Protein AF-A0A838RUJ6-F1 (afdb_monomer)

Structure (mmCIF, N/CA/C/O backbone):
data_AF-A0A838RUJ6-F1
#
_entry.id   AF-A0A838RUJ6-F1
#
loop_
_atom_site.group_PDB
_atom_site.id
_atom_site.type_symbol
_atom_site.label_atom_id
_atom_site.label_alt_id
_atom_site.label_comp_id
_atom_site.label_asym_id
_atom_site.label_entity_id
_atom_site.label_seq_id
_atom_site.pdbx_PDB_ins_code
_atom_site.Cartn_x
_atom_site.Cartn_y
_atom_site.Cartn_z
_atom_site.occupancy
_atom_site.B_iso_or_equiv
_atom_site.auth_seq_id
_atom_site.auth_comp_id
_atom_site.auth_asym_id
_atom_site.auth_atom_id
_atom_site.pdbx_PDB_model_num
ATOM 1 N N . MET A 1 1 ? 19.732 37.457 -108.225 1.00 30.52 1 MET A N 1
ATOM 2 C CA . MET A 1 1 ? 19.962 38.282 -107.013 1.00 30.52 1 MET A CA 1
ATOM 3 C C . MET A 1 1 ? 18.976 37.846 -105.920 1.00 30.52 1 MET A C 1
ATOM 5 O O . MET A 1 1 ? 17.981 37.234 -106.278 1.00 30.52 1 MET A O 1
ATOM 9 N N . PRO A 1 2 ? 19.318 37.966 -104.625 1.00 46.00 2 PRO A N 1
ATOM 10 C CA . PRO A 1 2 ? 19.581 36.817 -103.744 1.00 46.00 2 PRO A CA 1
ATOM 11 C C . PRO A 1 2 ? 18.393 36.264 -102.928 1.00 46.00 2 PRO A C 1
ATOM 13 O O . PRO A 1 2 ? 17.407 36.941 -102.663 1.00 46.00 2 PRO A O 1
ATOM 16 N N . ARG A 1 3 ? 18.575 35.006 -102.490 1.00 47.59 3 ARG A N 1
ATOM 17 C CA . ARG A 1 3 ? 17.811 34.254 -101.478 1.00 47.59 3 ARG A CA 1
ATOM 18 C C . ARG A 1 3 ? 17.963 34.879 -100.083 1.00 47.59 3 ARG A C 1
ATOM 20 O O . ARG A 1 3 ? 19.087 35.044 -99.620 1.00 47.59 3 ARG A O 1
ATOM 27 N N . SER A 1 4 ? 16.857 35.064 -99.363 1.00 46.53 4 SER A N 1
ATOM 28 C CA . SER A 1 4 ? 16.846 35.194 -97.898 1.00 46.53 4 SER A CA 1
ATOM 29 C C . SER A 1 4 ? 15.551 34.606 -97.328 1.00 46.53 4 SER A C 1
ATOM 31 O O . SER A 1 4 ? 14.487 35.193 -97.497 1.00 46.53 4 SER A O 1
ATOM 33 N N . SER A 1 5 ? 15.630 33.409 -96.729 1.00 49.06 5 SER A N 1
ATOM 34 C CA . SER A 1 5 ? 14.638 32.854 -95.775 1.00 49.06 5 SER A CA 1
ATOM 35 C C . SER A 1 5 ? 14.967 31.403 -95.357 1.00 49.06 5 SER A C 1
ATOM 37 O O . SER A 1 5 ? 14.191 30.484 -95.596 1.00 49.06 5 SER A O 1
ATOM 39 N N . SER A 1 6 ? 16.116 31.143 -94.706 1.00 48.62 6 SER A N 1
ATOM 40 C CA . SER A 1 6 ? 16.314 29.833 -94.029 1.00 48.62 6 SER A CA 1
ATOM 41 C C . SER A 1 6 ? 17.042 29.839 -92.673 1.00 48.62 6 SER A C 1
ATOM 43 O O . SER A 1 6 ? 17.197 28.780 -92.066 1.00 48.62 6 SER A O 1
ATOM 45 N N . HIS A 1 7 ? 17.431 30.997 -92.124 1.00 47.62 7 HIS A N 1
ATOM 46 C CA . HIS A 1 7 ? 18.267 31.027 -90.912 1.00 47.62 7 HIS A CA 1
ATOM 47 C C . HIS A 1 7 ? 17.529 31.064 -89.555 1.00 47.62 7 HIS A C 1
ATOM 49 O O . HIS A 1 7 ? 18.142 30.698 -88.559 1.00 47.62 7 HIS A O 1
ATOM 55 N N . SER A 1 8 ? 16.225 31.374 -89.468 1.00 52.03 8 SER A N 1
ATOM 56 C CA . SER A 1 8 ? 15.521 31.438 -88.162 1.00 52.03 8 SER A CA 1
ATOM 57 C C . SER A 1 8 ? 14.967 30.100 -87.639 1.00 52.03 8 SER A C 1
ATOM 59 O O . SER A 1 8 ? 14.744 29.959 -86.440 1.00 52.03 8 SER A O 1
ATOM 61 N N . ARG A 1 9 ? 14.783 29.076 -88.489 1.00 52.53 9 ARG A N 1
ATOM 62 C CA . ARG A 1 9 ? 14.195 27.777 -88.079 1.00 52.53 9 ARG A CA 1
ATOM 63 C C . ARG A 1 9 ? 15.192 26.790 -87.453 1.00 52.53 9 ARG A C 1
ATOM 65 O O . ARG A 1 9 ? 14.770 25.852 -86.787 1.00 52.53 9 ARG A O 1
ATOM 72 N N . ARG A 1 10 ? 16.504 26.994 -87.627 1.00 53.72 10 ARG A N 1
ATOM 73 C CA . ARG A 1 10 ? 17.543 26.083 -87.100 1.00 53.72 10 ARG A CA 1
ATOM 74 C C . ARG A 1 10 ? 17.939 26.364 -85.642 1.00 53.72 10 ARG A C 1
ATOM 76 O O . ARG A 1 10 ? 18.321 25.431 -84.948 1.00 53.72 10 ARG A O 1
ATOM 83 N N . GLY A 1 11 ? 17.788 27.600 -85.155 1.00 59.50 11 GLY A N 1
ATOM 84 C CA . GLY A 1 11 ? 18.074 27.959 -83.755 1.00 59.50 11 GLY A CA 1
ATOM 85 C C . GLY A 1 11 ? 16.997 27.495 -82.764 1.00 59.50 11 GLY A C 1
ATOM 86 O O . GLY A 1 11 ? 17.321 26.949 -81.714 1.00 59.50 11 GLY A O 1
ATOM 87 N N . ALA A 1 12 ? 15.713 27.630 -83.121 1.00 63.44 12 ALA A N 1
ATOM 88 C CA . ALA A 1 12 ? 14.595 27.229 -82.259 1.00 63.44 12 ALA A CA 1
ATOM 89 C C . ALA A 1 12 ? 14.516 25.705 -82.045 1.00 63.44 12 ALA A C 1
ATOM 91 O O . ALA A 1 12 ? 14.272 25.254 -80.931 1.00 63.44 12 ALA A O 1
ATOM 92 N N . ALA A 1 13 ? 14.783 24.904 -83.083 1.00 67.00 13 ALA A N 1
ATOM 93 C CA . ALA A 1 13 ? 14.814 23.444 -82.969 1.00 67.00 13 ALA A CA 1
ATOM 94 C C . ALA A 1 13 ? 15.931 22.959 -82.028 1.00 67.00 13 ALA A C 1
ATOM 96 O O . ALA A 1 13 ? 15.710 22.044 -81.241 1.00 67.00 13 ALA A O 1
ATOM 97 N N . LEU A 1 14 ? 17.105 23.603 -82.061 1.00 72.50 14 LEU A N 1
ATOM 98 C CA . LEU A 1 14 ? 18.221 23.261 -81.179 1.00 72.50 14 LEU A CA 1
ATOM 99 C C . LEU A 1 14 ? 17.899 23.584 -79.711 1.00 72.50 14 LEU A C 1
ATOM 101 O O . LEU A 1 14 ? 18.165 22.765 -78.839 1.00 72.50 14 LEU A O 1
ATOM 105 N N . ILE A 1 15 ? 17.272 24.736 -79.442 1.00 77.38 15 ILE A N 1
ATOM 106 C CA . ILE A 1 15 ? 16.853 25.139 -78.089 1.00 77.38 15 ILE A CA 1
ATOM 107 C C . ILE A 1 15 ? 15.765 24.204 -77.547 1.00 77.38 15 ILE A C 1
ATOM 109 O O . ILE A 1 15 ? 15.838 23.799 -76.391 1.00 77.38 15 ILE A O 1
ATOM 113 N N . ILE A 1 16 ? 14.789 23.813 -78.374 1.00 80.06 16 ILE A N 1
ATOM 114 C CA . ILE A 1 16 ? 13.728 22.876 -77.975 1.00 80.06 16 ILE A CA 1
ATOM 115 C C . ILE A 1 16 ? 14.314 21.493 -77.673 1.00 80.06 16 ILE A C 1
ATOM 117 O O . ILE A 1 16 ? 14.008 20.925 -76.629 1.00 80.06 16 ILE A O 1
ATOM 121 N N . VAL A 1 17 ? 15.194 20.961 -78.529 1.00 82.62 17 VAL A N 1
ATOM 122 C CA . VAL A 1 17 ? 15.848 19.663 -78.283 1.00 82.62 17 VAL A CA 1
ATOM 123 C C . VAL A 1 17 ? 16.717 19.717 -77.026 1.00 82.62 17 VAL A C 1
ATOM 125 O O . VAL A 1 17 ? 16.647 18.804 -76.208 1.00 82.62 17 VAL A O 1
ATOM 128 N N . LEU A 1 18 ? 17.475 20.798 -76.816 1.00 81.12 18 LEU A N 1
ATOM 129 C CA . LEU A 1 18 ? 18.272 20.975 -75.602 1.00 81.12 18 LEU A CA 1
ATOM 130 C C . LEU A 1 18 ? 17.380 21.042 -74.352 1.00 81.12 18 LEU A C 1
ATOM 132 O O . LEU A 1 18 ? 17.670 20.378 -73.362 1.00 81.12 18 LEU A O 1
ATOM 136 N N . ALA A 1 19 ? 16.262 21.773 -74.409 1.00 81.38 19 ALA A N 1
ATOM 137 C CA . ALA A 1 19 ? 15.292 21.851 -73.318 1.00 81.38 19 ALA A CA 1
ATOM 138 C C . ALA A 1 19 ? 14.641 20.489 -73.017 1.00 81.38 19 ALA A C 1
ATOM 140 O O . ALA A 1 19 ? 14.493 20.133 -71.850 1.00 81.38 19 ALA A O 1
ATOM 141 N N . PHE A 1 20 ? 14.313 19.692 -74.041 1.00 86.12 20 PHE A N 1
ATOM 142 C CA . PHE A 1 20 ? 13.799 18.328 -73.868 1.00 86.12 20 PHE A CA 1
ATOM 143 C C . PHE A 1 20 ? 14.842 17.378 -73.273 1.00 86.12 20 PHE A C 1
ATOM 145 O O . PHE A 1 20 ? 14.500 16.570 -72.414 1.00 86.12 20 PHE A O 1
ATOM 152 N N . VAL A 1 21 ? 16.112 17.482 -73.675 1.00 89.06 21 VAL A N 1
ATOM 153 C CA . VAL A 1 21 ? 17.202 16.683 -73.093 1.00 89.06 21 VAL A CA 1
ATOM 154 C C . VAL A 1 21 ? 17.448 17.072 -71.635 1.00 89.06 21 VAL A C 1
ATOM 156 O O . VAL A 1 21 ? 17.601 16.189 -70.792 1.00 89.06 21 VAL A O 1
ATOM 159 N N . VAL A 1 22 ? 17.435 18.366 -71.304 1.00 87.81 22 VAL A N 1
ATOM 160 C CA . VAL A 1 22 ? 17.541 18.852 -69.917 1.00 87.81 22 VAL A CA 1
ATOM 161 C C . VAL A 1 22 ? 16.345 18.398 -69.071 1.00 87.81 22 VAL A C 1
ATOM 163 O O . VAL A 1 22 ? 16.532 17.949 -67.943 1.00 87.81 22 VAL A O 1
ATOM 166 N N . LEU A 1 23 ? 15.121 18.429 -69.609 1.00 89.12 23 LEU A N 1
ATOM 167 C CA . LEU A 1 23 ? 13.939 17.899 -68.920 1.00 89.12 23 LEU A CA 1
ATOM 168 C C . LEU A 1 23 ? 14.013 16.382 -68.716 1.00 89.12 23 LEU A C 1
ATOM 170 O O . LEU A 1 23 ? 13.717 15.904 -67.625 1.00 89.12 23 LEU A O 1
ATOM 174 N N . LEU A 1 24 ? 14.433 15.618 -69.729 1.00 90.25 24 LEU A N 1
ATOM 175 C CA . LEU A 1 24 ? 14.537 14.159 -69.644 1.00 90.25 24 LEU A CA 1
ATOM 176 C C . LEU A 1 24 ? 15.637 13.725 -68.667 1.00 90.25 24 LEU A C 1
ATOM 178 O O . LEU A 1 24 ? 15.443 12.797 -67.880 1.00 90.25 24 LEU A O 1
ATOM 182 N N . THR A 1 25 ? 16.785 14.406 -68.687 1.00 90.94 25 THR A N 1
ATOM 183 C CA . THR A 1 25 ? 17.870 14.165 -67.723 1.00 90.94 25 THR A CA 1
ATOM 184 C C . THR A 1 25 ? 17.455 14.573 -66.315 1.00 90.94 25 THR A C 1
ATOM 186 O O . THR A 1 25 ? 17.659 13.791 -65.389 1.00 90.94 25 THR A O 1
ATOM 189 N N . GLY A 1 26 ? 16.785 15.718 -66.150 1.00 89.12 26 GLY A N 1
ATOM 190 C CA . GLY A 1 26 ? 16.211 16.140 -64.871 1.00 89.12 26 GLY A CA 1
ATOM 191 C C . GLY A 1 26 ? 15.202 15.130 -64.316 1.00 89.12 26 GLY A C 1
ATOM 192 O O . GLY A 1 26 ? 15.294 14.749 -63.150 1.00 89.12 26 GLY A O 1
ATOM 193 N N . LEU A 1 27 ? 14.299 14.618 -65.160 1.00 89.88 27 LEU A N 1
ATOM 194 C CA . LEU A 1 27 ? 13.333 13.576 -64.797 1.00 89.88 27 LEU A CA 1
ATOM 195 C C . LEU A 1 27 ? 14.032 12.265 -64.402 1.00 89.88 27 LEU A C 1
ATOM 197 O O . LEU A 1 27 ? 13.669 11.648 -63.403 1.00 89.88 27 LEU A O 1
ATOM 201 N N . SER A 1 28 ? 15.060 11.859 -65.153 1.00 88.12 28 SER A N 1
ATOM 202 C CA . SER A 1 28 ? 15.829 10.639 -64.880 1.00 88.12 28 SER A CA 1
ATOM 203 C C . SER A 1 28 ? 16.583 10.733 -63.551 1.00 88.12 28 SER A C 1
ATOM 205 O O . SER A 1 28 ? 16.513 9.816 -62.736 1.00 88.12 28 SER A O 1
ATOM 207 N N . VAL A 1 29 ? 17.254 11.860 -63.286 1.00 90.88 29 VAL A N 1
ATOM 208 C CA . VAL A 1 29 ? 17.945 12.107 -62.010 1.00 90.88 29 VAL A CA 1
ATOM 209 C C . VAL A 1 29 ? 16.947 12.154 -60.853 1.00 90.88 29 VAL A C 1
ATOM 211 O O . VAL A 1 29 ? 17.202 11.547 -59.814 1.00 90.88 29 VAL A O 1
ATOM 214 N N . ALA A 1 30 ? 15.792 12.802 -61.027 1.00 89.00 30 ALA A N 1
ATOM 215 C CA . ALA A 1 30 ? 14.740 12.827 -60.013 1.00 89.00 30 ALA A CA 1
ATOM 216 C C . ALA A 1 30 ? 14.197 11.418 -59.707 1.00 89.00 30 ALA A C 1
ATOM 218 O O . ALA A 1 30 ? 14.024 11.069 -58.538 1.00 89.00 30 ALA A O 1
ATOM 219 N N . TYR A 1 31 ? 13.989 10.585 -60.731 1.00 92.69 31 TYR A N 1
ATOM 220 C CA . TYR A 1 31 ? 13.552 9.196 -60.572 1.00 92.69 31 TYR A CA 1
ATOM 221 C C . TYR A 1 31 ? 14.589 8.333 -59.839 1.00 92.69 31 TYR A C 1
ATOM 223 O O . TYR A 1 31 ? 14.236 7.610 -58.904 1.00 92.69 31 TYR A O 1
ATOM 231 N N . PHE A 1 32 ? 15.871 8.427 -60.212 1.00 93.06 32 PHE A N 1
ATOM 232 C CA . PHE A 1 32 ? 16.939 7.691 -59.527 1.00 93.06 32 PHE A CA 1
ATOM 233 C C . PHE A 1 32 ? 17.144 8.177 -58.091 1.00 93.06 32 PHE A C 1
ATOM 235 O O . PHE A 1 32 ? 17.295 7.348 -57.196 1.00 93.06 32 PHE A O 1
ATOM 242 N N . SER A 1 33 ? 17.081 9.489 -57.852 1.00 90.50 33 SER A N 1
ATOM 243 C CA . SER A 1 33 ? 17.145 10.072 -56.507 1.00 90.50 33 SER A CA 1
ATOM 244 C C . SER A 1 33 ? 16.022 9.528 -55.621 1.00 90.50 33 SER A C 1
ATOM 246 O O . SER A 1 33 ? 16.289 8.959 -54.563 1.00 90.50 33 SER A O 1
ATOM 248 N N . ARG A 1 34 ? 14.774 9.569 -56.111 1.00 91.19 34 ARG A N 1
ATOM 249 C CA . ARG A 1 34 ? 13.616 9.009 -55.404 1.00 91.19 34 ARG A CA 1
ATOM 250 C C . ARG A 1 34 ? 13.760 7.508 -55.149 1.00 91.19 34 ARG A C 1
ATOM 252 O O . ARG A 1 34 ? 13.549 7.068 -54.028 1.00 91.19 34 ARG A O 1
ATOM 259 N N . SER A 1 35 ? 14.189 6.734 -56.145 1.00 91.69 35 SER A N 1
ATOM 260 C CA . SER A 1 35 ? 14.368 5.280 -56.009 1.00 91.69 35 SER A CA 1
ATOM 261 C C . SER A 1 35 ? 15.453 4.911 -54.988 1.00 91.69 35 SER A C 1
ATOM 263 O O . SER A 1 35 ? 15.310 3.933 -54.253 1.00 91.69 35 SER A O 1
ATOM 265 N N . ILE A 1 36 ? 16.541 5.687 -54.916 1.00 92.12 36 ILE A N 1
ATOM 266 C CA . ILE A 1 36 ? 17.601 5.498 -53.916 1.00 92.12 36 ILE A CA 1
ATOM 267 C C . ILE A 1 36 ? 17.080 5.849 -52.519 1.00 92.12 36 ILE A C 1
ATOM 269 O O . ILE A 1 36 ? 17.317 5.078 -51.588 1.00 92.12 36 ILE A O 1
ATOM 273 N N . SER A 1 37 ? 16.343 6.954 -52.369 1.00 90.69 37 SER A N 1
ATOM 274 C CA . SER A 1 37 ? 15.711 7.328 -51.098 1.00 90.69 37 SER A CA 1
ATOM 275 C C . SER A 1 37 ? 14.698 6.282 -50.632 1.00 90.69 37 SER A C 1
ATOM 277 O O . SER A 1 37 ? 14.788 5.829 -49.494 1.00 90.69 37 SER A O 1
ATOM 279 N N . ASP A 1 38 ? 13.803 5.824 -51.507 1.00 92.75 38 ASP A N 1
ATOM 280 C CA . ASP A 1 38 ? 12.796 4.806 -51.185 1.00 92.75 38 ASP A CA 1
ATOM 281 C C . ASP A 1 38 ? 13.463 3.484 -50.782 1.00 92.75 38 ASP A C 1
ATOM 283 O O . ASP A 1 38 ? 13.072 2.855 -49.797 1.00 92.75 38 ASP A O 1
ATOM 287 N N . ARG A 1 39 ? 14.545 3.092 -51.468 1.00 90.62 39 ARG A N 1
ATOM 288 C CA . ARG A 1 39 ? 15.350 1.927 -51.084 1.00 90.62 39 ARG A CA 1
ATOM 289 C C . ARG A 1 39 ? 16.013 2.119 -49.719 1.00 90.62 39 ARG A C 1
ATOM 291 O O . ARG A 1 39 ? 15.998 1.190 -48.917 1.00 90.62 39 ARG A O 1
ATOM 298 N N . GLN A 1 40 ? 16.598 3.281 -49.433 1.00 90.00 40 GLN A N 1
ATOM 299 C CA . GLN A 1 40 ? 17.210 3.561 -48.127 1.00 90.00 40 GLN A CA 1
ATOM 300 C C . GLN A 1 40 ? 16.178 3.539 -46.997 1.00 90.00 40 GLN A C 1
ATOM 302 O O . GLN A 1 40 ? 16.450 2.964 -45.943 1.00 90.00 40 GLN A O 1
ATOM 307 N N . ILE A 1 41 ? 14.989 4.100 -47.229 1.00 89.19 41 ILE A N 1
ATOM 308 C CA . ILE A 1 41 ? 13.872 4.058 -46.283 1.00 89.19 41 ILE A CA 1
ATOM 309 C C . ILE A 1 41 ? 13.444 2.607 -46.060 1.00 89.19 41 ILE A C 1
ATOM 311 O O . ILE A 1 41 ? 13.398 2.174 -44.914 1.00 89.19 41 ILE A O 1
ATOM 315 N N . ALA A 1 42 ? 13.236 1.824 -47.123 1.00 90.19 42 ALA A N 1
ATOM 316 C CA . ALA A 1 42 ? 12.856 0.417 -47.012 1.00 90.19 42 ALA A CA 1
ATOM 317 C C . ALA A 1 42 ? 13.902 -0.419 -46.251 1.00 90.19 42 ALA A C 1
ATOM 319 O O . ALA A 1 42 ? 13.542 -1.198 -45.369 1.00 90.19 42 ALA A O 1
ATOM 320 N N . HIS A 1 43 ? 15.198 -0.224 -46.527 1.00 90.06 43 HIS A N 1
ATOM 321 C CA . HIS A 1 43 ? 16.284 -0.873 -45.778 1.00 90.06 43 HIS A CA 1
ATOM 322 C C . HIS A 1 43 ? 16.304 -0.442 -44.310 1.00 90.06 43 HIS A C 1
ATOM 324 O O . HIS A 1 43 ? 16.508 -1.274 -43.430 1.00 90.06 43 HIS A O 1
ATOM 330 N N . SER A 1 44 ? 16.081 0.842 -44.026 1.00 86.75 44 SER A N 1
ATOM 331 C CA . SER A 1 44 ? 15.991 1.350 -42.655 1.00 86.75 44 SER A CA 1
ATOM 332 C C . SER A 1 44 ? 14.810 0.726 -41.906 1.00 86.75 44 SER A C 1
ATOM 334 O O . SER A 1 44 ? 14.992 0.188 -40.816 1.00 86.75 44 SER A O 1
ATOM 336 N N . SER A 1 45 ? 13.624 0.706 -42.518 1.00 91.31 45 SER A N 1
ATOM 337 C CA . SER A 1 45 ? 12.411 0.104 -41.956 1.00 91.31 45 SER A CA 1
ATOM 338 C C . SER A 1 45 ? 12.559 -1.400 -41.721 1.00 91.31 45 SER A C 1
ATOM 340 O O . SER A 1 45 ? 12.161 -1.895 -40.670 1.00 91.31 45 SER A O 1
ATOM 342 N N . PHE A 1 46 ? 13.177 -2.127 -42.656 1.00 89.69 46 PHE A N 1
ATOM 343 C CA . PHE A 1 46 ? 13.451 -3.556 -42.499 1.00 89.69 46 PHE A CA 1
ATOM 344 C C . PHE A 1 46 ? 14.416 -3.830 -41.338 1.00 89.69 46 PHE A C 1
ATOM 346 O O . PHE A 1 46 ? 14.136 -4.661 -40.475 1.00 89.69 46 PHE A O 1
ATOM 353 N N . ASN A 1 47 ? 15.527 -3.090 -41.267 1.00 87.25 47 ASN A N 1
ATOM 354 C CA . ASN A 1 47 ? 16.494 -3.232 -40.178 1.00 87.25 47 ASN A CA 1
ATOM 355 C C . ASN A 1 47 ? 15.895 -2.853 -38.817 1.00 87.25 47 ASN A C 1
ATOM 357 O O . ASN A 1 47 ? 16.216 -3.494 -37.818 1.00 87.25 47 ASN A O 1
ATOM 361 N N . GLN A 1 48 ? 15.011 -1.853 -38.781 1.00 89.56 48 GLN A N 1
ATOM 362 C CA . GLN A 1 48 ? 14.269 -1.482 -37.580 1.00 89.56 48 GLN A CA 1
ATOM 363 C C . GLN A 1 48 ? 13.359 -2.629 -37.120 1.00 89.56 48 GLN A C 1
ATOM 365 O O . GLN A 1 48 ? 13.447 -3.040 -35.968 1.00 89.56 48 GLN A O 1
ATOM 370 N N . SER A 1 49 ? 12.578 -3.222 -38.030 1.00 91.19 49 SER A N 1
ATOM 371 C CA . SER A 1 49 ? 11.717 -4.371 -37.714 1.00 91.19 49 SER A CA 1
ATOM 372 C C . SER A 1 49 ? 12.512 -5.562 -37.164 1.00 91.19 49 SER A C 1
ATOM 374 O O . SER A 1 49 ? 12.096 -6.184 -36.188 1.00 91.19 49 SER A O 1
ATOM 376 N N . ASN A 1 50 ? 13.672 -5.872 -37.750 1.00 88.19 50 ASN A N 1
ATOM 377 C CA . ASN A 1 50 ? 14.531 -6.955 -37.259 1.00 88.19 50 ASN A CA 1
ATOM 378 C C . ASN A 1 50 ? 15.096 -6.650 -35.866 1.00 88.19 50 ASN A C 1
ATOM 380 O O . ASN A 1 50 ? 15.137 -7.531 -35.006 1.00 88.19 50 ASN A O 1
ATOM 384 N N . ALA A 1 51 ? 15.517 -5.405 -35.624 1.00 88.12 51 ALA A N 1
ATOM 385 C CA . ALA A 1 51 ? 15.998 -4.978 -34.315 1.00 88.12 51 ALA A CA 1
ATOM 386 C C . ALA A 1 51 ? 14.892 -5.062 -33.250 1.00 88.12 51 ALA A C 1
ATOM 388 O O . ALA A 1 51 ? 15.157 -5.514 -32.136 1.00 88.12 51 ALA A O 1
ATOM 389 N N . ASP A 1 52 ? 13.657 -4.700 -33.600 1.00 91.38 52 ASP A N 1
ATOM 390 C CA . ASP A 1 52 ? 12.507 -4.746 -32.692 1.00 91.38 52 ASP A CA 1
ATOM 391 C C . ASP A 1 52 ? 12.098 -6.190 -32.349 1.00 91.38 52 ASP A C 1
ATOM 393 O O . ASP A 1 52 ? 11.817 -6.503 -31.187 1.00 91.38 52 ASP A O 1
ATOM 397 N N . GLN A 1 53 ? 12.137 -7.107 -33.322 1.00 89.50 53 GLN A N 1
ATOM 398 C CA . GLN A 1 53 ? 11.909 -8.540 -33.085 1.00 89.50 53 GLN A CA 1
ATOM 399 C C . GLN A 1 53 ? 13.000 -9.160 -32.200 1.00 89.50 53 GLN A C 1
ATOM 401 O O . GLN A 1 53 ? 12.699 -9.911 -31.265 1.00 89.50 53 GLN A O 1
ATOM 406 N N . LEU A 1 54 ? 14.266 -8.812 -32.453 1.00 88.94 54 LEU A N 1
ATOM 407 C CA . LEU A 1 54 ? 15.399 -9.253 -31.640 1.00 88.94 54 LEU A CA 1
ATOM 408 C C . LEU A 1 54 ? 15.285 -8.738 -30.199 1.00 88.94 54 LEU A C 1
ATOM 410 O O . LEU A 1 54 ? 15.472 -9.506 -29.256 1.00 88.94 54 LEU A O 1
ATOM 414 N N . ALA A 1 55 ? 14.942 -7.459 -30.024 1.00 90.00 55 ALA A N 1
ATOM 415 C CA . ALA A 1 55 ? 14.742 -6.850 -28.713 1.00 90.00 55 ALA A CA 1
ATOM 416 C C . ALA A 1 55 ? 13.578 -7.504 -27.954 1.00 90.00 55 ALA A C 1
ATOM 418 O O . ALA A 1 55 ? 13.726 -7.835 -26.779 1.00 90.00 55 ALA A O 1
ATOM 419 N N . SER A 1 56 ? 12.453 -7.763 -28.627 1.00 90.81 56 SER A N 1
ATOM 420 C CA . SER A 1 56 ? 11.297 -8.448 -28.030 1.00 90.81 56 SER A CA 1
ATOM 421 C C . SER A 1 56 ? 11.655 -9.859 -27.554 1.00 90.81 56 SER A C 1
ATOM 423 O O . SER A 1 56 ? 11.300 -10.254 -26.443 1.00 90.81 56 SER A O 1
ATOM 425 N N . SER A 1 57 ? 12.429 -10.593 -28.356 1.00 90.25 57 SER A N 1
ATOM 426 C CA . SER A 1 57 ? 12.921 -11.930 -28.000 1.00 90.25 57 SER A CA 1
ATOM 427 C C . SER A 1 57 ? 13.882 -11.883 -26.809 1.00 90.25 57 SER A C 1
ATOM 429 O O . SER A 1 57 ? 13.757 -12.674 -25.877 1.00 90.25 57 SER A O 1
ATOM 431 N N . ALA A 1 58 ? 14.808 -10.920 -26.792 1.00 90.75 58 ALA A N 1
ATOM 432 C CA . ALA A 1 58 ? 15.730 -10.712 -25.678 1.00 90.75 58 ALA A CA 1
ATOM 433 C C . ALA A 1 58 ? 14.995 -10.399 -24.364 1.00 90.75 58 ALA A C 1
ATOM 435 O O . ALA A 1 58 ? 15.320 -10.972 -23.325 1.00 90.75 58 ALA A O 1
ATOM 436 N N . VAL A 1 59 ? 13.973 -9.538 -24.406 1.00 92.94 59 VAL A N 1
ATOM 437 C CA . VAL A 1 59 ? 13.141 -9.216 -23.236 1.00 92.94 59 VAL A CA 1
ATOM 438 C C . VAL A 1 59 ? 12.399 -10.454 -22.730 1.00 92.94 59 VAL A C 1
ATOM 440 O O . VAL A 1 59 ? 12.384 -10.694 -21.524 1.00 92.94 59 VAL A O 1
ATOM 443 N N . ALA A 1 60 ? 11.837 -11.277 -23.621 1.00 91.94 60 ALA A N 1
ATOM 444 C CA . ALA A 1 60 ? 11.155 -12.513 -23.232 1.00 91.94 60 ALA A CA 1
ATOM 445 C C . ALA A 1 60 ? 12.090 -13.498 -22.508 1.00 91.94 60 ALA A C 1
ATOM 447 O O . ALA A 1 60 ? 11.693 -14.090 -21.505 1.00 91.94 60 ALA A O 1
ATOM 448 N N . ILE A 1 61 ? 13.339 -13.621 -22.968 1.00 90.62 61 ILE A N 1
ATOM 449 C CA . ILE A 1 61 ? 14.364 -14.455 -22.324 1.00 90.62 61 ILE A CA 1
ATOM 450 C C . ILE A 1 61 ? 14.700 -13.925 -20.926 1.00 90.62 61 ILE A C 1
ATOM 452 O O . ILE A 1 61 ? 14.670 -14.689 -19.966 1.00 90.62 61 ILE A O 1
ATOM 456 N N . ILE A 1 62 ? 14.948 -12.617 -20.789 1.00 92.50 62 ILE A N 1
ATOM 457 C CA . ILE A 1 62 ? 15.265 -11.991 -19.493 1.00 92.50 62 ILE A CA 1
ATOM 458 C C . ILE A 1 62 ? 14.104 -12.172 -18.502 1.00 92.50 62 ILE A C 1
ATOM 460 O O . ILE A 1 62 ? 14.326 -12.496 -17.337 1.00 92.50 62 ILE A O 1
ATOM 464 N N . ILE A 1 63 ? 12.856 -12.009 -18.956 1.00 93.44 63 ILE A N 1
ATOM 465 C CA . ILE A 1 63 ? 11.663 -12.258 -18.133 1.00 93.44 63 ILE A CA 1
ATOM 466 C C . ILE A 1 63 ? 11.568 -13.737 -17.738 1.00 93.44 63 ILE A C 1
ATOM 468 O O . ILE A 1 63 ? 11.210 -14.038 -16.600 1.00 93.44 63 ILE A O 1
ATOM 472 N N . GLY A 1 64 ? 11.872 -14.657 -18.656 1.00 93.88 64 GLY A N 1
ATOM 473 C CA . GLY A 1 64 ? 11.917 -16.093 -18.381 1.00 93.88 64 GLY A CA 1
ATOM 474 C C . GLY A 1 64 ? 12.925 -16.442 -17.287 1.00 93.88 64 GLY A C 1
ATOM 475 O O . GLY A 1 64 ? 12.569 -17.141 -16.340 1.00 93.88 64 GLY A O 1
ATOM 476 N N . ASP A 1 65 ? 14.135 -15.884 -17.362 1.00 92.62 65 ASP A N 1
ATOM 477 C CA . ASP A 1 65 ? 15.177 -16.088 -16.354 1.00 92.62 65 ASP A CA 1
ATOM 478 C C . ASP A 1 65 ? 14.735 -15.546 -14.979 1.00 92.62 65 ASP A C 1
ATOM 480 O O . ASP A 1 65 ? 14.840 -16.247 -13.977 1.00 92.62 65 ASP A O 1
ATOM 484 N N . LEU A 1 66 ? 14.139 -14.347 -14.920 1.00 93.31 66 LEU A N 1
ATOM 485 C CA . LEU A 1 66 ? 13.601 -13.790 -13.668 1.00 93.31 66 LEU A CA 1
ATOM 486 C C . LEU A 1 66 ? 12.444 -14.626 -13.089 1.00 93.31 66 LEU A C 1
ATOM 488 O O . LEU A 1 66 ? 12.336 -14.780 -11.875 1.00 93.31 66 LEU A O 1
ATOM 492 N N . ARG A 1 67 ? 11.578 -15.199 -13.935 1.00 93.69 67 ARG A N 1
ATOM 493 C CA . ARG A 1 67 ? 10.510 -16.114 -13.489 1.00 93.69 67 ARG A CA 1
ATOM 494 C C . ARG A 1 67 ? 11.072 -17.419 -12.935 1.00 93.69 67 ARG A C 1
ATOM 496 O O . ARG A 1 67 ? 10.578 -17.903 -11.919 1.00 93.69 67 ARG A O 1
ATOM 503 N N . GLN A 1 68 ? 12.093 -17.975 -13.583 1.00 93.56 68 GLN A N 1
ATOM 504 C CA . GLN A 1 68 ? 12.754 -19.187 -13.109 1.00 93.56 68 GLN A CA 1
ATOM 505 C C . GLN A 1 68 ? 13.462 -18.947 -11.773 1.00 93.56 68 GLN A C 1
ATOM 507 O O . GLN A 1 68 ? 13.421 -19.800 -10.892 1.00 93.56 68 GLN A O 1
ATOM 512 N N . GLU A 1 69 ? 14.056 -17.772 -11.591 1.00 94.94 69 GLU A N 1
ATOM 513 C CA . GLU A 1 69 ? 14.652 -17.355 -10.326 1.00 94.94 69 GLU A CA 1
ATOM 514 C C . GLU A 1 69 ? 13.620 -17.265 -9.194 1.00 94.94 69 GLU A C 1
ATOM 516 O O . GLU A 1 69 ? 13.867 -17.790 -8.110 1.00 94.94 69 GLU A O 1
ATOM 521 N N . ILE A 1 70 ? 12.431 -16.701 -9.449 1.00 92.94 70 ILE A N 1
ATOM 522 C CA . ILE A 1 70 ? 11.326 -16.705 -8.472 1.00 92.94 70 ILE A CA 1
ATOM 523 C C . ILE A 1 70 ? 10.961 -18.142 -8.078 1.00 92.94 70 ILE A C 1
ATOM 525 O O . ILE A 1 70 ? 10.805 -18.429 -6.891 1.00 92.94 70 ILE A O 1
ATOM 529 N N . ALA A 1 71 ? 10.854 -19.053 -9.049 1.00 92.56 71 ALA A N 1
ATOM 530 C CA . ALA A 1 71 ? 10.546 -20.456 -8.781 1.00 92.56 71 ALA A CA 1
ATOM 531 C C . ALA A 1 71 ? 11.650 -21.145 -7.959 1.00 92.56 71 ALA A C 1
ATOM 533 O O . ALA A 1 71 ? 11.347 -21.798 -6.964 1.00 92.56 71 ALA A O 1
ATOM 534 N N . ASN A 1 72 ? 12.922 -20.947 -8.322 1.00 93.62 72 ASN A N 1
ATOM 535 C CA . ASN A 1 72 ? 14.079 -21.507 -7.615 1.00 93.62 72 ASN A CA 1
ATOM 536 C C . ASN A 1 72 ? 14.235 -20.939 -6.192 1.00 93.62 72 ASN A C 1
ATOM 538 O O . ASN A 1 72 ? 14.742 -21.624 -5.306 1.00 93.62 72 ASN A O 1
ATOM 542 N N . GLY A 1 73 ? 13.839 -19.680 -5.976 1.00 93.06 73 GLY A N 1
ATOM 543 C CA . GLY A 1 73 ? 13.926 -18.980 -4.691 1.00 93.06 73 GLY A CA 1
ATOM 544 C C . GLY A 1 73 ? 12.734 -19.210 -3.761 1.00 93.06 73 GLY A C 1
ATOM 545 O O . GLY A 1 73 ? 12.726 -18.687 -2.642 1.00 93.06 73 GLY A O 1
ATOM 546 N N . SER A 1 74 ? 11.734 -19.971 -4.209 1.00 91.88 74 SER A N 1
ATOM 547 C CA . SER A 1 74 ? 10.487 -20.222 -3.487 1.00 91.88 74 SER A CA 1
ATOM 548 C C . SER A 1 74 ? 10.420 -21.625 -2.893 1.00 91.88 74 SER A C 1
ATOM 550 O O . SER A 1 74 ? 11.124 -22.541 -3.314 1.00 91.88 74 SER A O 1
ATOM 552 N N . ALA A 1 75 ? 9.562 -21.792 -1.886 1.00 85.56 75 ALA A N 1
ATOM 553 C CA . ALA A 1 75 ? 9.273 -23.088 -1.292 1.00 85.56 75 ALA A CA 1
ATOM 554 C C . ALA A 1 75 ? 8.761 -24.064 -2.364 1.00 85.56 75 ALA A C 1
ATOM 556 O O . ALA A 1 75 ? 7.943 -23.698 -3.212 1.00 85.56 75 ALA A O 1
ATOM 557 N N . SER A 1 76 ? 9.248 -25.304 -2.311 1.00 84.38 76 SER A N 1
ATOM 558 C CA . SER A 1 76 ? 8.924 -26.357 -3.271 1.00 84.38 76 SER A CA 1
ATOM 559 C C . SER A 1 76 ? 8.428 -27.617 -2.544 1.00 84.38 76 SER A C 1
ATOM 561 O O . SER A 1 76 ? 9.081 -28.037 -1.585 1.00 84.38 76 SER A O 1
ATOM 563 N N . PRO A 1 77 ? 7.312 -28.236 -2.979 1.00 83.31 77 PRO A N 1
ATOM 564 C CA . PRO A 1 77 ? 6.438 -27.772 -4.056 1.00 83.31 77 PRO A CA 1
ATOM 565 C C . PRO A 1 77 ? 5.671 -26.503 -3.651 1.00 83.31 77 PRO A C 1
ATOM 567 O O . PRO A 1 77 ? 5.240 -26.359 -2.507 1.00 83.31 77 PRO A O 1
ATOM 570 N N . ALA A 1 78 ? 5.488 -25.585 -4.600 1.00 84.38 78 ALA A N 1
ATOM 571 C CA . ALA A 1 78 ? 4.686 -24.390 -4.374 1.00 84.38 78 ALA A CA 1
ATOM 572 C C . ALA A 1 78 ? 3.212 -24.787 -4.134 1.00 84.38 78 ALA A C 1
ATOM 574 O O . ALA A 1 78 ? 2.672 -25.580 -4.915 1.00 84.38 78 ALA A O 1
ATOM 575 N N . PRO A 1 79 ? 2.539 -24.253 -3.097 1.00 83.94 79 PRO A N 1
ATOM 576 C CA . PRO A 1 79 ? 1.127 -24.527 -2.860 1.00 83.94 79 PRO A CA 1
ATOM 577 C C . PRO A 1 79 ? 0.268 -24.155 -4.072 1.00 83.94 79 PRO A C 1
ATOM 579 O O . PRO A 1 79 ? 0.444 -23.090 -4.674 1.00 83.94 79 PRO A O 1
ATOM 582 N N . THR A 1 80 ? -0.679 -25.029 -4.409 1.00 84.62 80 THR A N 1
ATOM 583 C CA . THR A 1 80 ? -1.644 -24.825 -5.494 1.00 84.62 80 THR A CA 1
ATOM 584 C C . THR A 1 80 ? -3.064 -24.793 -4.942 1.00 84.62 80 THR A C 1
ATOM 586 O O . THR A 1 80 ? -3.392 -25.517 -4.003 1.00 84.62 80 THR A O 1
ATOM 589 N N . PHE A 1 81 ? -3.904 -23.928 -5.508 1.00 82.12 81 PHE A N 1
ATOM 590 C CA . PHE A 1 81 ? -5.286 -23.725 -5.071 1.00 82.12 81 PHE A CA 1
ATOM 591 C C . PHE A 1 81 ? -6.237 -23.730 -6.270 1.00 82.12 81 PHE A C 1
ATOM 593 O O . PHE A 1 81 ? -5.885 -23.214 -7.327 1.00 82.12 81 PHE A O 1
ATOM 600 N N . GLY A 1 82 ? -7.450 -24.258 -6.094 1.00 74.81 82 GLY A N 1
ATOM 601 C CA . GLY A 1 82 ? -8.456 -24.372 -7.157 1.00 74.81 82 GLY A CA 1
ATOM 602 C C . GLY A 1 82 ? -8.456 -25.737 -7.855 1.00 74.81 82 GLY A C 1
ATOM 603 O O . GLY A 1 82 ? -7.789 -26.674 -7.421 1.00 74.81 82 GLY A O 1
ATOM 604 N N . SER A 1 83 ? -9.240 -25.866 -8.927 1.00 72.00 83 SER A N 1
ATOM 605 C CA . SER A 1 83 ? -9.343 -27.092 -9.731 1.00 72.00 83 SER A CA 1
ATOM 606 C C . SER A 1 83 ? -9.441 -26.772 -11.228 1.00 72.00 83 SER A C 1
ATOM 608 O O . SER A 1 83 ? -9.859 -25.679 -11.617 1.00 72.00 83 SER A O 1
ATOM 610 N N . GLY A 1 84 ? -9.030 -27.716 -12.081 1.00 73.00 84 GLY A N 1
ATOM 611 C CA . GLY A 1 84 ? -9.107 -27.572 -13.539 1.00 73.00 84 GLY A CA 1
ATOM 612 C C . GLY A 1 84 ? -8.255 -26.421 -14.090 1.00 73.00 84 GLY A C 1
ATOM 613 O O . GLY A 1 84 ? -7.075 -26.307 -13.773 1.00 73.00 84 GLY A O 1
ATOM 614 N N . ALA A 1 85 ? -8.848 -25.567 -14.929 1.00 65.06 85 ALA A N 1
ATOM 615 C CA . ALA A 1 85 ? -8.163 -24.441 -15.577 1.00 65.06 85 ALA A CA 1
ATOM 616 C C . ALA A 1 85 ? -7.875 -23.244 -14.642 1.00 65.06 85 ALA A C 1
ATOM 618 O O . ALA A 1 85 ? -7.241 -22.281 -15.068 1.00 65.06 85 ALA A O 1
ATOM 619 N N . THR A 1 86 ? -8.323 -23.292 -13.383 1.00 68.56 86 THR A N 1
ATOM 620 C CA . THR A 1 86 ? -8.254 -22.172 -12.423 1.00 68.56 86 THR A CA 1
ATOM 621 C C . THR A 1 86 ? -7.199 -22.388 -11.332 1.00 68.56 86 THR A C 1
ATOM 623 O O . THR A 1 86 ? -7.274 -21.775 -10.270 1.00 68.56 86 THR A O 1
ATOM 626 N N . ILE A 1 87 ? -6.228 -23.283 -11.556 1.00 78.56 87 ILE A N 1
ATOM 627 C CA . ILE A 1 87 ? -5.181 -23.568 -10.569 1.00 78.56 87 ILE A CA 1
ATOM 628 C C . ILE A 1 87 ? -4.275 -22.342 -10.400 1.00 78.56 87 ILE A C 1
ATOM 630 O O . ILE A 1 87 ? -3.577 -21.929 -11.325 1.00 78.56 87 ILE A O 1
ATOM 634 N N . ALA A 1 88 ? -4.265 -21.783 -9.191 1.00 78.44 88 ALA A N 1
ATOM 635 C CA . ALA A 1 88 ? -3.365 -20.715 -8.786 1.00 78.44 88 ALA A CA 1
ATOM 636 C C . ALA A 1 88 ? -2.177 -21.295 -8.006 1.00 78.44 88 ALA A C 1
ATOM 638 O O . ALA A 1 88 ? -2.364 -21.887 -6.943 1.00 78.44 88 ALA A O 1
ATOM 639 N N . THR A 1 89 ? -0.959 -21.086 -8.508 1.00 85.19 89 THR A N 1
ATOM 640 C CA . THR A 1 89 ? 0.289 -21.445 -7.815 1.00 85.19 89 THR A CA 1
ATOM 641 C C . THR A 1 89 ? 0.825 -20.244 -7.045 1.00 85.19 89 THR A C 1
ATOM 643 O O . THR A 1 89 ? 0.972 -19.158 -7.610 1.00 85.19 89 THR A O 1
ATOM 646 N N . VAL A 1 90 ? 1.139 -20.429 -5.762 1.00 85.81 90 VAL A N 1
ATOM 647 C CA . VAL A 1 90 ? 1.680 -19.366 -4.905 1.00 85.81 90 VAL A CA 1
ATOM 648 C C . VAL A 1 90 ? 3.159 -19.613 -4.642 1.00 85.81 90 VAL A C 1
ATOM 650 O O . VAL A 1 90 ? 3.528 -20.539 -3.928 1.00 85.81 90 VAL A O 1
ATOM 653 N N . TYR A 1 91 ? 4.006 -18.751 -5.197 1.00 88.38 91 TYR A N 1
ATOM 654 C CA . TYR A 1 91 ? 5.447 -18.761 -4.959 1.00 88.38 91 TYR A CA 1
ATOM 655 C C . TYR A 1 91 ? 5.761 -18.007 -3.665 1.00 88.38 91 TYR A C 1
ATOM 657 O O . TYR A 1 91 ? 5.754 -16.777 -3.639 1.00 88.38 91 TYR A O 1
ATOM 665 N N . THR A 1 92 ? 5.975 -18.743 -2.573 1.00 86.19 92 THR A N 1
ATOM 666 C CA . THR A 1 92 ? 6.383 -18.179 -1.279 1.00 86.19 92 THR A CA 1
ATOM 667 C C . THR A 1 92 ? 7.907 -18.227 -1.144 1.00 86.19 92 THR A C 1
ATOM 669 O O . THR A 1 92 ? 8.453 -19.332 -1.097 1.00 86.19 92 THR A O 1
ATOM 672 N N . PRO A 1 93 ? 8.603 -17.081 -1.055 1.00 88.50 93 PRO A N 1
ATOM 673 C CA . PRO A 1 93 ? 10.061 -17.034 -0.940 1.00 88.50 93 PRO A CA 1
ATOM 674 C C . PRO A 1 93 ? 10.568 -17.811 0.280 1.00 88.50 93 PRO A C 1
ATOM 676 O O . PRO A 1 93 ? 10.008 -17.688 1.367 1.00 88.50 93 PRO A O 1
ATOM 679 N N . THR A 1 94 ? 11.631 -18.605 0.119 1.00 86.31 94 THR A N 1
ATOM 680 C CA . THR A 1 94 ? 12.225 -19.380 1.231 1.00 86.31 94 THR A CA 1
ATOM 681 C C . THR A 1 94 ? 12.961 -18.504 2.240 1.00 86.31 94 THR A C 1
ATOM 683 O O . THR A 1 94 ? 13.119 -18.881 3.397 1.00 86.31 94 THR A O 1
ATOM 686 N N . THR A 1 95 ? 13.410 -17.327 1.806 1.00 85.06 95 THR A N 1
ATOM 687 C CA . THR A 1 95 ? 14.049 -16.310 2.640 1.00 85.06 95 THR A CA 1
ATOM 688 C C . THR A 1 95 ? 13.553 -14.925 2.233 1.00 85.06 95 THR A C 1
ATOM 690 O O . THR A 1 95 ? 13.086 -14.721 1.110 1.00 85.06 95 THR A O 1
ATOM 693 N N . ASN A 1 96 ? 13.701 -13.945 3.126 1.00 83.00 96 ASN A N 1
ATOM 694 C CA . ASN A 1 96 ? 13.419 -12.538 2.825 1.00 83.00 96 ASN A CA 1
ATOM 695 C C . ASN A 1 96 ? 14.281 -11.986 1.670 1.00 83.00 96 ASN A C 1
ATOM 697 O O . ASN A 1 96 ? 13.825 -11.108 0.942 1.00 83.00 96 ASN A O 1
ATOM 701 N N . ALA A 1 97 ? 15.492 -12.515 1.471 1.00 86.38 97 ALA A N 1
ATOM 702 C CA . ALA A 1 97 ? 16.385 -12.119 0.385 1.00 86.38 97 ALA A CA 1
ATOM 703 C C . ALA A 1 97 ? 15.854 -12.530 -0.999 1.00 86.38 97 ALA A C 1
ATOM 705 O O . ALA A 1 97 ? 16.060 -11.805 -1.967 1.00 86.38 97 ALA A O 1
ATOM 706 N N . ASN A 1 98 ? 15.113 -13.639 -1.081 1.00 91.06 98 ASN A N 1
ATOM 707 C CA . ASN A 1 98 ? 14.555 -14.155 -2.335 1.00 91.06 98 ASN A CA 1
ATOM 708 C C . ASN A 1 98 ? 13.276 -13.421 -2.783 1.00 91.06 98 ASN A C 1
ATOM 710 O O . ASN A 1 98 ? 12.710 -13.759 -3.820 1.00 91.06 98 ASN A O 1
ATOM 714 N N . MET A 1 99 ? 12.796 -12.431 -2.017 1.00 85.50 99 MET A N 1
ATOM 715 C CA . MET A 1 99 ? 11.655 -11.595 -2.419 1.00 85.50 99 MET A CA 1
ATOM 716 C C . MET A 1 99 ? 12.008 -10.601 -3.533 1.00 85.50 99 MET A C 1
ATOM 718 O O . MET A 1 99 ? 11.112 -10.103 -4.213 1.00 85.50 99 MET A O 1
ATOM 722 N N . LEU A 1 100 ? 13.295 -10.292 -3.705 1.00 88.06 100 LEU A N 1
ATOM 723 C CA . LEU A 1 100 ? 13.805 -9.383 -4.726 1.00 88.06 100 LEU A CA 1
ATOM 724 C C . LEU A 1 100 ? 14.712 -10.152 -5.694 1.00 88.06 100 LEU A C 1
ATOM 726 O O . LEU A 1 100 ? 15.388 -11.090 -5.267 1.00 88.06 100 LEU A O 1
ATOM 730 N N . PRO A 1 101 ? 14.789 -9.747 -6.974 1.00 90.81 101 PRO A N 1
ATOM 731 C CA . PRO A 1 101 ? 15.761 -10.323 -7.889 1.00 90.81 101 PRO A CA 1
ATOM 732 C C . PRO A 1 101 ? 17.196 -10.159 -7.370 1.00 90.81 101 PRO A C 1
ATOM 734 O O . PRO A 1 101 ? 17.622 -9.072 -6.965 1.00 90.81 101 PRO A O 1
ATOM 737 N N . MET A 1 102 ? 17.968 -11.237 -7.433 1.00 92.12 102 MET A N 1
ATOM 738 C CA . MET A 1 102 ? 19.376 -11.265 -7.083 1.00 92.12 102 MET A CA 1
ATOM 739 C C . MET A 1 102 ? 20.172 -10.325 -7.978 1.00 92.12 102 MET A C 1
ATOM 741 O O . MET A 1 102 ? 20.036 -10.303 -9.209 1.00 92.12 102 MET A O 1
ATOM 745 N N . ARG A 1 103 ? 21.055 -9.556 -7.347 1.00 90.62 103 ARG A N 1
ATOM 746 C CA . ARG A 1 103 ? 21.856 -8.559 -8.048 1.00 90.62 103 ARG A CA 1
ATOM 747 C C . ARG A 1 103 ? 23.136 -9.182 -8.600 1.00 90.62 103 ARG A C 1
ATOM 749 O O . ARG A 1 103 ? 23.815 -9.899 -7.874 1.00 90.62 103 ARG A O 1
ATOM 756 N N . SER A 1 104 ? 23.487 -8.880 -9.852 1.00 91.94 104 SER A N 1
ATOM 757 C CA . SER A 1 104 ? 24.746 -9.333 -10.468 1.00 91.94 104 SER A CA 1
ATOM 758 C C . SER A 1 104 ? 25.337 -8.325 -11.458 1.00 91.94 104 SER A C 1
ATOM 760 O O . SER A 1 104 ? 24.648 -7.450 -11.982 1.00 91.94 104 SER A O 1
ATOM 762 N N . GLY A 1 105 ? 26.648 -8.434 -11.690 1.00 88.81 105 GLY A N 1
ATOM 763 C CA . GLY A 1 105 ? 27.406 -7.557 -12.575 1.00 88.81 105 GLY A CA 1
ATOM 764 C C . GLY A 1 105 ? 27.509 -6.121 -12.056 1.00 88.81 105 GLY A C 1
ATOM 765 O O . GLY A 1 105 ? 27.701 -5.206 -12.847 1.00 88.81 105 GLY A O 1
ATOM 766 N N . LYS A 1 106 ? 27.373 -5.887 -10.750 1.00 86.44 106 LYS A N 1
ATOM 767 C CA . LYS A 1 106 ? 27.415 -4.542 -10.162 1.00 86.44 106 LYS A CA 1
ATOM 768 C C . LYS A 1 106 ? 28.815 -4.156 -9.658 1.00 86.44 106 LYS A C 1
ATOM 770 O O . LYS A 1 106 ? 29.609 -5.054 -9.369 1.00 86.44 106 LYS A O 1
ATOM 775 N N . PRO A 1 107 ? 29.120 -2.852 -9.521 1.00 87.31 107 PRO A N 1
ATOM 776 C CA . PRO A 1 107 ? 30.346 -2.417 -8.864 1.00 87.31 107 PRO A CA 1
ATOM 777 C C . PRO A 1 107 ? 30.404 -2.860 -7.392 1.00 87.31 107 PRO A C 1
ATOM 779 O O . PRO A 1 107 ? 29.353 -3.055 -6.770 1.00 87.31 107 PRO A O 1
ATOM 782 N N . PRO A 1 108 ? 31.613 -3.026 -6.819 1.00 85.88 108 PRO A N 1
ATOM 783 C CA . PRO A 1 108 ? 31.766 -3.342 -5.404 1.00 85.88 108 PRO A CA 1
ATOM 784 C C . PRO A 1 108 ? 31.220 -2.210 -4.526 1.00 85.88 108 PRO A C 1
ATOM 786 O O . PRO A 1 108 ? 31.189 -1.046 -4.930 1.00 85.88 108 PRO A O 1
ATOM 789 N N . LEU A 1 109 ? 30.809 -2.555 -3.303 1.00 88.56 109 LEU A N 1
ATOM 790 C CA . LEU A 1 109 ? 30.409 -1.560 -2.309 1.00 88.56 109 LEU A CA 1
ATOM 791 C C . LEU A 1 109 ? 31.605 -0.661 -1.969 1.00 88.56 109 LEU A C 1
ATOM 793 O O . LEU A 1 109 ? 32.709 -1.154 -1.738 1.00 88.56 109 LEU A O 1
ATOM 797 N N . VAL A 1 110 ? 31.371 0.646 -1.879 1.00 82.19 110 VAL A N 1
ATOM 798 C CA . VAL A 1 110 ? 32.381 1.628 -1.466 1.00 82.19 110 VAL A CA 1
ATOM 799 C C . VAL A 1 110 ? 31.978 2.145 -0.091 1.00 82.19 110 VAL A C 1
ATOM 801 O O . VAL A 1 110 ? 30.929 2.767 0.057 1.00 82.19 110 VAL A O 1
ATOM 804 N N . GLY A 1 111 ? 32.763 1.829 0.943 1.00 84.62 111 GLY A N 1
ATOM 805 C CA . GLY A 1 111 ? 32.439 2.214 2.325 1.00 84.62 111 GLY A CA 1
ATOM 806 C C . GLY A 1 111 ? 31.114 1.633 2.845 1.00 84.62 111 GLY A C 1
ATOM 807 O O . GLY A 1 111 ? 30.449 2.265 3.656 1.00 84.62 111 GLY A O 1
ATOM 808 N N . GLY A 1 112 ? 30.697 0.463 2.345 1.00 84.62 112 GLY A N 1
ATOM 809 C CA . GLY A 1 112 ? 29.419 -0.173 2.700 1.00 84.62 112 GLY A CA 1
ATOM 810 C C . GLY A 1 112 ? 28.197 0.355 1.937 1.00 84.62 112 GLY A C 1
ATOM 811 O O . GLY A 1 112 ? 27.107 -0.187 2.098 1.00 84.62 112 GLY A O 1
ATOM 812 N N . VAL A 1 113 ? 28.366 1.361 1.075 1.00 83.56 113 VAL A N 1
ATOM 813 C CA . VAL A 1 113 ? 27.292 1.939 0.257 1.00 83.56 113 VAL A CA 1
ATOM 814 C C . VAL A 1 113 ? 27.352 1.373 -1.160 1.00 83.56 113 VAL A C 1
ATOM 816 O O . VAL A 1 113 ? 28.430 1.214 -1.737 1.00 83.56 113 VAL A O 1
ATOM 819 N N . ASP A 1 114 ? 26.187 1.059 -1.729 1.00 88.19 114 ASP A N 1
ATOM 820 C CA . ASP A 1 114 ? 26.094 0.621 -3.120 1.00 88.19 114 ASP A CA 1
ATOM 821 C C . ASP A 1 114 ? 26.212 1.828 -4.064 1.00 88.19 114 ASP A C 1
ATOM 823 O O . ASP A 1 114 ? 25.370 2.729 -3.997 1.00 88.19 114 ASP A O 1
ATOM 827 N N . PRO A 1 115 ? 27.233 1.879 -4.939 1.00 87.88 115 PRO A N 1
ATOM 828 C CA . PRO A 1 115 ? 27.455 3.036 -5.800 1.00 87.88 115 PRO A CA 1
ATOM 829 C C . PRO A 1 115 ? 26.399 3.167 -6.904 1.00 87.88 115 PRO A C 1
ATOM 831 O O . PRO A 1 115 ? 26.272 4.244 -7.480 1.00 87.88 115 PRO A O 1
ATOM 834 N N . ILE A 1 116 ? 25.648 2.103 -7.221 1.00 89.88 116 ILE A N 1
ATOM 835 C CA . ILE A 1 116 ? 24.568 2.127 -8.216 1.00 89.88 116 ILE A CA 1
ATOM 836 C C . ILE A 1 116 ? 23.373 1.336 -7.655 1.00 89.88 116 ILE A C 1
ATOM 838 O O . ILE A 1 116 ? 23.121 0.201 -8.072 1.00 89.88 116 ILE A O 1
ATOM 842 N N . PRO A 1 117 ? 22.611 1.922 -6.712 1.00 88.12 117 PRO A N 1
ATOM 843 C CA . PRO A 1 117 ? 21.617 1.187 -5.929 1.00 88.12 117 PRO A CA 1
ATOM 844 C C . PRO A 1 117 ? 20.491 0.599 -6.786 1.00 88.12 117 PRO A C 1
ATOM 846 O O . PRO A 1 117 ? 20.055 -0.518 -6.527 1.00 88.12 117 PRO A O 1
ATOM 849 N N . ASN A 1 118 ? 20.089 1.298 -7.852 1.00 90.56 118 ASN A N 1
ATOM 850 C CA . ASN A 1 118 ? 18.997 0.864 -8.724 1.00 90.56 118 ASN A CA 1
ATOM 851 C C . ASN A 1 118 ? 19.421 -0.227 -9.720 1.00 90.56 118 ASN A C 1
ATOM 853 O O . ASN A 1 118 ? 18.557 -0.808 -10.361 1.00 90.56 118 ASN A O 1
ATOM 857 N N . LEU A 1 119 ? 20.719 -0.505 -9.918 1.00 92.12 119 LEU A N 1
ATOM 858 C CA . LEU A 1 119 ? 21.156 -1.537 -10.866 1.00 92.12 119 LEU A CA 1
ATOM 859 C C . LEU A 1 119 ? 20.970 -2.923 -10.246 1.00 92.12 119 LEU A C 1
ATOM 861 O O . LEU A 1 119 ? 21.658 -3.282 -9.286 1.00 92.12 119 LEU A O 1
ATOM 865 N N . VAL A 1 120 ? 20.076 -3.714 -10.830 1.00 91.94 120 VAL A N 1
ATOM 866 C CA . VAL A 1 120 ? 19.815 -5.093 -10.415 1.00 91.94 120 VAL A CA 1
ATOM 867 C C . VAL A 1 120 ? 20.775 -6.033 -11.127 1.00 91.94 120 VAL A C 1
ATOM 869 O O . VAL A 1 120 ? 21.589 -6.689 -10.485 1.00 91.94 120 VAL A O 1
ATOM 872 N N . ARG A 1 121 ? 20.720 -6.085 -12.459 1.00 93.12 121 ARG A N 1
ATOM 873 C CA . ARG A 1 121 ? 21.507 -7.034 -13.256 1.00 93.12 121 ARG A CA 1
ATOM 874 C C . ARG A 1 121 ? 21.994 -6.383 -14.536 1.00 93.12 121 ARG A C 1
ATOM 876 O O . ARG A 1 121 ? 21.325 -5.510 -15.075 1.00 93.12 121 ARG A O 1
ATOM 883 N N . ARG A 1 122 ? 23.116 -6.844 -15.071 1.00 93.50 122 ARG A N 1
ATOM 884 C CA . ARG A 1 122 ? 23.510 -6.579 -16.460 1.00 93.50 122 ARG A CA 1
ATOM 885 C C . ARG A 1 122 ? 23.938 -7.863 -17.148 1.00 93.50 122 ARG A C 1
ATOM 887 O O . ARG A 1 122 ? 24.251 -8.838 -16.471 1.00 93.50 122 ARG A O 1
ATOM 894 N N . SER A 1 123 ? 23.994 -7.849 -18.474 1.00 93.81 123 SER A N 1
ATOM 895 C CA . SER A 1 123 ? 24.738 -8.870 -19.208 1.00 93.81 123 SER A CA 1
ATOM 896 C C . SER A 1 123 ? 26.229 -8.740 -18.889 1.00 93.81 123 SER A C 1
ATOM 898 O O . SER A 1 123 ? 26.820 -7.678 -19.097 1.00 93.81 123 SER A O 1
ATOM 900 N N . VAL A 1 124 ? 26.824 -9.806 -18.358 1.00 92.31 124 VAL A N 1
ATOM 901 C CA . VAL A 1 124 ? 28.247 -9.878 -18.004 1.00 92.31 124 VAL A CA 1
ATOM 902 C C . VAL A 1 124 ? 28.794 -11.273 -18.287 1.00 92.31 124 VAL A C 1
ATOM 904 O O . VAL A 1 124 ? 28.147 -12.278 -17.985 1.00 92.31 124 VAL A O 1
ATOM 907 N N . ALA A 1 125 ? 29.970 -11.344 -18.900 1.00 89.94 125 ALA A N 1
ATOM 908 C CA . ALA A 1 125 ? 30.619 -12.624 -19.155 1.00 89.94 125 ALA A CA 1
ATOM 909 C C . ALA A 1 125 ? 31.009 -13.331 -17.848 1.00 89.94 125 ALA A C 1
ATOM 911 O O . ALA A 1 125 ? 31.420 -12.675 -16.892 1.00 89.94 125 ALA A O 1
ATOM 912 N N . ASN A 1 126 ? 30.934 -14.668 -17.827 1.00 86.81 126 ASN A N 1
ATOM 913 C CA . ASN A 1 126 ? 31.247 -15.489 -16.648 1.00 86.81 126 ASN A CA 1
ATOM 914 C C . ASN A 1 126 ? 30.496 -15.021 -15.387 1.00 86.81 126 ASN A C 1
ATOM 916 O O . ASN A 1 126 ? 31.093 -14.820 -14.330 1.00 86.81 126 ASN A O 1
ATOM 920 N N . ASP A 1 127 ? 29.187 -14.801 -15.522 1.00 90.69 127 ASP A N 1
ATOM 921 C CA . ASP A 1 127 ? 28.338 -14.323 -14.434 1.00 90.69 127 ASP A CA 1
ATOM 922 C C . ASP A 1 127 ? 28.316 -15.323 -13.263 1.00 90.69 127 ASP A C 1
ATOM 924 O O . ASP A 1 127 ? 27.736 -16.403 -13.360 1.00 90.69 127 ASP A O 1
ATOM 928 N N . GLY A 1 128 ? 28.965 -14.954 -12.157 1.00 89.25 128 GLY A N 1
ATOM 929 C CA . GLY A 1 128 ? 29.081 -15.763 -10.940 1.00 89.25 128 GLY A CA 1
ATOM 930 C C . GLY A 1 128 ? 27.896 -15.643 -9.979 1.00 89.25 128 GLY A C 1
ATOM 931 O O . GLY A 1 128 ? 28.070 -15.872 -8.783 1.00 89.25 128 GLY A O 1
ATOM 932 N N . ILE A 1 129 ? 26.721 -15.225 -10.454 1.00 92.19 129 ILE A N 1
ATOM 933 C CA . ILE A 1 129 ? 25.512 -15.156 -9.629 1.00 92.19 129 ILE A CA 1
ATOM 934 C C . ILE A 1 129 ? 25.172 -16.533 -9.037 1.00 92.19 129 ILE A C 1
ATOM 936 O O . ILE A 1 129 ? 25.195 -17.555 -9.722 1.00 92.19 129 ILE A O 1
ATOM 940 N N . THR A 1 130 ? 24.868 -16.569 -7.741 1.00 92.50 130 THR A N 1
ATOM 941 C CA . THR A 1 130 ? 24.481 -17.800 -7.042 1.00 92.50 130 THR A CA 1
ATOM 942 C C . THR A 1 130 ? 22.988 -18.082 -7.200 1.00 92.50 130 THR A C 1
ATOM 944 O O . THR A 1 130 ? 22.199 -17.171 -7.436 1.00 92.50 130 THR A O 1
ATOM 947 N N . VAL A 1 131 ? 22.584 -19.338 -6.988 1.00 90.19 131 VAL A N 1
ATOM 948 C CA . VAL A 1 131 ? 21.171 -19.745 -6.873 1.00 90.19 131 VAL A CA 1
ATOM 949 C C . VAL A 1 131 ? 20.487 -18.930 -5.754 1.00 90.19 131 VAL A C 1
ATOM 951 O O . VAL A 1 131 ? 21.117 -18.719 -4.714 1.00 90.19 131 VAL A O 1
ATOM 954 N N . PRO A 1 132 ? 19.227 -18.475 -5.919 1.00 93.75 132 PRO A N 1
ATOM 955 C CA . PRO A 1 132 ? 18.290 -18.776 -7.014 1.00 93.75 132 PRO A CA 1
ATOM 956 C C . PRO A 1 132 ? 18.515 -18.051 -8.347 1.00 93.75 132 PRO A C 1
ATOM 958 O O . PRO A 1 132 ? 17.850 -18.400 -9.323 1.00 93.75 132 PRO A O 1
ATOM 961 N N . GLY A 1 133 ? 19.430 -17.082 -8.405 1.00 91.81 133 GLY A N 1
ATOM 962 C CA . GLY A 1 133 ? 19.715 -16.298 -9.602 1.00 91.81 133 GLY A CA 1
ATOM 963 C C . GLY A 1 133 ? 20.213 -17.136 -10.778 1.00 91.81 133 GLY A C 1
ATOM 964 O O . GLY A 1 133 ? 20.926 -18.125 -10.603 1.00 91.81 133 GLY A O 1
ATOM 965 N N . LEU A 1 134 ? 19.838 -16.725 -11.993 1.00 91.88 134 LEU A N 1
ATOM 966 C CA . LEU A 1 134 ? 20.328 -17.335 -13.229 1.00 91.88 134 LEU A CA 1
ATOM 967 C C . LEU A 1 134 ? 21.463 -16.496 -13.837 1.00 91.88 134 LEU A C 1
ATOM 969 O O . LEU A 1 134 ? 21.286 -15.280 -13.995 1.00 91.88 134 LEU A O 1
ATOM 973 N N . PRO A 1 135 ? 22.595 -17.125 -14.210 1.00 91.19 135 PRO A N 1
ATOM 974 C CA . PRO A 1 135 ? 23.730 -16.432 -14.806 1.00 91.19 135 PRO A CA 1
ATOM 975 C C . PRO A 1 135 ? 23.396 -15.885 -16.192 1.00 91.19 135 PRO A C 1
ATOM 977 O O . PRO A 1 135 ? 22.690 -16.513 -16.986 1.00 91.19 135 PRO A O 1
ATOM 980 N N . SER A 1 136 ? 23.938 -14.708 -16.501 1.00 90.19 136 SER A N 1
ATOM 981 C CA . SER A 1 136 ? 23.833 -14.117 -17.830 1.00 90.19 136 SER A CA 1
ATOM 982 C C . SER A 1 136 ? 24.495 -14.996 -18.904 1.00 90.19 136 SER A C 1
ATOM 984 O O . SER A 1 136 ? 25.540 -15.607 -18.686 1.00 90.19 136 SER A O 1
ATOM 986 N N . ARG A 1 137 ? 23.918 -15.003 -20.113 1.00 88.81 137 ARG A N 1
ATOM 987 C CA . ARG A 1 137 ? 24.461 -15.707 -21.294 1.00 88.81 137 ARG A CA 1
ATOM 988 C C . ARG A 1 137 ? 25.427 -14.834 -22.115 1.00 88.81 137 ARG A C 1
ATOM 990 O O . ARG A 1 137 ? 25.569 -15.033 -23.319 1.00 88.81 137 ARG A O 1
ATOM 997 N N . ALA A 1 138 ? 26.026 -13.810 -21.507 1.00 89.12 138 ALA A N 1
ATOM 998 C CA . ALA A 1 138 ? 26.885 -12.862 -22.212 1.00 89.12 138 ALA A CA 1
ATOM 999 C C . ALA A 1 138 ? 28.287 -13.423 -22.461 1.00 89.12 138 ALA A C 1
ATOM 1001 O O . ALA A 1 138 ? 28.816 -14.202 -21.670 1.00 89.12 138 ALA A O 1
ATOM 1002 N N . ILE A 1 139 ? 28.907 -12.986 -23.553 1.00 86.31 139 ILE A N 1
ATOM 1003 C CA . ILE A 1 139 ? 30.303 -13.297 -23.870 1.00 86.31 139 ILE A CA 1
ATOM 1004 C C . ILE A 1 139 ? 31.196 -12.100 -23.535 1.00 86.31 139 ILE A C 1
ATOM 1006 O O . ILE A 1 139 ? 30.700 -10.986 -23.415 1.00 86.31 139 ILE A O 1
ATOM 1010 N N . GLY A 1 140 ? 32.512 -12.304 -23.418 1.00 84.31 140 GLY A N 1
ATOM 1011 C CA . GLY A 1 140 ? 33.495 -11.268 -23.043 1.00 84.31 140 GLY A CA 1
ATOM 1012 C C . GLY A 1 140 ? 33.748 -10.185 -24.102 1.00 84.31 140 GLY A C 1
ATOM 1013 O O . GLY A 1 140 ? 34.896 -9.839 -24.361 1.00 84.31 140 GLY A O 1
ATOM 1014 N N . VAL A 1 141 ? 32.696 -9.684 -24.753 1.00 87.94 141 VAL A N 1
ATOM 1015 C CA . VAL A 1 141 ? 32.730 -8.600 -25.737 1.00 87.94 141 VAL A CA 1
ATOM 1016 C C . VAL A 1 141 ? 31.871 -7.460 -25.204 1.00 87.94 141 VAL A C 1
ATOM 1018 O O . VAL A 1 141 ? 30.645 -7.555 -25.173 1.00 87.94 141 VAL A O 1
ATOM 1021 N N . ASN A 1 142 ? 32.505 -6.366 -24.807 1.00 90.69 142 ASN A N 1
ATOM 1022 C CA . ASN A 1 142 ? 31.852 -5.262 -24.123 1.00 90.69 142 ASN A CA 1
ATOM 1023 C C . ASN A 1 142 ? 31.128 -4.306 -25.085 1.00 90.69 142 ASN A C 1
ATOM 1025 O O . ASN A 1 142 ? 31.645 -3.947 -26.145 1.00 90.69 142 ASN A O 1
ATOM 1029 N N . SER A 1 143 ? 29.939 -3.828 -24.706 1.00 91.94 143 SER A N 1
ATOM 1030 C CA . SER A 1 143 ? 29.133 -2.939 -25.560 1.00 91.94 143 SER A CA 1
ATOM 1031 C C . SER A 1 143 ? 29.733 -1.551 -25.801 1.00 91.94 143 SER A C 1
ATOM 1033 O O . SER A 1 143 ? 29.396 -0.915 -26.806 1.00 91.94 143 SER A O 1
ATOM 1035 N N . THR A 1 144 ? 30.620 -1.090 -24.918 1.00 91.31 144 THR A N 1
ATOM 1036 C CA . THR A 1 144 ? 31.234 0.243 -24.968 1.00 91.31 144 THR A CA 1
ATOM 1037 C C . THR A 1 144 ? 32.625 0.201 -25.586 1.00 91.31 144 THR A C 1
ATOM 1039 O O . THR A 1 144 ? 32.922 1.005 -26.472 1.00 91.31 144 THR A O 1
ATOM 1042 N N . THR A 1 145 ? 33.480 -0.721 -25.131 1.00 90.25 145 THR A N 1
ATOM 1043 C CA . THR A 1 145 ? 34.902 -0.765 -25.517 1.00 90.25 145 THR A CA 1
ATOM 1044 C C . THR A 1 145 ? 35.176 -1.638 -26.739 1.00 90.25 145 THR A C 1
ATOM 1046 O O . THR A 1 145 ? 36.186 -1.426 -27.408 1.00 90.25 145 THR A O 1
ATOM 1049 N N . ASN A 1 146 ? 34.282 -2.571 -27.088 1.00 87.94 146 ASN A N 1
ATOM 1050 C CA . ASN A 1 146 ? 34.406 -3.395 -28.290 1.00 87.94 146 ASN A CA 1
ATOM 1051 C C . ASN A 1 146 ? 33.376 -2.955 -29.348 1.00 87.94 146 ASN A C 1
ATOM 1053 O O . ASN A 1 146 ? 32.222 -3.408 -29.329 1.00 87.94 146 ASN A O 1
ATOM 1057 N N . PRO A 1 147 ? 33.754 -2.062 -30.284 1.00 82.31 147 PRO A N 1
ATOM 1058 C CA . PRO A 1 147 ? 32.842 -1.604 -31.318 1.00 82.31 147 PRO A CA 1
ATOM 1059 C C . PRO A 1 147 ? 32.373 -2.758 -32.211 1.00 82.31 147 PRO A C 1
ATOM 1061 O O . PRO A 1 147 ? 33.048 -3.763 -32.419 1.00 82.31 147 PRO A O 1
ATOM 1064 N N . SER A 1 148 ? 31.173 -2.596 -32.759 1.00 79.12 148 SER A N 1
ATOM 1065 C CA . SER A 1 148 ? 30.647 -3.418 -33.851 1.00 79.12 148 SER A CA 1
ATOM 1066 C C . SER A 1 148 ? 31.590 -3.400 -35.062 1.00 79.12 148 SER A C 1
ATOM 1068 O O . SER A 1 148 ? 32.360 -2.458 -35.228 1.00 79.12 148 SER A O 1
ATOM 1070 N N . ALA A 1 149 ? 31.430 -4.345 -35.995 1.00 75.31 149 ALA A N 1
ATOM 1071 C CA . ALA A 1 149 ? 32.168 -4.342 -37.267 1.00 75.31 149 ALA A CA 1
ATOM 1072 C C . ALA A 1 149 ? 32.001 -3.040 -38.086 1.00 75.31 149 ALA A C 1
ATOM 1074 O O . ALA A 1 149 ? 32.870 -2.685 -38.870 1.00 75.31 149 ALA A O 1
ATOM 1075 N N . ASN A 1 150 ? 30.910 -2.292 -37.874 1.00 80.44 150 ASN A N 1
ATOM 1076 C CA . ASN A 1 150 ? 30.678 -0.967 -38.464 1.00 80.44 150 ASN A CA 1
ATOM 1077 C C . ASN A 1 150 ? 31.219 0.209 -37.614 1.00 80.44 150 ASN A C 1
ATOM 1079 O O . ASN A 1 150 ? 30.806 1.348 -37.817 1.00 80.44 150 ASN A O 1
ATOM 1083 N N . GLY A 1 151 ? 32.071 -0.059 -36.619 1.00 82.94 151 GLY A N 1
ATOM 1084 C CA . GLY A 1 151 ? 32.682 0.938 -35.735 1.00 82.94 151 GLY A CA 1
ATOM 1085 C C . GLY A 1 151 ? 31.781 1.477 -34.616 1.00 82.94 151 GLY A C 1
ATOM 1086 O O . GLY A 1 151 ? 32.233 2.287 -33.813 1.00 82.94 151 GLY A O 1
ATOM 1087 N N . ARG A 1 152 ? 30.512 1.056 -34.522 1.00 84.75 152 ARG A N 1
ATOM 1088 C CA . ARG A 1 152 ? 29.560 1.600 -33.534 1.00 84.75 152 ARG A CA 1
ATOM 1089 C C . ARG A 1 152 ? 29.646 0.888 -32.184 1.00 84.75 152 ARG A C 1
ATOM 1091 O O . ARG A 1 152 ? 29.581 -0.342 -32.140 1.00 84.75 152 ARG A O 1
ATOM 1098 N N . SER A 1 153 ? 29.666 1.650 -31.095 1.00 90.62 153 SER A N 1
ATOM 1099 C CA . SER A 1 153 ? 29.518 1.173 -29.713 1.00 90.62 153 SER A CA 1
ATOM 1100 C C . SER A 1 153 ? 28.405 1.930 -28.976 1.00 90.62 153 SER A C 1
ATOM 1102 O O . SER A 1 153 ? 27.864 2.925 -29.474 1.00 90.62 153 SER A O 1
ATOM 1104 N N . VAL A 1 154 ? 28.011 1.436 -27.803 1.00 92.38 154 VAL A N 1
ATOM 1105 C CA . VAL A 1 154 ? 27.070 2.123 -26.910 1.00 92.38 154 VAL A CA 1
ATOM 1106 C C . VAL A 1 154 ? 27.881 2.928 -25.903 1.00 92.38 154 VAL A C 1
ATOM 1108 O O . VAL A 1 154 ? 28.659 2.366 -25.147 1.00 92.38 154 VAL A O 1
ATOM 1111 N N . THR A 1 155 ? 27.728 4.251 -25.890 1.00 93.62 155 THR A N 1
ATOM 1112 C CA . THR A 1 155 ? 28.467 5.101 -24.947 1.00 93.62 155 THR A CA 1
ATOM 1113 C C . THR A 1 155 ? 27.933 4.956 -23.520 1.00 93.62 155 THR A C 1
ATOM 1115 O O . THR A 1 155 ? 26.753 4.671 -23.307 1.00 93.62 155 THR A O 1
ATOM 1118 N N . LYS A 1 156 ? 28.778 5.238 -22.522 1.00 92.00 156 LYS A N 1
ATOM 1119 C CA . LYS A 1 156 ? 28.385 5.268 -21.099 1.00 92.00 156 LYS A CA 1
ATOM 1120 C C . LYS A 1 156 ? 27.226 6.241 -20.844 1.00 92.00 156 LYS A C 1
ATOM 1122 O O . LYS A 1 156 ? 26.240 5.888 -20.206 1.00 92.00 156 LYS A O 1
ATOM 1127 N N . ALA A 1 157 ? 27.307 7.434 -21.434 1.00 93.06 157 ALA A N 1
ATOM 1128 C CA . ALA A 1 157 ? 26.240 8.431 -21.414 1.00 93.06 157 ALA A CA 1
ATOM 1129 C C . ALA A 1 157 ? 24.919 7.890 -21.992 1.00 93.06 157 ALA A C 1
ATOM 1131 O O . ALA A 1 157 ? 23.846 8.150 -21.452 1.00 93.06 157 ALA A O 1
ATOM 1132 N N . ARG A 1 158 ? 24.978 7.087 -23.066 1.00 93.88 158 ARG A N 1
ATOM 1133 C CA . ARG A 1 158 ? 23.787 6.456 -23.648 1.00 93.88 158 ARG A CA 1
ATOM 1134 C C . ARG A 1 158 ? 23.175 5.418 -22.711 1.00 93.88 158 ARG A C 1
ATOM 1136 O O . ARG A 1 158 ? 21.950 5.375 -22.623 1.00 93.88 158 ARG A O 1
ATOM 1143 N N . TRP A 1 159 ? 23.997 4.638 -22.006 1.00 92.94 159 TRP A N 1
ATOM 1144 C CA . TRP A 1 159 ? 23.524 3.718 -20.970 1.00 92.94 159 TRP A CA 1
ATOM 1145 C C . TRP A 1 159 ? 22.792 4.445 -19.843 1.00 92.94 159 TRP A C 1
ATOM 1147 O O . TRP A 1 159 ? 21.783 3.939 -19.387 1.00 92.94 159 TRP A O 1
ATOM 1157 N N . ASN A 1 160 ? 23.206 5.657 -19.465 1.00 94.31 160 ASN A N 1
ATOM 1158 C CA . ASN A 1 160 ? 22.551 6.428 -18.405 1.00 94.31 160 ASN A CA 1
ATOM 1159 C C . ASN A 1 160 ? 21.556 7.495 -18.908 1.00 94.31 160 ASN A C 1
ATOM 1161 O O . ASN A 1 160 ? 21.190 8.417 -18.180 1.00 94.31 160 ASN A O 1
ATOM 1165 N N . LYS A 1 161 ? 21.046 7.387 -20.142 1.00 93.81 161 LYS A N 1
ATOM 1166 C CA . LYS A 1 161 ? 20.060 8.354 -20.672 1.00 93.81 161 LYS A CA 1
ATOM 1167 C C . LYS A 1 161 ? 18.762 8.410 -19.845 1.00 93.81 161 LYS A C 1
ATOM 1169 O O . LYS A 1 161 ? 18.004 9.372 -19.940 1.00 93.81 161 LYS A O 1
ATOM 1174 N N . HIS A 1 162 ? 18.500 7.379 -19.043 1.00 92.25 162 HIS A N 1
ATOM 1175 C CA . HIS A 1 162 ? 17.365 7.298 -18.128 1.00 92.25 162 HIS A CA 1
ATOM 1176 C C . HIS A 1 162 ? 17.644 7.884 -16.728 1.00 92.25 162 HIS A C 1
ATOM 1178 O O . HIS A 1 162 ? 16.705 7.968 -15.942 1.00 92.25 162 HIS A O 1
ATOM 1184 N N . TYR A 1 163 ? 18.871 8.294 -16.388 1.00 93.62 163 TYR A N 1
ATOM 1185 C CA . TYR A 1 163 ? 19.233 8.861 -15.075 1.00 93.62 163 TYR A CA 1
ATOM 1186 C C . TYR A 1 163 ? 18.960 7.944 -13.859 1.00 93.62 163 TYR A C 1
ATOM 1188 O O . TYR A 1 163 ? 18.684 8.439 -12.772 1.00 93.62 163 TYR A O 1
ATOM 1196 N N . LEU A 1 164 ? 18.999 6.612 -14.015 1.00 92.75 164 LEU A N 1
ATOM 1197 C CA . LEU A 1 164 ? 18.921 5.678 -12.862 1.00 92.75 164 LEU A CA 1
ATOM 1198 C C . LEU A 1 164 ? 20.311 5.293 -12.340 1.00 92.75 164 LEU A C 1
ATOM 1200 O O . LEU A 1 164 ? 20.414 4.680 -11.279 1.00 92.75 164 LEU A O 1
ATOM 1204 N N . ILE A 1 165 ? 21.373 5.646 -13.070 1.00 92.25 165 ILE A N 1
ATOM 1205 C CA . ILE A 1 165 ? 22.748 5.566 -12.584 1.00 92.25 165 ILE A CA 1
ATOM 1206 C C . ILE A 1 165 ? 23.122 6.958 -12.060 1.00 92.25 165 ILE A C 1
ATOM 1208 O O . ILE A 1 165 ? 22.901 7.944 -12.778 1.00 92.25 165 ILE A O 1
ATOM 1212 N N . PRO A 1 166 ? 23.703 7.064 -10.850 1.00 91.38 166 PRO A N 1
ATOM 1213 C CA . PRO A 1 166 ? 24.242 8.323 -10.359 1.00 91.38 166 PRO A CA 1
ATOM 1214 C C . PRO A 1 166 ? 25.147 8.989 -11.387 1.00 91.38 166 PRO A C 1
ATOM 1216 O O . PRO A 1 166 ? 25.951 8.338 -12.061 1.00 91.38 166 PRO A O 1
ATOM 1219 N N . LYS A 1 167 ? 25.010 10.303 -11.503 1.00 91.75 167 LYS A N 1
ATOM 1220 C CA . LYS A 1 167 ? 25.800 11.110 -12.423 1.00 91.75 167 LYS A CA 1
ATOM 1221 C C . LYS A 1 167 ? 27.197 11.392 -11.876 1.00 91.75 167 LYS A C 1
ATOM 1223 O O . LYS A 1 167 ? 27.387 11.465 -10.664 1.00 91.75 167 LYS A O 1
ATOM 1228 N N . ALA A 1 168 ? 28.150 11.626 -12.775 1.00 90.25 168 ALA A N 1
ATOM 1229 C CA . ALA A 1 168 ? 29.480 12.109 -12.412 1.00 90.25 168 ALA A CA 1
ATOM 1230 C C . ALA A 1 168 ? 29.435 13.527 -11.822 1.00 90.25 168 ALA A C 1
ATOM 1232 O O . ALA A 1 168 ? 30.056 13.786 -10.794 1.00 90.25 168 ALA A O 1
ATOM 1233 N N . ASN A 1 169 ? 28.671 14.426 -12.449 1.00 88.81 169 ASN A N 1
ATOM 1234 C CA . ASN A 1 169 ? 28.495 15.804 -12.005 1.00 88.81 169 ASN A CA 1
ATOM 1235 C C . ASN A 1 169 ? 27.025 16.069 -11.662 1.00 88.81 169 ASN A C 1
ATOM 1237 O O . ASN A 1 169 ? 26.170 16.083 -12.543 1.00 88.81 169 ASN A O 1
ATOM 1241 N N . ALA A 1 170 ? 26.718 16.290 -10.385 1.00 84.94 170 ALA A N 1
ATOM 1242 C CA . ALA A 1 170 ? 25.348 16.533 -9.929 1.00 84.94 170 ALA A CA 1
ATOM 1243 C C . ALA A 1 170 ? 24.818 17.943 -10.262 1.00 84.94 170 ALA A C 1
ATOM 1245 O O . ALA A 1 170 ? 23.627 18.194 -10.080 1.00 84.94 170 ALA A O 1
ATOM 1246 N N . SER A 1 171 ? 25.679 18.853 -10.730 1.00 85.50 171 SER A N 1
ATOM 1247 C CA . SER A 1 171 ? 25.345 20.264 -10.970 1.00 85.50 171 SER A CA 1
ATOM 1248 C C . SER A 1 171 ? 24.926 20.581 -12.406 1.00 85.50 171 SER A C 1
ATOM 1250 O O . SER A 1 171 ? 24.536 21.712 -12.682 1.00 85.50 171 SER A O 1
ATOM 1252 N N . ASP A 1 172 ? 25.013 19.620 -13.324 1.00 88.62 172 ASP A N 1
ATOM 1253 C CA . ASP A 1 172 ? 24.637 19.809 -14.726 1.00 88.62 172 ASP A CA 1
ATOM 1254 C C . ASP A 1 172 ? 23.475 18.893 -15.146 1.00 88.62 172 ASP A C 1
ATOM 1256 O O . ASP A 1 172 ? 22.834 18.240 -14.320 1.00 88.62 172 ASP A O 1
ATOM 1260 N N . ASP A 1 173 ? 23.222 18.817 -16.454 1.00 88.50 173 ASP A N 1
ATOM 1261 C CA . ASP A 1 173 ? 22.231 17.929 -17.073 1.00 88.50 173 ASP A CA 1
ATOM 1262 C C . ASP A 1 173 ? 22.849 16.791 -17.892 1.00 88.50 173 ASP A C 1
ATOM 1264 O O . ASP A 1 173 ? 22.113 16.021 -18.517 1.00 88.50 173 ASP A O 1
ATOM 1268 N N . SER A 1 174 ? 24.178 16.630 -17.855 1.00 91.00 174 SER A N 1
ATOM 1269 C CA . SER A 1 174 ? 24.862 15.537 -18.545 1.00 91.00 174 SER A CA 1
ATOM 1270 C C . SER A 1 174 ? 24.350 14.178 -18.066 1.00 91.00 174 SER A C 1
ATOM 1272 O O . SER A 1 174 ? 23.921 14.007 -16.924 1.00 91.00 174 SER A O 1
ATOM 1274 N N . THR A 1 175 ? 24.383 13.196 -18.956 1.00 93.31 175 THR A N 1
ATOM 1275 C CA . THR A 1 175 ? 24.077 11.799 -18.642 1.00 93.31 175 THR A CA 1
ATOM 1276 C C . THR A 1 175 ? 25.336 11.008 -18.303 1.00 93.31 175 THR A C 1
ATOM 1278 O O . THR A 1 175 ? 25.257 9.793 -18.173 1.00 93.31 175 THR A O 1
ATOM 1281 N N . ASP A 1 176 ? 26.505 11.642 -18.188 1.00 93.06 176 ASP A N 1
ATOM 1282 C CA . ASP A 1 176 ? 27.736 10.932 -17.840 1.00 93.06 176 ASP A CA 1
ATOM 1283 C C . ASP A 1 176 ? 27.592 10.267 -16.459 1.00 93.06 176 ASP A C 1
ATOM 1285 O O . ASP A 1 176 ? 27.347 10.957 -15.460 1.00 93.06 176 ASP A O 1
ATOM 1289 N N . PRO A 1 177 ? 27.668 8.925 -16.384 1.00 92.19 177 PRO A N 1
ATOM 1290 C CA . PRO A 1 177 ? 27.541 8.213 -15.122 1.00 92.19 177 PRO A CA 1
ATOM 1291 C C . PRO A 1 177 ? 28.791 8.426 -14.267 1.00 92.19 177 PRO A C 1
ATOM 1293 O O . PRO A 1 177 ? 29.865 8.742 -14.777 1.00 92.19 177 PRO A O 1
ATOM 1296 N N . ARG A 1 178 ? 28.651 8.234 -12.956 1.00 88.75 178 ARG A N 1
ATOM 1297 C CA . ARG A 1 178 ? 29.768 8.282 -12.009 1.00 88.75 178 ARG A CA 1
ATOM 1298 C C . ARG A 1 178 ? 30.844 7.247 -12.376 1.00 88.75 178 ARG A C 1
ATOM 1300 O O . ARG A 1 178 ? 30.531 6.203 -12.952 1.00 88.75 178 ARG A O 1
ATOM 1307 N N . ALA A 1 179 ? 32.100 7.534 -12.032 1.00 87.88 179 ALA A N 1
ATOM 1308 C CA . ALA A 1 179 ? 33.270 6.761 -12.460 1.00 87.88 179 ALA A CA 1
ATOM 1309 C C . ALA A 1 179 ? 33.199 5.266 -12.096 1.00 87.88 179 ALA A C 1
ATOM 1311 O O . ALA A 1 179 ? 33.730 4.426 -12.818 1.00 87.88 179 ALA A O 1
ATOM 1312 N N . GLU A 1 180 ? 32.488 4.902 -11.026 1.00 86.81 180 GLU A N 1
ATOM 1313 C CA . GLU A 1 180 ? 32.277 3.509 -10.623 1.00 86.81 180 GLU A CA 1
ATOM 1314 C C . GLU A 1 180 ? 31.545 2.669 -11.681 1.00 86.81 180 GLU A C 1
ATOM 1316 O O . GLU A 1 180 ? 31.606 1.446 -11.621 1.00 86.81 180 GLU A O 1
ATOM 1321 N N . PHE A 1 181 ? 30.879 3.282 -12.665 1.00 87.81 181 PHE A N 1
ATOM 1322 C CA . PHE A 1 181 ? 30.251 2.559 -13.773 1.00 87.81 181 PHE A CA 1
ATOM 1323 C C . PHE A 1 181 ? 31.216 2.239 -14.931 1.00 87.81 181 PHE A C 1
ATOM 1325 O O . PHE A 1 181 ? 30.872 1.458 -15.819 1.00 87.81 181 PHE A O 1
ATOM 1332 N N . ASP A 1 182 ? 32.431 2.793 -14.941 1.00 84.19 182 ASP A N 1
ATOM 1333 C CA . ASP A 1 182 ? 33.332 2.742 -16.100 1.00 84.19 182 ASP A CA 1
ATOM 1334 C C . ASP A 1 182 ? 33.707 1.323 -16.540 1.00 84.19 182 ASP A C 1
ATOM 1336 O O . ASP A 1 182 ? 33.722 1.038 -17.739 1.00 84.19 182 ASP A O 1
ATOM 1340 N N . GLY A 1 183 ? 33.957 0.429 -15.581 1.00 83.12 183 GLY A N 1
ATOM 1341 C CA . GLY A 1 183 ? 34.236 -0.992 -15.820 1.00 83.12 183 GLY A CA 1
ATOM 1342 C C . GLY A 1 183 ? 32.988 -1.880 -15.870 1.00 83.12 183 GLY A C 1
ATOM 1343 O O . GLY A 1 183 ? 33.102 -3.099 -15.994 1.00 83.12 183 GLY A O 1
ATOM 1344 N N . PHE A 1 184 ? 31.793 -1.295 -15.747 1.00 88.00 184 PHE A N 1
ATOM 1345 C CA . PHE A 1 184 ? 30.551 -2.027 -15.493 1.00 88.00 184 PHE A CA 1
ATOM 1346 C C . PHE A 1 184 ? 29.491 -1.846 -16.587 1.00 88.00 184 PHE A C 1
ATOM 1348 O O . PHE A 1 184 ? 28.314 -2.130 -16.377 1.00 88.00 184 PHE A O 1
ATOM 1355 N N . THR A 1 185 ? 29.896 -1.432 -17.789 1.00 91.69 185 THR A N 1
ATOM 1356 C CA . THR A 1 185 ? 28.979 -1.375 -18.938 1.00 91.69 185 THR A CA 1
ATOM 1357 C C . THR A 1 185 ? 28.633 -2.783 -19.455 1.00 91.69 185 THR A C 1
ATOM 1359 O O . THR A 1 185 ? 29.496 -3.656 -19.421 1.00 91.69 185 THR A O 1
ATOM 1362 N N . PRO A 1 186 ? 27.400 -3.054 -19.914 1.00 94.25 186 PRO A N 1
ATOM 1363 C CA . PRO A 1 186 ? 26.969 -4.395 -20.326 1.00 94.25 186 PRO A CA 1
ATOM 1364 C C . PRO A 1 186 ? 27.803 -5.045 -21.441 1.00 94.25 186 PRO A C 1
ATOM 1366 O O . PRO A 1 186 ? 28.253 -4.366 -22.369 1.00 94.25 186 PRO A O 1
ATOM 1369 N N . ASP A 1 187 ? 27.932 -6.368 -21.389 1.00 92.62 187 ASP A N 1
ATOM 1370 C CA . ASP A 1 187 ? 28.554 -7.195 -22.427 1.00 92.62 187 ASP A CA 1
ATOM 1371 C C . ASP A 1 187 ? 27.512 -7.736 -23.422 1.00 92.62 187 ASP A C 1
ATOM 1373 O O . ASP A 1 187 ? 26.315 -7.789 -23.124 1.00 92.62 187 ASP A O 1
ATOM 1377 N N . TRP A 1 188 ? 27.936 -8.124 -24.625 1.00 89.62 188 TRP A N 1
ATOM 1378 C CA . TRP A 1 188 ? 27.042 -8.647 -25.659 1.00 89.62 188 TRP A CA 1
ATOM 1379 C C . TRP A 1 188 ? 26.627 -10.096 -25.381 1.00 89.62 188 TRP A C 1
ATOM 1381 O O . TRP A 1 188 ? 27.458 -10.974 -25.161 1.00 89.62 188 TRP A O 1
ATOM 1391 N N . VAL A 1 189 ? 25.328 -10.356 -25.488 1.00 89.56 189 VAL A N 1
ATOM 1392 C CA . VAL A 1 189 ? 24.737 -11.685 -25.651 1.00 89.56 189 VAL A CA 1
ATOM 1393 C C . VAL A 1 189 ? 24.496 -11.915 -27.136 1.00 89.56 189 VAL A C 1
ATOM 1395 O O . VAL A 1 189 ? 23.933 -11.057 -27.825 1.00 89.56 189 VAL A O 1
ATOM 1398 N N . MET A 1 190 ? 24.924 -13.070 -27.632 1.00 86.06 190 MET A N 1
ATOM 1399 C CA . MET A 1 190 ? 24.773 -13.439 -29.034 1.00 86.06 190 MET A CA 1
ATOM 1400 C C . MET A 1 190 ? 23.506 -14.270 -29.226 1.00 86.06 190 MET A C 1
ATOM 1402 O O . MET A 1 190 ? 23.171 -15.117 -28.400 1.00 86.06 190 MET A O 1
ATOM 1406 N N . MET A 1 191 ? 22.794 -14.001 -30.317 1.00 83.25 191 MET A N 1
ATOM 1407 C CA . MET A 1 191 ? 21.577 -14.706 -30.709 1.00 83.25 191 MET A CA 1
ATOM 1408 C C . MET A 1 191 ? 21.839 -15.475 -31.994 1.00 83.25 191 MET A C 1
ATOM 1410 O O . MET A 1 191 ? 22.385 -14.924 -32.951 1.00 83.25 191 MET A O 1
ATOM 1414 N N . THR A 1 192 ? 21.438 -16.737 -32.010 1.00 79.56 192 THR A N 1
ATOM 1415 C CA . THR A 1 192 ? 21.664 -17.690 -33.101 1.00 79.56 192 THR A CA 1
ATOM 1416 C C . THR A 1 192 ? 20.323 -18.206 -33.606 1.00 79.56 192 THR A C 1
ATOM 1418 O O . THR A 1 192 ? 19.362 -18.262 -32.835 1.00 79.56 192 THR A O 1
ATOM 1421 N N . ALA A 1 193 ? 20.232 -18.546 -34.893 1.00 70.62 193 ALA A N 1
ATOM 1422 C CA . ALA A 1 193 ? 18.977 -19.034 -35.468 1.00 70.62 193 ALA A CA 1
ATOM 1423 C C . ALA A 1 193 ? 18.589 -20.410 -34.905 1.00 70.62 193 ALA A C 1
ATOM 1425 O O . ALA A 1 193 ? 17.408 -20.724 -34.794 1.00 70.62 193 ALA A O 1
ATOM 1426 N N . GLU A 1 194 ? 19.587 -21.212 -34.537 1.00 68.75 194 GLU A N 1
ATOM 1427 C CA . GLU A 1 194 ? 19.436 -22.615 -34.167 1.00 68.75 194 GLU A CA 1
ATOM 1428 C C . GLU A 1 194 ? 19.187 -22.809 -32.666 1.00 68.75 194 GLU A C 1
ATOM 1430 O O . GLU A 1 194 ? 18.472 -23.727 -32.272 1.00 68.75 194 GLU A O 1
ATOM 1435 N N . GLN A 1 195 ? 19.787 -21.966 -31.817 1.00 66.00 195 GLN A N 1
ATOM 1436 C CA . GLN A 1 195 ? 19.822 -22.177 -30.363 1.00 66.00 195 GLN A CA 1
ATOM 1437 C C . GLN A 1 195 ? 19.313 -20.972 -29.550 1.00 66.00 195 GLN A C 1
ATOM 1439 O O . GLN A 1 195 ? 19.272 -21.030 -28.321 1.00 66.00 195 GLN A O 1
ATOM 1444 N N . GLY A 1 196 ? 18.926 -19.867 -30.198 1.00 73.50 196 GLY A N 1
ATOM 1445 C CA . GLY A 1 196 ? 18.523 -18.642 -29.505 1.00 73.50 196 GLY A CA 1
ATOM 1446 C C . GLY A 1 196 ? 19.707 -17.951 -28.819 1.00 73.50 196 GLY A C 1
ATOM 1447 O O . GLY A 1 196 ? 20.785 -17.844 -29.412 1.00 73.50 196 GLY A O 1
ATOM 1448 N N . ALA A 1 197 ? 19.506 -17.447 -27.594 1.00 71.50 197 ALA A N 1
ATOM 1449 C CA . ALA A 1 197 ? 20.557 -16.785 -26.817 1.00 71.50 197 ALA A CA 1
ATOM 1450 C C . ALA A 1 197 ? 21.562 -17.814 -26.296 1.00 71.50 197 ALA A C 1
ATOM 1452 O O . ALA A 1 197 ? 21.233 -18.614 -25.419 1.00 71.50 197 ALA A O 1
ATOM 1453 N N . THR A 1 198 ? 22.794 -17.767 -26.794 1.00 66.69 198 THR A N 1
ATOM 1454 C CA . THR A 1 198 ? 23.822 -18.745 -26.436 1.00 66.69 198 THR A CA 1
ATOM 1455 C C . THR A 1 198 ? 25.164 -18.108 -26.128 1.00 66.69 198 THR A C 1
ATOM 1457 O O . THR A 1 198 ? 25.535 -17.049 -26.641 1.00 66.69 198 THR A O 1
ATOM 1460 N N . LEU A 1 199 ? 25.912 -18.795 -25.266 1.00 64.00 199 LEU A N 1
ATOM 1461 C CA . LEU A 1 199 ? 27.318 -18.516 -25.036 1.00 64.00 199 LEU A CA 1
ATOM 1462 C C . LEU A 1 199 ? 28.103 -19.010 -26.255 1.00 64.00 199 LEU A C 1
ATOM 1464 O O . LEU A 1 199 ? 28.302 -20.209 -26.432 1.00 64.00 199 LEU A O 1
ATOM 1468 N N . LEU A 1 200 ? 28.538 -18.085 -27.108 1.00 63.50 200 LEU A N 1
ATOM 1469 C CA . LEU A 1 200 ? 29.416 -18.404 -28.231 1.00 63.50 200 LEU A CA 1
ATOM 1470 C C . LEU A 1 200 ? 30.876 -18.377 -27.765 1.00 63.50 200 LEU A C 1
ATOM 1472 O O . LEU A 1 200 ? 31.474 -17.310 -27.633 1.00 63.50 200 LEU A O 1
ATOM 1476 N N . SER A 1 201 ? 31.466 -19.546 -27.523 1.00 54.59 201 SER A N 1
ATOM 1477 C CA . SER A 1 201 ? 32.906 -19.686 -27.286 1.00 54.59 201 SER A CA 1
ATOM 1478 C C . SER A 1 201 ? 33.620 -20.052 -28.591 1.00 54.59 201 SER A C 1
ATOM 1480 O O . SER A 1 201 ? 33.630 -21.220 -28.980 1.00 54.59 201 SER A O 1
ATOM 1482 N N . THR A 1 202 ? 34.225 -19.075 -29.285 1.00 56.00 202 THR A N 1
ATOM 1483 C CA . THR A 1 202 ? 34.864 -19.270 -30.621 1.00 56.00 202 THR A CA 1
ATOM 1484 C C . THR A 1 202 ? 33.878 -19.948 -31.615 1.00 56.00 202 THR A C 1
ATOM 1486 O O . THR A 1 202 ? 32.693 -19.859 -31.304 1.00 56.00 202 THR A O 1
ATOM 1489 N N . PRO A 1 203 ? 34.188 -20.471 -32.832 1.00 54.84 203 PRO A N 1
ATOM 1490 C CA . PRO A 1 203 ? 33.111 -20.864 -33.752 1.00 54.84 203 PRO A CA 1
ATOM 1491 C C . PRO A 1 203 ? 32.294 -22.015 -33.153 1.00 54.84 203 PRO A C 1
ATOM 1493 O O . PRO A 1 203 ? 32.716 -23.170 -33.160 1.00 54.84 203 PRO A O 1
ATOM 1496 N N . SER A 1 204 ? 31.139 -21.654 -32.597 1.00 58.28 204 SER A N 1
ATOM 1497 C CA . SER A 1 204 ? 30.208 -22.573 -31.963 1.00 58.28 204 SER A CA 1
ATOM 1498 C C . SER A 1 204 ? 29.614 -23.469 -33.036 1.00 58.28 204 SER A C 1
ATOM 1500 O O . SER A 1 204 ? 29.438 -23.043 -34.181 1.00 58.28 204 SER A O 1
ATOM 1502 N N . ARG A 1 205 ? 29.333 -24.717 -32.679 1.00 61.78 205 ARG A N 1
ATOM 1503 C CA . ARG A 1 205 ? 28.674 -25.676 -33.557 1.00 61.78 205 ARG A CA 1
ATOM 1504 C C . ARG A 1 205 ? 27.381 -26.159 -32.907 1.00 61.78 205 ARG A C 1
ATOM 1506 O O . ARG A 1 205 ? 27.311 -26.242 -31.682 1.00 61.78 205 ARG A O 1
ATOM 1513 N N . ASP A 1 206 ? 26.347 -26.413 -33.704 1.00 63.34 206 ASP A N 1
ATOM 1514 C CA . ASP A 1 206 ? 25.070 -26.918 -33.194 1.00 63.34 206 ASP A CA 1
ATOM 1515 C C . ASP A 1 206 ? 25.206 -28.388 -32.742 1.00 63.34 206 ASP A C 1
ATOM 1517 O O . ASP A 1 206 ? 26.268 -29.002 -32.878 1.00 63.34 206 ASP A O 1
ATOM 1521 N N . ALA A 1 207 ? 24.132 -28.984 -32.210 1.00 66.19 207 ALA A N 1
ATOM 1522 C CA . ALA A 1 207 ? 24.131 -30.397 -31.807 1.00 66.19 207 ALA A CA 1
ATOM 1523 C C . ALA A 1 207 ? 24.423 -31.368 -32.976 1.00 66.19 207 ALA A C 1
ATOM 1525 O O . ALA A 1 207 ? 24.778 -32.521 -32.743 1.00 66.19 207 ALA A O 1
ATOM 1526 N N . ASN A 1 208 ? 24.313 -30.886 -34.219 1.00 72.06 208 ASN A N 1
ATOM 1527 C CA . ASN A 1 208 ? 24.579 -31.606 -35.463 1.00 72.06 208 ASN A CA 1
ATOM 1528 C C . ASN A 1 208 ? 25.934 -31.215 -36.091 1.00 72.06 208 ASN A C 1
ATOM 1530 O O . ASN A 1 208 ? 26.221 -31.588 -37.228 1.00 72.06 208 ASN A O 1
ATOM 1534 N N . ASN A 1 209 ? 26.787 -30.496 -35.350 1.00 67.44 209 ASN A N 1
ATOM 1535 C CA . ASN A 1 209 ? 28.125 -30.060 -35.740 1.00 67.44 209 ASN A CA 1
ATOM 1536 C C . ASN A 1 209 ? 28.189 -28.997 -36.869 1.00 67.44 209 ASN A C 1
ATOM 1538 O O . ASN A 1 209 ? 29.257 -28.799 -37.461 1.00 67.44 209 ASN A O 1
ATOM 1542 N N . ASN A 1 210 ? 27.106 -28.271 -37.161 1.00 67.69 210 ASN A N 1
ATOM 1543 C CA . ASN A 1 210 ? 27.097 -27.157 -38.123 1.00 67.69 210 ASN A CA 1
ATOM 1544 C C . ASN A 1 210 ? 27.618 -25.859 -37.492 1.00 67.69 210 ASN A C 1
ATOM 1546 O O . ASN A 1 210 ? 27.301 -25.609 -36.333 1.00 67.69 210 ASN A O 1
ATOM 1550 N N . PRO A 1 211 ? 28.364 -25.001 -38.217 1.00 64.62 211 PRO A N 1
ATOM 1551 C CA . PRO A 1 211 ? 28.779 -23.694 -37.708 1.00 64.62 211 PRO A CA 1
ATOM 1552 C C . PRO A 1 211 ? 27.572 -22.822 -37.347 1.00 64.62 211 PRO A C 1
ATOM 1554 O O . PRO A 1 211 ? 26.755 -22.491 -38.203 1.00 64.62 211 PRO A O 1
ATOM 1557 N N . VAL A 1 212 ? 27.499 -22.408 -36.089 1.00 64.94 212 VAL A N 1
ATOM 1558 C CA . VAL A 1 212 ? 26.457 -21.530 -35.565 1.00 64.94 212 VAL A CA 1
ATOM 1559 C C . VAL A 1 212 ? 26.890 -20.089 -35.794 1.00 64.94 212 VAL A C 1
ATOM 1561 O O . VAL A 1 212 ? 27.896 -19.629 -35.245 1.00 64.94 212 VAL A O 1
ATOM 1564 N N . THR A 1 213 ? 26.134 -19.368 -36.620 1.00 68.50 213 THR A N 1
ATOM 1565 C CA . THR A 1 213 ? 26.423 -17.966 -36.942 1.00 68.50 213 THR A CA 1
ATOM 1566 C C . THR A 1 213 ? 25.482 -17.051 -36.154 1.00 68.50 213 THR A C 1
ATOM 1568 O O . THR A 1 213 ? 24.269 -17.267 -36.175 1.00 68.50 213 THR A O 1
ATOM 1571 N N . PRO A 1 214 ? 25.991 -16.011 -35.463 1.00 73.62 214 PRO A N 1
ATOM 1572 C CA . PRO A 1 214 ? 25.122 -15.055 -34.796 1.00 73.62 214 PRO A CA 1
ATOM 1573 C C . PRO A 1 214 ? 24.256 -14.307 -35.818 1.00 73.62 214 PRO A C 1
ATOM 1575 O O . PRO A 1 214 ? 24.775 -13.646 -36.716 1.00 73.62 214 PRO A O 1
ATOM 1578 N N . VAL A 1 215 ? 22.936 -14.370 -35.647 1.00 78.62 215 VAL A N 1
ATOM 1579 C CA . VAL A 1 215 ? 21.951 -13.602 -36.430 1.00 78.62 215 VAL A CA 1
ATOM 1580 C C . VAL A 1 215 ? 21.673 -12.227 -35.825 1.00 78.62 215 VAL A C 1
ATOM 1582 O O . VAL A 1 215 ? 21.159 -11.334 -36.493 1.00 78.62 215 VAL A O 1
ATOM 1585 N N . GLY A 1 216 ? 22.039 -12.034 -34.557 1.00 81.31 216 GLY A N 1
ATOM 1586 C CA . GLY A 1 216 ? 21.876 -10.776 -33.845 1.00 81.31 216 GLY A CA 1
ATOM 1587 C C . GLY A 1 216 ? 22.623 -10.773 -32.518 1.00 81.31 216 GLY A C 1
ATOM 1588 O O . GLY A 1 216 ? 23.171 -11.784 -32.081 1.00 81.31 216 GLY A O 1
ATOM 1589 N N . ARG A 1 217 ? 22.645 -9.614 -31.862 1.00 86.69 217 ARG A N 1
ATOM 1590 C CA . ARG A 1 217 ? 23.193 -9.467 -30.514 1.00 86.69 217 ARG A CA 1
ATOM 1591 C C . ARG A 1 217 ? 22.435 -8.419 -29.724 1.00 86.69 217 ARG A C 1
ATOM 1593 O O . ARG A 1 217 ? 21.956 -7.441 -30.295 1.00 86.69 217 ARG A O 1
ATOM 1600 N N . TYR A 1 218 ? 22.381 -8.598 -28.417 1.00 90.50 218 TYR A N 1
ATOM 1601 C CA . TYR A 1 218 ? 21.788 -7.637 -27.497 1.00 90.50 218 TYR A CA 1
ATOM 1602 C C . TYR A 1 218 ? 22.645 -7.519 -26.241 1.00 90.50 218 TYR A C 1
ATOM 1604 O O . TYR A 1 218 ? 23.401 -8.421 -25.904 1.00 90.50 218 TYR A O 1
ATOM 1612 N N . ALA A 1 219 ? 22.553 -6.389 -25.560 1.00 92.12 219 ALA A N 1
ATOM 1613 C CA . ALA A 1 219 ? 23.152 -6.179 -24.252 1.00 92.12 219 ALA A CA 1
ATOM 1614 C C . ALA A 1 219 ? 22.085 -5.528 -23.377 1.00 92.12 219 ALA A C 1
ATOM 1616 O O . ALA A 1 219 ? 21.238 -4.794 -23.896 1.00 92.12 219 ALA A O 1
ATOM 1617 N N . TYR A 1 220 ? 22.089 -5.805 -22.078 1.00 93.94 220 TYR A N 1
ATOM 1618 C CA . TYR A 1 220 ? 21.016 -5.349 -21.202 1.00 93.94 220 TYR A CA 1
ATOM 1619 C C . TYR A 1 220 ? 21.526 -4.911 -19.835 1.00 93.94 220 TYR A C 1
ATOM 1621 O O . TYR A 1 220 ? 22.533 -5.404 -19.328 1.00 93.94 220 TYR A O 1
ATOM 1629 N N . ALA A 1 221 ? 20.768 -4.003 -19.232 1.00 93.62 221 ALA A N 1
ATOM 1630 C CA . ALA A 1 221 ? 20.829 -3.662 -17.824 1.00 93.62 221 ALA A CA 1
ATOM 1631 C C . ALA A 1 221 ? 19.389 -3.609 -17.299 1.00 93.62 221 ALA A C 1
ATOM 1633 O O . ALA A 1 221 ? 18.506 -3.047 -17.946 1.00 93.62 221 ALA A O 1
ATOM 1634 N N . VAL A 1 222 ? 19.156 -4.246 -16.159 1.00 93.38 222 VAL A N 1
ATOM 1635 C CA . VAL A 1 222 ? 17.883 -4.293 -15.447 1.00 93.38 222 VAL A CA 1
ATOM 1636 C C . VAL A 1 222 ? 18.016 -3.388 -14.236 1.00 93.38 222 VAL A C 1
ATOM 1638 O O . VAL A 1 222 ? 18.948 -3.552 -13.443 1.00 93.38 222 VAL A O 1
ATOM 1641 N N . TYR A 1 223 ? 17.082 -2.456 -14.100 1.00 91.81 223 TYR A N 1
ATOM 1642 C CA . TYR A 1 223 ? 17.024 -1.531 -12.978 1.00 91.81 223 TYR A CA 1
ATOM 1643 C C . TYR A 1 223 ? 15.770 -1.784 -12.146 1.00 91.81 223 TYR A C 1
ATOM 1645 O O . TYR A 1 223 ? 14.732 -2.156 -12.692 1.00 91.81 223 TYR A O 1
ATOM 1653 N N . ASP A 1 224 ? 15.878 -1.579 -10.838 1.00 89.38 224 ASP A N 1
ATOM 1654 C CA . ASP A 1 224 ? 14.739 -1.581 -9.932 1.00 89.38 224 ASP A CA 1
ATOM 1655 C C . ASP A 1 224 ? 14.092 -0.192 -9.932 1.00 89.38 224 ASP A C 1
ATOM 1657 O O . ASP A 1 224 ? 14.694 0.791 -9.493 1.00 89.38 224 ASP A O 1
ATOM 1661 N N . GLU A 1 225 ? 12.873 -0.117 -10.463 1.00 86.56 225 GLU A N 1
ATOM 1662 C CA . GLU A 1 225 ? 12.016 1.068 -10.372 1.00 86.56 225 GLU A CA 1
ATOM 1663 C C . GLU A 1 225 ? 10.887 0.905 -9.338 1.00 86.56 225 GLU A C 1
ATOM 1665 O O . GLU A 1 225 ? 10.167 1.865 -9.068 1.00 86.56 225 GLU A O 1
ATOM 1670 N N . GLY A 1 226 ? 10.725 -0.282 -8.739 1.00 77.56 226 GLY A N 1
ATOM 1671 C CA . GLY A 1 226 ? 9.610 -0.598 -7.841 1.00 77.56 226 GLY A CA 1
ATOM 1672 C C . GLY A 1 226 ? 9.689 0.110 -6.488 1.00 77.56 226 GLY A C 1
ATOM 1673 O O . GLY A 1 226 ? 8.658 0.409 -5.894 1.00 77.56 226 GLY A O 1
ATOM 1674 N N . ALA A 1 227 ? 10.900 0.426 -6.025 1.00 76.38 227 ALA A N 1
ATOM 1675 C CA . ALA A 1 227 ? 11.139 1.166 -4.783 1.00 76.38 227 ALA A CA 1
ATOM 1676 C C . ALA A 1 227 ? 11.242 2.695 -4.973 1.00 76.38 227 ALA A C 1
ATOM 1678 O O . ALA A 1 227 ? 11.542 3.417 -4.020 1.00 76.38 227 ALA A O 1
ATOM 1679 N N . LEU A 1 228 ? 11.037 3.202 -6.193 1.00 89.88 228 LEU A N 1
ATOM 1680 C CA . LEU A 1 228 ? 11.125 4.632 -6.494 1.00 89.88 228 LEU A CA 1
ATOM 1681 C C . LEU A 1 228 ? 9.788 5.335 -6.233 1.00 89.88 228 LEU A C 1
ATOM 1683 O O . LEU A 1 228 ? 8.719 4.728 -6.292 1.00 89.88 228 LEU A O 1
ATOM 1687 N N . LEU A 1 229 ? 9.836 6.642 -5.975 1.00 91.50 229 LEU A N 1
ATOM 1688 C CA . LEU A 1 229 ? 8.621 7.432 -5.788 1.00 91.50 229 LEU A CA 1
ATOM 1689 C C . LEU A 1 229 ? 7.920 7.649 -7.129 1.00 91.50 229 LEU A C 1
ATOM 1691 O O . LEU A 1 229 ? 8.504 8.210 -8.058 1.00 91.50 229 LEU A O 1
ATOM 1695 N N . ASP A 1 230 ? 6.651 7.254 -7.217 1.00 91.06 230 ASP A N 1
ATOM 1696 C CA . ASP A 1 230 ? 5.830 7.543 -8.391 1.00 91.06 230 ASP A CA 1
ATOM 1697 C C . ASP A 1 230 ? 5.461 9.028 -8.428 1.00 91.06 230 ASP A C 1
ATOM 1699 O O . ASP A 1 230 ? 4.629 9.508 -7.655 1.00 91.06 230 ASP A O 1
ATOM 1703 N N . ILE A 1 231 ? 6.074 9.768 -9.345 1.00 92.19 231 ILE A N 1
ATOM 1704 C CA . ILE A 1 231 ? 5.906 11.216 -9.477 1.00 92.19 231 ILE A CA 1
ATOM 1705 C C . ILE A 1 231 ? 4.510 11.614 -9.994 1.00 92.19 231 ILE A C 1
ATOM 1707 O O . ILE A 1 231 ? 4.092 12.765 -9.835 1.00 92.19 231 ILE A O 1
ATOM 1711 N N . ASN A 1 232 ? 3.740 10.662 -10.539 1.00 91.25 232 ASN A N 1
ATOM 1712 C CA . ASN A 1 232 ? 2.320 10.865 -10.843 1.00 91.25 232 ASN A CA 1
ATOM 1713 C C . ASN A 1 232 ? 1.447 10.986 -9.591 1.00 91.25 232 ASN A C 1
ATOM 1715 O O . ASN A 1 232 ? 0.268 11.317 -9.686 1.00 91.25 232 ASN A O 1
ATOM 1719 N N . VAL A 1 233 ? 2.005 10.745 -8.409 1.00 90.00 233 VAL A N 1
ATOM 1720 C CA . VAL A 1 233 ? 1.285 10.898 -7.144 1.00 90.00 233 VAL A CA 1
ATOM 1721 C C . VAL A 1 233 ? 2.112 11.700 -6.150 1.00 90.00 233 VAL A C 1
ATOM 1723 O O . VAL A 1 233 ? 1.570 12.566 -5.474 1.00 90.00 233 VAL A O 1
ATOM 1726 N N . ALA A 1 234 ? 3.426 11.495 -6.112 1.00 91.94 234 ALA A N 1
ATOM 1727 C CA . ALA A 1 234 ? 4.305 12.034 -5.087 1.00 91.94 234 ALA A CA 1
ATOM 1728 C C . ALA A 1 234 ? 4.324 13.567 -4.996 1.00 91.94 234 ALA A C 1
ATOM 1730 O O . ALA A 1 234 ? 4.226 14.262 -6.011 1.00 91.94 234 ALA A O 1
ATOM 1731 N N . GLY A 1 235 ? 4.503 14.071 -3.773 1.00 91.56 235 GLY A N 1
ATOM 1732 C CA . GLY A 1 235 ? 4.620 15.498 -3.472 1.00 91.56 235 GLY A CA 1
ATOM 1733 C C . GLY A 1 235 ? 3.302 16.170 -3.105 1.00 91.56 235 GLY A C 1
ATOM 1734 O O . GLY A 1 235 ? 2.259 15.872 -3.678 1.00 91.56 235 GLY A O 1
ATOM 1735 N N . TYR A 1 236 ? 3.376 17.120 -2.174 1.00 92.00 236 TYR A N 1
ATOM 1736 C CA . TYR A 1 236 ? 2.263 17.970 -1.755 1.00 92.00 236 TYR A CA 1
ATOM 1737 C C . TYR A 1 236 ? 2.651 19.455 -1.872 1.00 92.00 236 TYR A C 1
ATOM 1739 O O . TYR A 1 236 ? 3.833 19.783 -1.743 1.00 92.00 236 TYR A O 1
ATOM 1747 N N . PRO A 1 237 ? 1.688 20.356 -2.129 1.00 92.25 237 PRO A N 1
ATOM 1748 C CA . PRO A 1 237 ? 1.967 21.776 -2.310 1.00 92.25 237 PRO A CA 1
ATOM 1749 C C . PRO A 1 237 ? 2.146 22.504 -0.967 1.00 92.25 237 PRO A C 1
ATOM 1751 O O . PRO A 1 237 ? 1.609 22.062 0.055 1.00 92.25 237 PRO A O 1
ATOM 1754 N N . ASN A 1 238 ? 2.819 23.660 -0.976 1.00 89.69 238 ASN A N 1
ATOM 1755 C CA . ASN A 1 238 ? 3.121 24.466 0.222 1.00 89.69 238 ASN A CA 1
ATOM 1756 C C . ASN A 1 238 ? 1.896 24.810 1.081 1.00 89.69 238 ASN A C 1
ATOM 1758 O O . ASN A 1 238 ? 1.978 24.807 2.304 1.00 89.69 238 ASN A O 1
ATOM 1762 N N . GLY A 1 239 ? 0.750 25.097 0.457 1.00 87.50 239 GLY A N 1
ATOM 1763 C CA . GLY A 1 239 ? -0.476 25.470 1.170 1.00 87.50 239 GLY A CA 1
ATOM 1764 C C . GLY A 1 239 ? -1.133 24.343 1.985 1.00 87.50 239 GLY A C 1
ATOM 1765 O O . GLY A 1 239 ? -2.180 24.578 2.587 1.00 87.50 239 GLY A O 1
ATOM 1766 N N . THR A 1 240 ? -0.568 23.130 1.992 1.00 87.56 240 THR A N 1
ATOM 1767 C CA . THR A 1 240 ? -1.082 21.981 2.757 1.00 87.56 240 THR A CA 1
ATOM 1768 C C . THR A 1 240 ? -0.724 22.120 4.237 1.00 87.56 240 THR A C 1
ATOM 1770 O O . THR A 1 240 ? 0.442 22.302 4.583 1.00 87.56 240 THR A O 1
ATOM 1773 N N . THR A 1 241 ? -1.700 21.996 5.139 1.00 85.62 241 THR A N 1
ATOM 1774 C CA . THR A 1 241 ? -1.450 22.111 6.587 1.00 85.62 241 THR A CA 1
ATOM 1775 C C . THR A 1 241 ? -0.719 20.889 7.150 1.00 85.62 241 THR A C 1
ATOM 1777 O O . THR A 1 241 ? -0.742 19.800 6.574 1.00 85.62 241 THR A O 1
ATOM 1780 N N . THR A 1 242 ? -0.117 21.026 8.334 1.00 80.62 242 THR A N 1
ATOM 1781 C CA . THR A 1 242 ? 0.539 19.908 9.036 1.00 80.62 242 THR A CA 1
ATOM 1782 C C . THR A 1 242 ? -0.429 18.773 9.370 1.00 80.62 242 THR A C 1
ATOM 1784 O O . THR A 1 242 ? -0.044 17.611 9.295 1.00 80.62 242 THR A O 1
ATOM 1787 N N . THR A 1 243 ? -1.697 19.071 9.667 1.00 76.38 243 THR A N 1
ATOM 1788 C CA . THR A 1 243 ? -2.743 18.054 9.871 1.00 76.38 243 THR A CA 1
ATOM 1789 C C . THR A 1 243 ? -3.085 17.315 8.575 1.00 76.38 243 THR A C 1
ATOM 1791 O O . THR A 1 243 ? -3.339 16.112 8.597 1.00 76.38 243 THR A O 1
ATOM 1794 N N . GLN A 1 244 ? -3.076 18.013 7.435 1.00 79.62 244 GLN A N 1
ATOM 1795 C CA . GLN A 1 244 ? -3.350 17.422 6.123 1.00 79.62 244 GLN A CA 1
ATOM 1796 C C . GLN A 1 244 ? -2.183 16.546 5.645 1.00 79.62 244 GLN A C 1
ATOM 1798 O O . GLN A 1 244 ? -2.400 15.381 5.313 1.00 79.62 244 GLN A O 1
ATOM 1803 N N . ALA A 1 245 ? -0.953 17.071 5.674 1.00 76.56 245 ALA A N 1
ATOM 1804 C CA . ALA A 1 245 ? 0.261 16.344 5.288 1.00 76.56 245 ALA A CA 1
ATOM 1805 C C . ALA A 1 245 ? 0.684 15.285 6.327 1.00 76.56 245 ALA A C 1
ATOM 1807 O O . ALA A 1 245 ? 1.367 14.318 5.998 1.00 76.56 245 ALA A O 1
ATOM 1808 N N . GLY A 1 246 ? 0.245 15.430 7.582 1.00 69.75 246 GLY A N 1
ATOM 1809 C CA . GLY A 1 246 ? 0.484 14.485 8.675 1.00 69.75 246 GLY A CA 1
ATOM 1810 C C . GLY A 1 246 ? -0.245 13.148 8.521 1.00 69.75 246 GLY A C 1
ATOM 1811 O O . GLY A 1 246 ? 0.065 12.203 9.248 1.00 69.75 246 GLY A O 1
ATOM 1812 N N . ARG A 1 247 ? -1.167 13.028 7.552 1.00 66.50 247 ARG A N 1
ATOM 1813 C CA . ARG A 1 247 ? -1.792 11.757 7.156 1.00 66.50 247 ARG A CA 1
ATOM 1814 C C . ARG A 1 247 ? -0.788 10.885 6.402 1.00 66.50 247 ARG A C 1
ATOM 1816 O O . ARG A 1 247 ? -0.789 10.803 5.175 1.00 66.50 247 ARG A O 1
ATOM 1823 N N . LYS A 1 248 ? 0.098 10.241 7.162 1.00 51.62 248 LYS A N 1
ATOM 1824 C CA . LYS A 1 248 ? 1.098 9.302 6.643 1.00 51.62 248 LYS A CA 1
ATOM 1825 C C . LYS A 1 248 ? 0.405 8.079 6.028 1.00 51.62 248 LYS A C 1
ATOM 1827 O O . LYS A 1 248 ? -0.591 7.600 6.558 1.00 51.62 248 LYS A O 1
ATOM 1832 N N . GLY A 1 249 ? 0.942 7.575 4.916 1.00 63.19 249 GLY A N 1
ATOM 1833 C CA . GLY A 1 249 ? 0.470 6.347 4.256 1.00 63.19 249 GLY A CA 1
ATOM 1834 C C . GLY A 1 249 ? 0.198 6.481 2.756 1.00 63.19 249 GLY A C 1
ATOM 1835 O O . GLY A 1 249 ? 0.218 5.475 2.058 1.00 63.19 249 GLY A O 1
ATOM 1836 N N . SER A 1 250 ? 0.008 7.701 2.239 1.00 77.94 250 SER A N 1
ATOM 1837 C CA . SER A 1 250 ? -0.082 7.949 0.793 1.00 77.94 250 SER A CA 1
ATOM 1838 C C . SER A 1 250 ? 1.197 8.586 0.260 1.00 77.94 250 SER A C 1
ATOM 1840 O O . SER A 1 250 ? 1.707 9.549 0.836 1.00 77.94 250 SER A O 1
ATOM 1842 N N . VAL A 1 251 ? 1.664 8.105 -0.896 1.00 83.88 251 VAL A N 1
ATOM 1843 C CA . VAL A 1 251 ? 2.767 8.718 -1.653 1.00 83.88 251 VAL A CA 1
ATOM 1844 C C . VAL A 1 251 ? 2.443 10.177 -2.008 1.00 83.88 251 VAL A C 1
ATOM 1846 O O . VAL A 1 251 ? 3.351 10.996 -2.092 1.00 83.88 251 VAL A O 1
ATOM 1849 N N . ALA A 1 252 ? 1.159 10.548 -2.091 1.00 88.38 252 ALA A N 1
ATOM 1850 C CA . ALA A 1 252 ? 0.702 11.915 -2.361 1.00 88.38 252 ALA A CA 1
ATOM 1851 C C . ALA A 1 252 ? 1.138 12.963 -1.328 1.00 88.38 252 ALA A C 1
ATOM 1853 O O . ALA A 1 252 ? 1.129 14.156 -1.623 1.00 88.38 252 ALA A O 1
ATOM 1854 N N . PHE A 1 253 ? 1.535 12.527 -0.130 1.00 89.00 253 PHE A N 1
ATOM 1855 C CA . PHE A 1 253 ? 2.080 13.391 0.918 1.00 89.00 253 PHE A CA 1
ATOM 1856 C C . PHE A 1 253 ? 3.576 13.137 1.168 1.00 89.00 253 PHE A C 1
ATOM 1858 O O . PHE A 1 253 ? 4.116 13.543 2.194 1.00 89.00 253 PHE A O 1
ATOM 1865 N N . ALA A 1 254 ? 4.273 12.479 0.234 1.00 90.00 254 ALA A N 1
ATOM 1866 C CA . ALA A 1 254 ? 5.722 12.321 0.299 1.00 90.00 254 ALA A CA 1
ATOM 1867 C C . ALA A 1 254 ? 6.416 13.690 0.226 1.00 90.00 254 ALA A C 1
ATOM 1869 O O . ALA A 1 254 ? 6.158 14.480 -0.683 1.00 90.00 254 ALA A O 1
ATOM 1870 N N . ASN A 1 255 ? 7.325 13.956 1.166 1.00 90.75 255 ASN A N 1
ATOM 1871 C CA . ASN A 1 255 ? 8.135 15.167 1.148 1.00 90.75 255 ASN A CA 1
ATOM 1872 C C . ASN A 1 255 ? 9.282 15.023 0.130 1.00 90.75 255 ASN A C 1
ATOM 1874 O O . ASN A 1 255 ? 10.288 14.374 0.416 1.00 90.75 255 ASN A O 1
ATOM 1878 N N . LEU A 1 256 ? 9.140 15.636 -1.050 1.00 92.62 256 LEU A N 1
ATOM 1879 C CA . LEU A 1 256 ? 10.155 15.580 -2.114 1.00 92.62 256 LEU A CA 1
ATOM 1880 C C . LEU A 1 256 ? 11.399 16.438 -1.822 1.00 92.62 256 LEU A C 1
ATOM 1882 O O . LEU A 1 256 ? 12.426 16.268 -2.483 1.00 92.62 256 LEU A O 1
ATOM 1886 N N . GLU A 1 257 ? 11.352 17.316 -0.817 1.00 92.19 257 GLU A N 1
ATOM 1887 C CA . GLU A 1 257 ? 12.539 18.042 -0.351 1.00 92.19 257 GLU A CA 1
ATOM 1888 C C . GLU A 1 257 ? 13.487 17.138 0.446 1.00 92.19 257 GLU A C 1
ATOM 1890 O O . GLU A 1 257 ? 14.678 17.422 0.528 1.00 92.19 257 GLU A O 1
ATOM 1895 N N . ALA A 1 258 ? 12.979 16.028 0.994 1.00 91.38 258 ALA A N 1
ATOM 1896 C CA . ALA A 1 258 ? 13.760 15.067 1.771 1.00 91.38 258 ALA A CA 1
ATOM 1897 C C . ALA A 1 258 ? 14.537 14.055 0.904 1.00 91.38 258 ALA A C 1
ATOM 1899 O O . ALA A 1 258 ? 15.225 13.185 1.439 1.00 91.38 258 ALA A O 1
ATOM 1900 N N . LEU A 1 259 ? 14.427 14.136 -0.428 1.00 90.12 259 LEU A N 1
ATOM 1901 C CA . LEU A 1 259 ? 15.218 13.304 -1.334 1.00 90.12 259 LEU A CA 1
ATOM 1902 C C . LEU A 1 259 ? 16.718 13.627 -1.204 1.00 90.12 259 LEU A C 1
ATOM 1904 O O . LEU A 1 259 ? 17.068 14.800 -1.068 1.00 90.12 259 LEU A O 1
ATOM 1908 N N . PRO A 1 260 ? 17.626 12.636 -1.351 1.00 88.12 260 PRO A N 1
ATOM 1909 C CA . PRO A 1 260 ? 19.070 12.898 -1.360 1.00 88.12 260 PRO A CA 1
ATOM 1910 C C . PRO A 1 260 ? 19.486 13.928 -2.420 1.00 88.12 260 PRO A C 1
ATOM 1912 O O . PRO A 1 260 ? 20.408 14.710 -2.218 1.00 88.12 260 PRO A O 1
ATOM 1915 N N . SER A 1 261 ? 18.781 13.938 -3.554 1.00 88.44 261 SER A N 1
ATOM 1916 C CA . SER A 1 261 ? 18.766 15.049 -4.507 1.00 88.44 261 SER A CA 1
ATOM 1917 C C . SER A 1 261 ? 17.403 15.729 -4.425 1.00 88.44 261 SER A C 1
ATOM 1919 O O . SER A 1 261 ? 16.454 15.280 -5.069 1.00 88.44 261 SER A O 1
ATOM 1921 N N . SER A 1 262 ? 17.303 16.760 -3.587 1.00 88.00 262 SER A N 1
ATOM 1922 C CA . SER A 1 262 ? 16.037 17.412 -3.253 1.00 88.00 262 SER A CA 1
ATOM 1923 C C . SER A 1 262 ? 15.391 18.112 -4.451 1.00 88.00 262 SER A C 1
ATOM 1925 O O . SER A 1 262 ? 16.066 18.639 -5.342 1.00 88.00 262 SER A O 1
ATOM 1927 N N . ILE A 1 263 ? 14.056 18.124 -4.463 1.00 92.81 263 ILE A N 1
ATOM 1928 C CA . ILE A 1 263 ? 13.258 18.986 -5.341 1.00 92.81 263 ILE A CA 1
ATOM 1929 C C . ILE A 1 263 ? 12.795 20.169 -4.485 1.00 92.81 263 ILE A C 1
ATOM 1931 O O . ILE A 1 263 ? 11.869 19.995 -3.697 1.00 92.81 263 ILE A O 1
ATOM 1935 N N . PRO A 1 264 ? 13.442 21.343 -4.563 1.00 90.81 264 PRO A N 1
ATOM 1936 C CA . PRO A 1 264 ? 13.149 22.458 -3.670 1.00 90.81 264 PRO A CA 1
ATOM 1937 C C . PRO A 1 264 ? 11.753 23.048 -3.887 1.00 90.81 264 PRO A C 1
ATOM 1939 O O . PRO A 1 264 ? 11.316 23.301 -5.014 1.00 90.81 264 PRO A O 1
ATOM 1942 N N . ASN A 1 265 ? 11.087 23.359 -2.778 1.00 91.69 265 ASN A N 1
ATOM 1943 C CA . ASN A 1 265 ? 9.841 24.113 -2.746 1.00 91.69 265 ASN A CA 1
ATOM 1944 C C . ASN A 1 265 ? 9.843 25.169 -1.636 1.00 91.69 265 ASN A C 1
ATOM 1946 O O . ASN A 1 265 ? 8.787 25.596 -1.187 1.00 91.69 265 ASN A O 1
ATOM 1950 N N . SER A 1 266 ? 11.025 25.610 -1.207 1.00 87.88 266 SER A N 1
ATOM 1951 C CA . SER A 1 266 ? 11.213 26.657 -0.197 1.00 87.88 266 SER A CA 1
ATOM 1952 C C . SER A 1 266 ? 11.545 28.028 -0.799 1.00 87.88 266 SER A C 1
ATOM 1954 O O . SER A 1 266 ? 11.522 29.040 -0.099 1.00 87.88 266 SER A O 1
ATOM 1956 N N . SER A 1 267 ? 11.843 28.085 -2.099 1.00 87.25 267 SER A N 1
ATOM 1957 C CA . SER A 1 267 ? 12.140 29.318 -2.827 1.00 87.25 267 SER A CA 1
ATOM 1958 C C . SER A 1 267 ? 11.749 29.212 -4.302 1.00 87.25 267 SER A C 1
ATOM 1960 O O . SER A 1 267 ? 11.472 28.128 -4.823 1.00 87.25 267 SER A O 1
ATOM 1962 N N . SER A 1 268 ? 11.701 30.362 -4.984 1.00 85.62 268 SER A N 1
ATOM 1963 C CA . SER A 1 268 ? 11.436 30.421 -6.426 1.00 85.62 268 SER A CA 1
ATOM 1964 C C . SER A 1 268 ? 12.427 29.526 -7.187 1.00 85.62 268 SER A C 1
ATOM 1966 O O . SER A 1 268 ? 13.628 29.648 -6.944 1.00 85.62 268 SER A O 1
ATOM 1968 N N . PRO A 1 269 ? 11.968 28.648 -8.102 1.00 88.81 269 PRO A N 1
ATOM 1969 C CA . PRO A 1 269 ? 10.659 28.667 -8.763 1.00 88.81 269 PRO A CA 1
ATOM 1970 C C . PRO A 1 269 ? 9.579 27.746 -8.161 1.00 88.81 269 PRO A C 1
ATOM 1972 O O . PRO A 1 269 ? 8.589 27.503 -8.847 1.00 88.81 269 PRO A O 1
ATOM 1975 N N . TRP A 1 270 ? 9.728 27.263 -6.919 1.00 90.88 270 TRP A N 1
ATOM 1976 C CA . TRP A 1 270 ? 8.727 26.438 -6.211 1.00 90.88 270 TRP A CA 1
ATOM 1977 C C . TRP A 1 270 ? 8.370 25.161 -6.989 1.00 90.88 270 TRP A C 1
ATOM 1979 O O . TRP A 1 270 ? 7.278 24.998 -7.540 1.00 90.88 270 TRP A O 1
ATOM 1989 N N . GLN A 1 271 ? 9.353 24.274 -7.135 1.00 92.69 271 GLN A N 1
ATOM 1990 C CA . GLN A 1 271 ? 9.313 23.212 -8.142 1.00 92.69 271 GLN A CA 1
ATOM 1991 C C . GLN A 1 271 ? 8.276 22.129 -7.826 1.00 92.69 271 GLN A C 1
ATOM 1993 O O . GLN A 1 271 ? 7.669 21.596 -8.758 1.00 92.69 271 GLN A O 1
ATOM 1998 N N . ILE A 1 272 ? 8.024 21.842 -6.543 1.00 93.88 272 ILE A N 1
ATOM 1999 C CA . ILE A 1 272 ? 6.954 20.916 -6.142 1.00 93.88 272 ILE A CA 1
ATOM 2000 C C . ILE A 1 272 ? 5.584 21.541 -6.425 1.00 93.88 272 ILE A C 1
ATOM 2002 O O . ILE A 1 272 ? 4.732 20.862 -6.991 1.00 93.88 272 ILE A O 1
ATOM 2006 N N . ASP A 1 273 ? 5.376 22.828 -6.125 1.00 93.00 273 ASP A N 1
ATOM 2007 C CA . ASP A 1 273 ? 4.104 23.511 -6.412 1.00 93.00 273 ASP A CA 1
ATOM 2008 C C . ASP A 1 273 ? 3.802 23.506 -7.922 1.00 93.00 273 ASP A C 1
ATOM 2010 O O . ASP A 1 273 ? 2.672 23.233 -8.333 1.00 93.00 273 ASP A O 1
ATOM 2014 N N . LYS A 1 274 ? 4.821 23.714 -8.771 1.00 92.38 274 LYS A N 1
ATOM 2015 C CA . LYS A 1 274 ? 4.669 23.597 -10.233 1.00 92.38 274 LYS A CA 1
ATOM 2016 C C . LYS A 1 274 ? 4.319 22.179 -10.681 1.00 92.38 274 LYS A C 1
ATOM 2018 O O . LYS A 1 274 ? 3.465 22.009 -11.549 1.00 92.38 274 LYS A O 1
ATOM 2023 N N . LEU A 1 275 ? 4.964 21.167 -10.104 1.00 93.69 275 LEU A N 1
ATOM 2024 C CA . LEU A 1 275 ? 4.690 19.762 -10.402 1.00 93.69 275 LEU A CA 1
ATOM 2025 C C . LEU A 1 275 ? 3.263 19.364 -9.999 1.00 93.69 275 LEU A C 1
ATOM 2027 O O . LEU A 1 275 ? 2.513 18.833 -10.821 1.00 93.69 275 LEU A O 1
ATOM 2031 N N . VAL A 1 276 ? 2.889 19.625 -8.745 1.00 93.12 276 VAL A N 1
ATOM 2032 C CA . VAL A 1 276 ? 1.574 19.279 -8.197 1.00 93.12 276 VAL A CA 1
ATOM 2033 C C . VAL A 1 276 ? 0.479 20.034 -8.942 1.00 93.12 276 VAL A C 1
ATOM 2035 O O . VAL A 1 276 ? -0.511 19.419 -9.332 1.00 93.12 276 VAL A O 1
ATOM 2038 N N . GLY A 1 277 ? 0.654 21.332 -9.193 1.00 91.88 277 GLY A N 1
ATOM 2039 C CA . GLY A 1 277 ? -0.327 22.125 -9.927 1.00 91.88 277 GLY A CA 1
ATOM 2040 C C . GLY A 1 277 ? -0.529 21.659 -11.361 1.00 91.88 277 GLY A C 1
ATOM 2041 O O . GLY A 1 277 ? -1.662 21.574 -11.820 1.00 91.88 277 GLY A O 1
ATOM 2042 N N . TRP A 1 278 ? 0.549 21.324 -12.077 1.00 92.69 278 TRP A N 1
ATOM 2043 C CA . TRP A 1 278 ? 0.444 20.839 -13.455 1.00 92.69 278 TRP A CA 1
ATOM 2044 C C . TRP A 1 278 ? -0.309 19.506 -13.526 1.00 92.69 278 TRP A C 1
ATOM 2046 O O . TRP A 1 278 ? -1.167 19.311 -14.388 1.00 92.69 278 TRP A O 1
ATOM 2056 N N . ARG A 1 279 ? -0.005 18.600 -12.593 1.00 92.69 279 ARG A N 1
ATOM 2057 C CA . ARG A 1 279 ? -0.587 17.259 -12.531 1.00 92.69 279 ARG A CA 1
ATOM 2058 C C . ARG A 1 279 ? -2.058 17.272 -12.127 1.00 92.69 279 ARG A C 1
ATOM 2060 O O . ARG A 1 279 ? -2.862 16.559 -12.712 1.00 92.69 279 ARG A O 1
ATOM 2067 N N . ASN A 1 280 ? -2.403 18.080 -11.129 1.00 93.06 280 ASN A N 1
ATOM 2068 C CA . ASN A 1 280 ? -3.742 18.145 -10.544 1.00 93.06 280 ASN A CA 1
ATOM 2069 C C . ASN A 1 280 ? -4.467 19.427 -10.990 1.00 93.06 280 ASN A C 1
ATOM 2071 O O . ASN A 1 280 ? -5.167 20.061 -10.201 1.00 93.06 280 ASN A O 1
ATOM 2075 N N . TYR A 1 281 ? -4.233 19.867 -12.227 1.00 93.38 281 TYR A N 1
ATOM 2076 C CA . TYR A 1 281 ? -4.714 21.154 -12.726 1.00 93.38 281 TYR A CA 1
ATOM 2077 C C . TYR A 1 281 ? -6.242 21.274 -12.627 1.00 93.38 281 TYR A C 1
ATOM 2079 O O . TYR A 1 281 ? -6.760 22.230 -12.056 1.00 93.38 281 TYR A O 1
ATOM 2087 N N . GLY A 1 282 ? -6.977 20.275 -13.119 1.00 93.00 282 GLY A N 1
ATOM 2088 C CA . GLY A 1 282 ? -8.436 20.255 -13.047 1.00 93.00 282 GLY A CA 1
ATOM 2089 C C . GLY A 1 282 ? -8.948 20.158 -11.610 1.00 93.00 282 GLY A C 1
ATOM 2090 O O . GLY A 1 282 ? -9.922 20.815 -11.256 1.00 93.00 282 GLY A O 1
ATOM 2091 N N . ALA A 1 283 ? -8.291 19.378 -10.755 1.00 91.75 283 ALA A N 1
ATOM 2092 C CA . ALA A 1 283 ? -8.710 19.204 -9.367 1.00 91.75 283 ALA A CA 1
ATOM 2093 C C . ALA A 1 283 ? -8.434 20.435 -8.485 1.00 91.75 283 ALA A C 1
ATOM 2095 O O . ALA A 1 283 ? -9.223 20.740 -7.599 1.00 91.75 283 ALA A O 1
ATOM 2096 N N . THR A 1 284 ? -7.327 21.142 -8.715 1.00 91.81 284 THR A N 1
ATOM 2097 C CA . THR A 1 284 ? -6.890 22.279 -7.881 1.00 91.81 284 THR A CA 1
ATOM 2098 C C . THR A 1 284 ? -7.420 23.633 -8.342 1.00 91.81 284 THR A C 1
ATOM 2100 O O . THR A 1 284 ? -7.325 24.594 -7.582 1.00 91.81 284 THR A O 1
ATOM 2103 N N . GLN A 1 285 ? -7.999 23.704 -9.548 1.00 89.75 285 GLN A N 1
ATOM 2104 C CA . GLN A 1 285 ? -8.612 24.912 -10.116 1.00 89.75 285 GLN A CA 1
ATOM 2105 C C . GLN A 1 285 ? -7.688 26.153 -10.041 1.00 89.75 285 GLN A C 1
ATOM 2107 O O . GLN A 1 285 ? -8.085 27.178 -9.478 1.00 89.75 285 GLN A O 1
ATOM 2112 N N . PRO A 1 286 ? -6.446 26.085 -10.566 1.00 87.31 286 PRO A N 1
ATOM 2113 C CA . PRO A 1 286 ? -5.548 27.234 -10.588 1.00 87.31 286 PRO A CA 1
ATOM 2114 C C . PRO A 1 286 ? -6.086 28.322 -11.529 1.00 87.31 286 PRO A C 1
ATOM 2116 O O . PRO A 1 286 ? -6.847 28.051 -12.458 1.00 87.31 286 PRO A O 1
ATOM 2119 N N . ASN A 1 287 ? -5.669 29.566 -11.300 1.00 86.94 287 ASN A N 1
ATOM 2120 C CA . ASN A 1 287 ? -6.133 30.738 -12.049 1.00 86.94 287 ASN A CA 1
ATOM 2121 C C . ASN A 1 287 ? -5.185 31.192 -13.177 1.00 86.94 287 ASN A C 1
ATOM 2123 O O . ASN A 1 287 ? -5.482 32.175 -13.854 1.00 86.94 287 ASN A O 1
ATOM 2127 N N . ASN A 1 288 ? -4.066 30.495 -13.380 1.00 88.31 288 ASN A N 1
ATOM 2128 C CA . ASN A 1 288 ? -3.084 30.741 -14.439 1.00 88.31 288 ASN A CA 1
ATOM 2129 C C . ASN A 1 288 ? -2.643 29.420 -15.099 1.00 88.31 288 ASN A C 1
ATOM 2131 O O . ASN A 1 288 ? -3.083 28.329 -14.711 1.00 88.31 288 ASN A O 1
ATOM 2135 N N . ASP A 1 289 ? -1.804 29.501 -16.132 1.00 88.00 289 ASP A N 1
ATOM 2136 C CA . ASP A 1 289 ? -1.430 28.355 -16.954 1.00 88.00 289 ASP A CA 1
ATOM 2137 C C . ASP A 1 289 ? 0.003 27.880 -16.684 1.00 88.00 289 ASP A C 1
ATOM 2139 O O . ASP A 1 289 ? 0.940 28.645 -16.496 1.00 88.00 289 ASP A O 1
ATOM 2143 N N . PHE A 1 290 ? 0.220 26.564 -16.687 1.00 86.94 290 PHE A N 1
ATOM 2144 C CA . PHE A 1 290 ? 1.582 26.028 -16.748 1.00 86.94 290 PHE A CA 1
ATOM 2145 C C . PHE A 1 290 ? 2.105 26.147 -18.195 1.00 86.94 290 PHE A C 1
ATOM 2147 O O . PHE A 1 290 ? 1.369 25.721 -19.100 1.00 86.94 290 PHE A O 1
ATOM 2154 N N . PRO A 1 291 ? 3.354 26.613 -18.445 1.00 86.50 291 PRO A N 1
ATOM 2155 C CA . PRO A 1 291 ? 4.482 26.753 -17.508 1.00 86.50 291 PRO A CA 1
ATOM 2156 C C . PRO A 1 291 ? 4.789 28.187 -17.027 1.00 86.50 291 PRO A C 1
ATOM 2158 O O . PRO A 1 291 ? 5.967 28.501 -16.821 1.00 86.50 291 PRO A O 1
ATOM 2161 N N . ASP A 1 292 ? 3.787 29.048 -16.840 1.00 88.25 292 ASP A N 1
ATOM 2162 C CA . ASP A 1 292 ? 4.000 30.455 -16.480 1.00 88.25 292 ASP A CA 1
ATOM 2163 C C . ASP A 1 292 ? 4.910 30.625 -15.245 1.00 88.25 292 ASP A C 1
ATOM 2165 O O . ASP A 1 292 ? 5.015 29.766 -14.352 1.00 88.25 292 ASP A O 1
ATOM 2169 N N . ALA A 1 293 ? 5.644 31.741 -15.203 1.00 84.50 293 ALA A N 1
ATOM 2170 C CA . ALA A 1 293 ? 6.648 31.988 -14.168 1.00 84.50 293 ALA A CA 1
ATOM 2171 C C . ALA A 1 293 ? 6.027 32.016 -12.759 1.00 84.50 293 ALA A C 1
ATOM 2173 O O . ALA A 1 293 ? 6.626 31.496 -11.814 1.00 84.50 293 ALA A O 1
ATOM 2174 N N . ASP A 1 294 ? 4.812 32.548 -12.650 1.00 88.06 294 ASP A N 1
ATOM 2175 C CA . ASP A 1 294 ? 3.997 32.697 -11.446 1.00 88.06 294 ASP A CA 1
ATOM 2176 C C . ASP A 1 294 ? 3.037 31.519 -11.195 1.00 88.06 294 ASP A C 1
ATOM 2178 O O . ASP A 1 294 ? 2.269 31.561 -10.237 1.00 88.06 294 ASP A O 1
ATOM 2182 N N . PHE A 1 295 ? 3.101 30.431 -11.974 1.00 89.44 295 PHE A N 1
ATOM 2183 C CA . PHE A 1 295 ? 2.204 29.273 -11.833 1.00 89.44 295 PHE A CA 1
ATOM 2184 C C . PHE A 1 295 ? 2.116 28.724 -10.392 1.00 89.44 295 PHE A C 1
ATOM 2186 O O . PHE A 1 295 ? 1.043 28.387 -9.891 1.00 89.44 295 PHE A O 1
ATOM 2193 N N . ALA A 1 296 ? 3.236 28.707 -9.665 1.00 89.69 296 ALA A N 1
ATOM 2194 C CA . ALA A 1 296 ? 3.278 28.242 -8.278 1.00 89.69 296 ALA A CA 1
ATOM 2195 C C . ALA A 1 296 ? 2.564 29.165 -7.268 1.00 89.69 296 ALA A C 1
ATOM 2197 O O . ALA A 1 296 ? 2.295 28.753 -6.141 1.00 89.69 296 ALA A O 1
ATOM 2198 N N . ALA A 1 297 ? 2.247 30.413 -7.633 1.00 89.50 297 ALA A N 1
ATOM 2199 C CA . ALA A 1 297 ? 1.593 31.362 -6.735 1.00 89.50 297 ALA A CA 1
ATOM 2200 C C . ALA A 1 297 ? 0.203 30.888 -6.274 1.00 89.50 297 ALA A C 1
ATOM 2202 O O . ALA A 1 297 ? -0.191 31.216 -5.154 1.00 89.50 297 ALA A O 1
ATOM 2203 N N . ASN A 1 298 ? -0.491 30.055 -7.064 1.00 87.44 298 ASN A N 1
ATOM 2204 C CA . ASN A 1 298 ? -1.786 29.459 -6.703 1.00 87.44 298 ASN A CA 1
ATOM 2205 C C . ASN A 1 298 ? -1.773 28.751 -5.346 1.00 87.44 298 ASN A C 1
ATOM 2207 O O . ASN A 1 298 ? -2.740 28.830 -4.596 1.00 87.44 298 ASN A O 1
ATOM 2211 N N . PHE A 1 299 ? -0.671 28.077 -5.018 1.00 89.31 299 PHE A N 1
ATOM 2212 C CA . PHE A 1 299 ? -0.534 27.296 -3.787 1.00 89.31 299 PHE A CA 1
ATOM 2213 C C . PHE A 1 299 ? 0.056 28.099 -2.622 1.00 89.31 299 PHE A C 1
ATOM 2215 O O . PHE A 1 299 ? 0.200 27.567 -1.522 1.00 89.31 299 PHE A O 1
ATOM 2222 N N . ARG A 1 300 ? 0.403 29.371 -2.864 1.00 86.00 300 ARG A N 1
ATOM 2223 C CA . ARG A 1 300 ? 1.072 30.268 -1.911 1.00 86.00 300 ARG A CA 1
ATOM 2224 C C . ARG A 1 300 ? 0.185 31.433 -1.473 1.00 86.00 300 ARG A C 1
ATOM 2226 O O . ARG A 1 300 ? 0.229 31.818 -0.311 1.00 86.00 300 ARG A O 1
ATOM 2233 N N . ALA A 1 301 ? -0.595 32.003 -2.394 1.00 68.31 301 ALA A N 1
ATOM 2234 C CA . ALA A 1 301 ? -1.416 33.193 -2.154 1.00 68.31 301 ALA A CA 1
ATOM 2235 C C . ALA A 1 301 ? -2.739 32.894 -1.415 1.00 68.31 301 ALA A C 1
ATOM 2237 O O . ALA A 1 301 ? -3.385 33.814 -0.920 1.00 68.31 301 ALA A O 1
ATOM 2238 N N . GLY A 1 302 ? -3.126 31.617 -1.302 1.00 64.88 302 GLY A N 1
ATOM 2239 C CA . GLY A 1 302 ? -4.271 31.151 -0.521 1.00 64.88 302 GLY A CA 1
ATOM 2240 C C . GLY A 1 302 ? -4.289 29.624 -0.396 1.00 64.88 302 GLY A C 1
ATOM 2241 O O . GLY A 1 302 ? -3.720 28.919 -1.225 1.00 64.88 302 GLY A O 1
ATOM 2242 N N . SER A 1 303 ? -4.952 29.092 0.635 1.00 66.88 303 SER A N 1
ATOM 2243 C CA . SER A 1 303 ? -5.043 27.640 0.870 1.00 66.88 303 SER A CA 1
ATOM 2244 C C . SER A 1 303 ? -6.088 26.933 0.000 1.00 66.88 303 SER A C 1
ATOM 2246 O O . SER A 1 303 ? -6.220 25.719 0.102 1.00 66.88 303 SER A O 1
ATOM 2248 N N . GLY A 1 304 ? -6.824 27.650 -0.860 1.00 84.25 304 GLY A N 1
ATOM 2249 C CA . GLY A 1 304 ? -7.897 27.096 -1.698 1.00 84.25 304 GLY A CA 1
ATOM 2250 C C . GLY A 1 304 ? -7.424 25.934 -2.582 1.00 84.25 304 GLY A C 1
ATOM 2251 O O . GLY A 1 304 ? -7.813 24.798 -2.314 1.00 84.25 304 GLY A O 1
ATOM 2252 N N . PRO A 1 305 ? -6.525 26.168 -3.560 1.00 89.12 305 PRO A N 1
ATOM 2253 C CA . PRO A 1 305 ? -6.000 25.107 -4.425 1.00 89.12 305 PRO A CA 1
ATOM 2254 C C . PRO A 1 305 ? -5.316 23.960 -3.666 1.00 89.12 305 PRO A C 1
ATOM 2256 O O . PRO A 1 305 ? -5.436 22.799 -4.052 1.00 89.12 305 PRO A O 1
ATOM 2259 N N . ALA A 1 306 ? -4.632 24.254 -2.554 1.00 89.25 306 ALA A N 1
ATOM 2260 C CA . ALA A 1 306 ? -4.012 23.231 -1.706 1.00 89.25 306 ALA A CA 1
ATOM 2261 C C . ALA A 1 306 ? -5.047 22.391 -0.927 1.00 89.25 306 ALA A C 1
ATOM 2263 O O . ALA A 1 306 ? -4.878 21.183 -0.764 1.00 89.25 306 ALA A O 1
ATOM 2264 N N . SER A 1 307 ? -6.143 23.005 -0.482 1.00 87.12 307 SER A N 1
ATOM 2265 C CA . SER A 1 307 ? -7.271 22.321 0.155 1.00 87.12 307 SER A CA 1
ATOM 2266 C C . SER A 1 307 ? -8.006 21.429 -0.845 1.00 87.12 307 SER A C 1
ATOM 2268 O O . SER A 1 307 ? -8.305 20.278 -0.531 1.00 87.12 307 SER A O 1
ATOM 2270 N N . GLU A 1 308 ? -8.223 21.905 -2.075 1.00 89.31 308 GLU A N 1
ATOM 2271 C CA . GLU A 1 308 ? -8.803 21.095 -3.153 1.00 89.31 308 GLU A CA 1
ATOM 2272 C C . GLU A 1 308 ? -7.878 19.945 -3.575 1.00 89.31 308 GLU A C 1
ATOM 2274 O O . GLU A 1 308 ? -8.347 18.821 -3.761 1.00 89.31 308 GLU A O 1
ATOM 2279 N N . TYR A 1 309 ? -6.556 20.166 -3.613 1.00 90.25 309 TYR A N 1
ATOM 2280 C CA . TYR A 1 309 ? -5.579 19.083 -3.773 1.00 90.25 309 TYR A CA 1
ATOM 2281 C C . TYR A 1 309 ? -5.765 18.006 -2.700 1.00 90.25 309 TYR A C 1
ATOM 2283 O O . TYR A 1 309 ? -5.924 16.825 -3.015 1.00 90.25 309 TYR A O 1
ATOM 2291 N N . TRP A 1 310 ? -5.792 18.409 -1.428 1.00 87.19 310 TRP A N 1
ATOM 2292 C CA . TRP A 1 310 ? -5.971 17.478 -0.320 1.00 87.19 310 TRP A CA 1
ATOM 2293 C C . TRP A 1 310 ? -7.298 16.713 -0.423 1.00 87.19 310 TRP A C 1
ATOM 2295 O O . TRP A 1 310 ? -7.291 15.492 -0.276 1.00 87.19 310 TRP A O 1
ATOM 2305 N N . LYS A 1 311 ? -8.414 17.384 -0.746 1.00 84.88 311 LYS A N 1
ATOM 2306 C CA . LYS A 1 311 ? -9.720 16.732 -0.966 1.00 84.88 311 LYS A CA 1
ATOM 2307 C C . LYS A 1 311 ? -9.682 15.737 -2.126 1.00 84.88 311 LYS A C 1
ATOM 2309 O O . LYS A 1 311 ? -10.274 14.666 -2.014 1.00 84.88 311 LYS A O 1
ATOM 2314 N N . SER A 1 312 ? -9.008 16.074 -3.225 1.00 86.75 312 SER A N 1
ATOM 2315 C CA . SER A 1 312 ? -8.847 15.192 -4.387 1.00 86.75 312 SER A CA 1
ATOM 2316 C C . SER A 1 312 ? -8.081 13.918 -4.022 1.00 86.75 312 SER A C 1
ATOM 2318 O O . SER A 1 312 ? -8.519 12.809 -4.333 1.00 86.75 312 SER A O 1
ATOM 2320 N N . VAL A 1 313 ? -6.979 14.063 -3.283 1.00 86.81 313 VAL A N 1
ATOM 2321 C CA . VAL A 1 313 ? -6.140 12.944 -2.836 1.00 86.81 313 VAL A CA 1
ATOM 2322 C C . VAL A 1 313 ? -6.876 12.045 -1.845 1.00 86.81 313 VAL A C 1
ATOM 2324 O O . VAL A 1 313 ? -6.867 10.826 -2.010 1.00 86.81 313 VAL A O 1
ATOM 2327 N N . THR A 1 314 ? -7.520 12.612 -0.820 1.00 79.94 314 THR A N 1
ATOM 2328 C CA . THR A 1 314 ? -8.189 11.823 0.231 1.00 79.94 314 THR A CA 1
ATOM 2329 C C . THR A 1 314 ? -9.439 11.105 -0.262 1.00 79.94 314 THR A C 1
ATOM 2331 O O . THR A 1 314 ? -9.796 10.064 0.286 1.00 79.94 314 THR A O 1
ATOM 2334 N N . ASN A 1 315 ? -10.080 11.625 -1.310 1.00 78.44 315 ASN A N 1
ATOM 2335 C CA . ASN A 1 315 ? -11.285 11.042 -1.897 1.00 78.44 315 ASN A CA 1
ATOM 2336 C C . ASN A 1 315 ? -11.022 10.314 -3.220 1.00 78.44 315 ASN A C 1
ATOM 2338 O O . ASN A 1 315 ? -11.973 9.949 -3.919 1.00 78.44 315 ASN A O 1
ATOM 2342 N N . ASN A 1 316 ? -9.755 10.078 -3.573 1.00 80.12 316 ASN A N 1
ATOM 2343 C CA . ASN A 1 316 ? -9.405 9.335 -4.773 1.00 80.12 316 ASN A CA 1
ATOM 2344 C C . ASN A 1 316 ? -9.928 7.890 -4.682 1.00 80.12 316 ASN A C 1
ATOM 2346 O O . ASN A 1 316 ? -9.637 7.160 -3.737 1.00 80.12 316 ASN A O 1
ATOM 2350 N N . ARG A 1 317 ? -10.696 7.467 -5.692 1.00 74.00 317 ARG A N 1
ATOM 2351 C CA . ARG A 1 317 ? -11.277 6.113 -5.773 1.00 74.00 317 ARG A CA 1
ATOM 2352 C C . ARG A 1 317 ? -10.585 5.206 -6.785 1.00 74.00 317 ARG A C 1
ATOM 2354 O O . ARG A 1 317 ? -10.847 4.009 -6.794 1.00 74.00 317 ARG A O 1
ATOM 2361 N N . SER A 1 318 ? -9.735 5.764 -7.646 1.00 74.12 318 SER A N 1
ATOM 2362 C CA . SER A 1 318 ? -9.016 5.018 -8.682 1.00 74.12 318 SER A CA 1
ATOM 2363 C C . SER A 1 318 ? -7.689 4.444 -8.184 1.00 74.12 318 SER A C 1
ATOM 2365 O O . SER A 1 318 ? -6.993 3.791 -8.955 1.00 74.12 318 SER A O 1
ATOM 2367 N N . GLY A 1 319 ? -7.309 4.694 -6.924 1.00 75.56 319 GLY A N 1
ATOM 2368 C CA . GLY A 1 319 ? -5.996 4.321 -6.393 1.00 75.56 319 GLY A CA 1
ATOM 2369 C C . GLY A 1 319 ? -4.854 5.015 -7.136 1.00 75.56 319 GLY A C 1
ATOM 2370 O O . GLY A 1 319 ? -3.775 4.447 -7.253 1.00 75.56 319 GLY A O 1
ATOM 2371 N N . PHE A 1 320 ? -5.121 6.201 -7.694 1.00 81.62 320 PHE A N 1
ATOM 2372 C CA . PHE A 1 320 ? -4.222 6.947 -8.582 1.00 81.62 320 PHE A CA 1
ATOM 2373 C C . PHE A 1 320 ? -3.833 6.222 -9.885 1.00 81.62 320 PHE A C 1
ATOM 2375 O O . PHE A 1 320 ? -2.894 6.628 -10.564 1.00 81.62 320 PHE A O 1
ATOM 2382 N N . LEU A 1 321 ? -4.584 5.190 -10.289 1.00 78.94 321 LEU A N 1
ATOM 2383 C CA . LEU A 1 321 ? -4.351 4.464 -11.547 1.00 78.94 321 LEU A CA 1
ATOM 2384 C C . LEU A 1 321 ? -4.820 5.234 -12.794 1.00 78.94 321 LEU A C 1
ATOM 2386 O O . LEU A 1 321 ? -4.513 4.846 -13.919 1.00 78.94 321 LEU A O 1
ATOM 2390 N N . SER A 1 322 ? -5.579 6.311 -12.605 1.00 83.81 322 SER A N 1
ATOM 2391 C CA . SER A 1 322 ? -6.060 7.193 -13.667 1.00 83.81 322 SER A CA 1
ATOM 2392 C C . SER A 1 322 ? -6.106 8.637 -13.177 1.00 83.81 322 SER A C 1
ATOM 2394 O O . SER A 1 322 ? -6.280 8.883 -11.978 1.00 83.81 322 SER A O 1
ATOM 2396 N N . VAL A 1 323 ? -6.017 9.586 -14.112 1.00 86.00 323 VAL A N 1
ATOM 2397 C CA . VAL A 1 323 ? -6.294 11.003 -13.835 1.00 86.00 323 VAL A CA 1
ATOM 2398 C C . VAL A 1 323 ? -7.744 11.183 -13.381 1.00 86.00 323 VAL A C 1
ATOM 2400 O O . VAL A 1 323 ? -8.616 10.381 -13.736 1.00 86.00 323 VAL A O 1
ATOM 2403 N N . SER A 1 324 ? -8.007 12.210 -12.571 1.00 84.12 324 SER A N 1
ATOM 2404 C CA . SER A 1 324 ? -9.379 12.543 -12.193 1.00 84.12 324 SER A CA 1
ATOM 2405 C C . SER A 1 324 ? -10.140 13.123 -13.394 1.00 84.12 324 SER A C 1
ATOM 2407 O O . SER A 1 324 ? -9.544 13.674 -14.319 1.00 84.12 324 SER A O 1
ATOM 2409 N N . GLY A 1 325 ? -11.470 13.014 -13.380 1.00 83.56 325 GLY A N 1
ATOM 2410 C CA . GLY A 1 325 ? -12.334 13.659 -14.375 1.00 83.56 325 GLY A CA 1
ATOM 2411 C C . GLY A 1 325 ? -12.567 15.151 -14.119 1.00 83.56 325 GLY A C 1
ATOM 2412 O O . GLY A 1 325 ? -13.466 15.724 -14.728 1.00 83.56 325 GLY A O 1
ATOM 2413 N N . ALA A 1 326 ? -11.836 15.769 -13.184 1.00 87.75 326 ALA A N 1
ATOM 2414 C CA . ALA A 1 326 ? -11.997 17.181 -12.867 1.00 87.75 326 ALA A CA 1
ATOM 2415 C C . ALA A 1 326 ? -11.533 18.059 -14.039 1.00 87.75 326 ALA A C 1
ATOM 2417 O O . ALA A 1 326 ? -10.499 17.803 -14.662 1.00 87.75 326 ALA A O 1
ATOM 2418 N N . VAL A 1 327 ? -12.303 19.110 -14.317 1.00 90.12 327 VAL A N 1
ATOM 2419 C CA . VAL A 1 327 ? -12.051 20.056 -15.407 1.00 90.12 327 VAL A CA 1
ATOM 2420 C C . VAL A 1 327 ? -11.982 21.460 -14.816 1.00 90.12 327 VAL A C 1
ATOM 2422 O O . VAL A 1 327 ? -12.893 21.881 -14.102 1.00 90.12 327 VAL A O 1
ATOM 2425 N N . ALA A 1 328 ? -10.893 22.171 -15.088 1.00 88.06 328 ALA A N 1
ATOM 2426 C CA . ALA A 1 328 ? -10.722 23.567 -14.714 1.00 88.06 328 ALA A CA 1
ATOM 2427 C C . ALA A 1 328 ? -11.601 24.488 -15.571 1.00 88.06 328 ALA A C 1
ATOM 2429 O O . ALA A 1 328 ? -12.036 24.116 -16.662 1.00 88.06 328 ALA A O 1
ATOM 2430 N N . ALA A 1 329 ? -11.828 25.720 -15.112 1.00 84.88 329 ALA A N 1
ATOM 2431 C CA . ALA A 1 329 ? -12.651 26.705 -15.823 1.00 84.88 329 ALA A CA 1
ATOM 2432 C C . ALA A 1 329 ? -12.190 26.988 -17.272 1.00 84.88 329 ALA A C 1
ATOM 2434 O O . ALA A 1 329 ? -13.008 27.319 -18.126 1.00 84.88 329 ALA A O 1
ATOM 2435 N N . ASN A 1 330 ? -10.898 26.818 -17.569 1.00 85.56 330 ASN A N 1
ATOM 2436 C CA . ASN A 1 330 ? -10.328 26.950 -18.915 1.00 85.56 330 ASN A CA 1
ATOM 2437 C C . ASN A 1 330 ? -10.388 25.654 -19.756 1.00 85.56 330 ASN A C 1
ATOM 2439 O O . ASN A 1 330 ? -9.769 25.576 -20.815 1.00 85.56 330 ASN A O 1
ATOM 2443 N N . GLY A 1 331 ? -11.098 24.622 -19.293 1.00 86.62 331 GLY A N 1
ATOM 2444 C CA . GLY A 1 331 ? -11.271 23.349 -19.997 1.00 86.62 331 GLY A CA 1
ATOM 2445 C C . GLY A 1 331 ? -10.117 22.353 -19.840 1.00 86.62 331 GLY A C 1
ATOM 2446 O O . GLY A 1 331 ? -10.185 21.263 -20.406 1.00 86.62 331 GLY A O 1
ATOM 2447 N N . ARG A 1 332 ? -9.059 22.682 -19.084 1.00 89.25 332 ARG A N 1
ATOM 2448 C CA . ARG A 1 332 ? -7.932 21.765 -18.843 1.00 89.25 332 ARG A CA 1
ATOM 2449 C C . ARG A 1 332 ? -8.264 20.749 -17.750 1.00 89.25 332 ARG A C 1
ATOM 2451 O O . ARG A 1 332 ? -8.953 21.062 -16.784 1.00 89.25 332 ARG A O 1
ATOM 2458 N N . THR A 1 333 ? -7.734 19.539 -17.885 1.00 92.25 333 THR A N 1
ATOM 2459 C CA . THR A 1 333 ? -7.922 18.440 -16.927 1.00 92.25 333 THR A CA 1
ATOM 2460 C C . THR A 1 333 ? -6.642 18.141 -16.157 1.00 92.25 333 THR A C 1
ATOM 2462 O O . THR A 1 333 ? -5.569 18.668 -16.465 1.00 92.25 333 THR A O 1
ATOM 2465 N N . ASP A 1 334 ? -6.744 17.241 -15.183 1.00 92.88 334 ASP A N 1
ATOM 2466 C CA . ASP A 1 334 ? -5.580 16.596 -14.578 1.00 92.88 334 ASP A CA 1
ATOM 2467 C C . ASP A 1 334 ? -4.745 15.834 -15.624 1.00 92.88 334 ASP A C 1
ATOM 2469 O O . ASP A 1 334 ? -5.248 15.403 -16.668 1.00 92.88 334 ASP A O 1
ATOM 2473 N N . GLN A 1 335 ? -3.451 15.684 -15.345 1.00 92.00 335 GLN A N 1
ATOM 2474 C CA . GLN A 1 335 ? -2.437 15.140 -16.250 1.00 92.00 335 GLN A CA 1
ATOM 2475 C C . GLN A 1 335 ? -1.582 14.086 -15.538 1.00 92.00 335 GLN A C 1
ATOM 2477 O O . GLN A 1 335 ? -1.433 14.108 -14.320 1.00 92.00 335 GLN A O 1
ATOM 2482 N N . MET A 1 336 ? -0.991 13.163 -16.301 1.00 91.56 336 MET A N 1
ATOM 2483 C CA . MET A 1 336 ? -0.025 12.180 -15.798 1.00 91.56 336 MET A CA 1
ATOM 2484 C C . MET A 1 336 ? 1.084 11.922 -16.820 1.00 91.56 336 MET A C 1
ATOM 2486 O O . MET A 1 336 ? 0.876 12.018 -18.030 1.00 91.56 336 MET A O 1
ATOM 2490 N N . PHE A 1 337 ? 2.266 11.562 -16.334 1.00 92.31 337 PHE A N 1
ATOM 2491 C CA . PHE A 1 337 ? 3.367 11.040 -17.128 1.00 92.31 337 PHE A CA 1
ATOM 2492 C C . PHE A 1 337 ? 3.095 9.583 -17.500 1.00 92.31 337 PHE A C 1
ATOM 2494 O O . PHE A 1 337 ? 2.997 8.722 -16.629 1.00 92.31 337 PHE A O 1
ATOM 2501 N N . LEU A 1 338 ? 3.036 9.291 -18.797 1.00 90.62 338 LEU A N 1
ATOM 2502 C CA . LEU A 1 338 ? 2.895 7.924 -19.309 1.00 90.62 338 LEU A CA 1
ATOM 2503 C C . LEU A 1 338 ? 4.251 7.243 -19.496 1.00 90.62 338 LEU A C 1
ATOM 2505 O O . LEU A 1 338 ? 4.347 6.018 -19.493 1.00 90.62 338 LEU A O 1
ATOM 2509 N N . THR A 1 339 ? 5.307 8.035 -19.698 1.00 91.94 339 THR A N 1
ATOM 2510 C CA . THR A 1 339 ? 6.659 7.522 -19.923 1.00 91.94 339 THR A CA 1
ATOM 2511 C C . THR A 1 339 ? 7.698 8.332 -19.164 1.00 91.94 339 THR A C 1
ATOM 2513 O O . THR A 1 339 ? 7.601 9.554 -19.028 1.00 91.94 339 THR A O 1
ATOM 2516 N N . ARG A 1 340 ? 8.788 7.667 -18.779 1.00 91.94 340 ARG A N 1
ATOM 2517 C CA . ARG A 1 340 ? 9.967 8.321 -18.204 1.00 91.94 340 ARG A CA 1
ATOM 2518 C C . ARG A 1 340 ? 10.565 9.400 -19.117 1.00 91.94 340 ARG A C 1
ATOM 2520 O O . ARG A 1 340 ? 11.122 10.380 -18.632 1.00 91.94 340 ARG A O 1
ATOM 2527 N N . GLN A 1 341 ? 10.424 9.266 -20.439 1.00 93.00 341 GLN A N 1
ATOM 2528 C CA . GLN A 1 341 ? 10.870 10.291 -21.390 1.00 93.00 341 GLN A CA 1
ATOM 2529 C C . GLN A 1 341 ? 10.093 11.604 -21.227 1.00 93.00 341 GLN A C 1
ATOM 2531 O O . GLN A 1 341 ? 10.700 12.673 -21.277 1.00 93.00 341 GLN A O 1
ATOM 2536 N N . GLN A 1 342 ? 8.781 11.531 -20.975 1.00 94.00 342 GLN A N 1
ATOM 2537 C CA . GLN A 1 342 ? 7.965 12.709 -20.671 1.00 94.00 342 GLN A CA 1
ATOM 2538 C C . GLN A 1 342 ? 8.375 13.347 -19.342 1.00 94.00 342 GLN A C 1
ATOM 2540 O O . GLN A 1 342 ? 8.493 14.566 -19.284 1.00 94.00 342 GLN A O 1
ATOM 2545 N N . LEU A 1 343 ? 8.673 12.548 -18.309 1.00 94.06 343 LEU A N 1
ATOM 2546 C CA . LEU A 1 343 ? 9.202 13.067 -17.042 1.00 94.06 343 LEU A CA 1
ATOM 2547 C C . LEU A 1 343 ? 10.529 13.815 -17.245 1.00 94.06 343 LEU A C 1
ATOM 2549 O O . LEU A 1 343 ? 10.697 14.928 -16.752 1.00 94.06 343 LEU A O 1
ATOM 2553 N N . ILE A 1 344 ? 11.460 13.243 -18.014 1.00 94.69 344 ILE A N 1
ATOM 2554 C CA . ILE A 1 344 ? 12.742 13.890 -18.335 1.00 94.69 344 ILE A CA 1
ATOM 2555 C C . ILE A 1 344 ? 12.515 15.202 -19.101 1.00 94.69 344 ILE A C 1
ATOM 2557 O O . ILE A 1 344 ? 13.197 16.192 -18.838 1.00 94.69 344 ILE A O 1
ATOM 2561 N N . ALA A 1 345 ? 11.561 15.232 -20.036 1.00 93.25 345 ALA A N 1
ATOM 2562 C CA . ALA A 1 345 ? 11.205 16.447 -20.763 1.00 93.25 345 ALA A CA 1
ATOM 2563 C C . ALA A 1 345 ? 10.592 17.511 -19.835 1.00 93.25 345 ALA A C 1
ATOM 2565 O O . ALA A 1 345 ? 11.040 18.654 -19.849 1.00 93.25 345 ALA A O 1
ATOM 2566 N N . PHE A 1 346 ? 9.645 17.131 -18.974 1.00 92.75 346 PHE A N 1
ATOM 2567 C CA . PHE A 1 346 ? 9.012 18.024 -18.000 1.00 92.75 346 PHE A CA 1
ATOM 2568 C C . PHE A 1 346 ? 10.013 18.613 -17.007 1.00 92.75 346 PHE A C 1
ATOM 2570 O O . PHE A 1 346 ? 9.985 19.808 -16.707 1.00 92.75 346 PHE A O 1
ATOM 2577 N N . ARG A 1 347 ? 10.949 17.787 -16.535 1.00 92.31 347 ARG A N 1
ATOM 2578 C CA . ARG A 1 347 ? 12.046 18.218 -15.671 1.00 92.31 347 ARG A CA 1
ATOM 2579 C C . ARG A 1 347 ? 12.877 19.328 -16.316 1.00 92.31 347 ARG A C 1
ATOM 2581 O O . ARG A 1 347 ? 13.322 20.224 -15.612 1.00 92.31 347 ARG A O 1
ATOM 2588 N N . LYS A 1 348 ? 13.089 19.314 -17.640 1.00 89.94 348 LYS A N 1
ATOM 2589 C CA . LYS A 1 348 ? 13.806 20.405 -18.335 1.00 89.94 348 LYS A CA 1
ATOM 2590 C C . LYS A 1 348 ? 13.038 21.729 -18.285 1.00 89.94 348 LYS A C 1
ATOM 2592 O O . LYS A 1 348 ? 13.669 22.778 -18.240 1.00 89.94 348 LYS A O 1
ATOM 2597 N N . THR A 1 349 ? 11.706 21.683 -18.257 1.00 88.06 349 THR A N 1
ATOM 2598 C CA . THR A 1 349 ? 10.840 22.867 -18.135 1.00 88.06 349 THR A CA 1
ATOM 2599 C C . THR A 1 349 ? 10.795 23.411 -16.704 1.00 88.06 349 THR A C 1
ATOM 2601 O O . THR A 1 349 ? 10.824 24.620 -16.510 1.00 88.06 349 THR A O 1
ATOM 2604 N N . THR A 1 350 ? 10.740 22.539 -15.693 1.00 85.19 350 THR A N 1
ATOM 2605 C CA . THR A 1 350 ? 10.666 22.933 -14.267 1.00 85.19 350 THR A CA 1
ATOM 2606 C C . THR A 1 350 ? 12.028 23.105 -13.588 1.00 85.19 350 THR A C 1
ATOM 2608 O O . THR A 1 350 ? 12.112 23.706 -12.517 1.00 85.19 350 THR A O 1
ATOM 2611 N N . GLN A 1 351 ? 13.092 22.616 -14.228 1.00 84.44 351 GLN A N 1
ATOM 2612 C CA . GLN A 1 351 ? 14.501 22.774 -13.858 1.00 84.44 351 GLN A CA 1
ATOM 2613 C C . GLN A 1 351 ? 14.878 22.254 -12.459 1.00 84.44 351 GLN A C 1
ATOM 2615 O O . GLN A 1 351 ? 15.846 22.728 -11.864 1.00 84.44 351 GLN A O 1
ATOM 2620 N N . PHE A 1 352 ? 14.158 21.267 -11.910 1.00 89.25 352 PHE A N 1
ATOM 2621 C CA . PHE A 1 352 ? 14.624 20.579 -10.693 1.00 89.25 352 PHE A CA 1
ATOM 2622 C C . PHE A 1 352 ? 15.850 19.711 -10.995 1.00 89.25 352 PHE A C 1
ATOM 2624 O O . PHE A 1 352 ? 16.125 19.426 -12.155 1.00 89.25 352 PHE A O 1
ATOM 2631 N N . SER A 1 353 ? 16.634 19.294 -9.999 1.00 90.81 353 SER A N 1
ATOM 2632 C CA . SER A 1 353 ? 17.890 18.559 -10.246 1.00 90.81 353 SER A CA 1
ATOM 2633 C C . SER A 1 353 ? 17.687 17.302 -11.109 1.00 90.81 353 SER A C 1
ATOM 2635 O O . SER A 1 353 ? 16.786 16.504 -10.858 1.00 90.81 353 SER A O 1
ATOM 2637 N N . SER A 1 354 ? 18.532 17.092 -12.129 1.00 92.56 354 SER A N 1
ATOM 2638 C CA . SER A 1 354 ? 18.480 15.872 -12.955 1.00 92.56 354 SER A CA 1
ATOM 2639 C C . SER A 1 354 ? 18.863 14.625 -12.151 1.00 92.56 354 SER A C 1
ATOM 2641 O O . SER A 1 354 ? 18.375 13.538 -12.448 1.00 92.56 354 SER A O 1
ATOM 2643 N N . SER A 1 355 ? 19.641 14.784 -11.077 1.00 92.44 355 SER A N 1
ATOM 2644 C CA . SER A 1 355 ? 19.975 13.712 -10.131 1.00 92.44 355 SER A CA 1
ATOM 2645 C C . SER A 1 355 ? 18.761 13.218 -9.337 1.00 92.44 355 SER A C 1
ATOM 2647 O O . SER A 1 355 ? 18.722 12.052 -8.953 1.00 92.44 355 SER A O 1
ATOM 2649 N N . ALA A 1 356 ? 17.725 14.050 -9.153 1.00 92.94 356 ALA A N 1
ATOM 2650 C CA . ALA A 1 356 ? 16.489 13.627 -8.491 1.00 92.94 356 ALA A CA 1
ATOM 2651 C C . ALA A 1 356 ? 15.779 12.504 -9.262 1.00 92.94 356 ALA A C 1
ATOM 2653 O O . ALA A 1 356 ? 15.136 11.657 -8.650 1.00 92.94 356 ALA A O 1
ATOM 2654 N N . LEU A 1 357 ? 15.950 12.438 -10.592 1.00 93.56 357 LEU A N 1
ATOM 2655 C CA . LEU A 1 357 ? 15.348 11.405 -11.441 1.00 93.56 357 LEU A CA 1
ATOM 2656 C C . LEU A 1 357 ? 15.764 9.987 -11.031 1.00 93.56 357 LEU A C 1
ATOM 2658 O O . LEU A 1 357 ? 15.007 9.053 -11.289 1.00 93.56 357 LEU A O 1
ATOM 2662 N N . GLN A 1 358 ? 16.905 9.810 -10.359 1.00 92.50 358 GLN A N 1
ATOM 2663 C CA . GLN A 1 358 ? 17.317 8.514 -9.819 1.00 92.50 358 GLN A CA 1
ATOM 2664 C C . GLN A 1 358 ? 16.292 7.938 -8.828 1.00 92.50 358 GLN A C 1
ATOM 2666 O O . GLN A 1 358 ? 16.168 6.721 -8.721 1.00 92.50 358 GLN A O 1
ATOM 2671 N N . TYR A 1 359 ? 15.552 8.796 -8.127 1.00 93.19 359 TYR A N 1
ATOM 2672 C CA . TYR A 1 359 ? 14.619 8.417 -7.063 1.00 93.19 359 TYR A CA 1
ATOM 2673 C C . TYR A 1 359 ? 13.153 8.417 -7.505 1.00 93.19 359 TYR A C 1
ATOM 2675 O O . TYR A 1 359 ? 12.265 8.160 -6.692 1.00 93.19 359 TYR A O 1
ATOM 2683 N N . LEU A 1 360 ? 12.892 8.729 -8.778 1.00 93.44 360 LEU A N 1
ATOM 2684 C CA . LEU A 1 360 ? 11.550 8.911 -9.315 1.00 93.44 360 LEU A CA 1
ATOM 2685 C C . LEU A 1 360 ? 11.236 7.858 -10.368 1.00 93.44 360 LEU A C 1
ATOM 2687 O O . LEU A 1 360 ? 12.074 7.555 -11.216 1.00 93.44 360 LEU A O 1
ATOM 2691 N N . THR A 1 361 ? 9.996 7.393 -10.383 1.00 91.88 361 THR A N 1
ATOM 2692 C CA . THR A 1 361 ? 9.400 6.657 -11.500 1.00 91.88 361 THR A CA 1
ATOM 2693 C C . THR A 1 361 ? 8.116 7.355 -11.953 1.00 91.88 361 THR A C 1
ATOM 2695 O O . THR A 1 361 ? 7.604 8.243 -11.276 1.00 91.88 361 THR A O 1
ATOM 2698 N N . THR A 1 362 ? 7.619 7.000 -13.135 1.00 90.06 362 THR A N 1
ATOM 2699 C CA . THR A 1 362 ? 6.290 7.409 -13.626 1.00 90.06 362 THR A CA 1
ATOM 2700 C C . THR A 1 362 ? 5.256 6.309 -13.429 1.00 90.06 362 THR A C 1
ATOM 2702 O O . THR A 1 362 ? 4.142 6.401 -13.938 1.00 90.06 362 THR A O 1
ATOM 2705 N N . PHE A 1 363 ? 5.670 5.197 -12.831 1.00 80.06 363 PHE A N 1
ATOM 2706 C CA . PHE A 1 363 ? 4.853 4.014 -12.773 1.00 80.06 363 PHE A CA 1
ATOM 2707 C C . PHE A 1 363 ? 5.266 3.151 -11.570 1.00 80.06 363 PHE A C 1
ATOM 2709 O O . PHE A 1 363 ? 6.258 2.430 -11.643 1.00 80.06 363 PHE A O 1
ATOM 2716 N N . SER A 1 364 ? 4.491 3.187 -10.482 1.00 70.75 364 SER A N 1
ATOM 2717 C CA . SER A 1 364 ? 4.599 2.206 -9.394 1.00 70.75 364 SER A CA 1
ATOM 2718 C C . SER A 1 364 ? 3.316 1.373 -9.293 1.00 70.75 364 SER A C 1
ATOM 2720 O O . SER A 1 364 ? 2.226 1.892 -9.055 1.00 70.75 364 SER A O 1
ATOM 2722 N N . ARG A 1 365 ? 3.423 0.059 -9.545 1.00 64.69 365 ARG A N 1
ATOM 2723 C CA . ARG A 1 365 ? 2.333 -0.925 -9.368 1.00 64.69 365 ARG A CA 1
ATOM 2724 C C . ARG A 1 365 ? 2.660 -1.676 -8.089 1.00 64.69 365 ARG A C 1
ATOM 2726 O O . ARG A 1 365 ? 3.498 -2.573 -8.110 1.00 64.69 365 ARG A O 1
ATOM 2733 N N . GLU A 1 366 ? 1.944 -1.380 -7.016 1.00 63.22 366 GLU A N 1
ATOM 2734 C CA . GLU A 1 366 ? 1.747 -2.366 -5.963 1.00 63.22 366 GLU A CA 1
ATOM 2735 C C . GLU A 1 366 ? 0.305 -2.855 -6.004 1.00 63.22 366 GLU A C 1
ATOM 2737 O O . GLU A 1 366 ? -0.644 -2.088 -6.178 1.00 63.22 366 GLU A O 1
ATOM 2742 N N . SER A 1 367 ? 0.128 -4.168 -5.879 1.00 64.62 367 SER A N 1
ATOM 2743 C CA . SER A 1 367 ? -1.188 -4.691 -5.544 1.00 64.62 367 SER A CA 1
ATOM 2744 C C . SER A 1 367 ? -1.523 -4.178 -4.148 1.00 64.62 367 SER A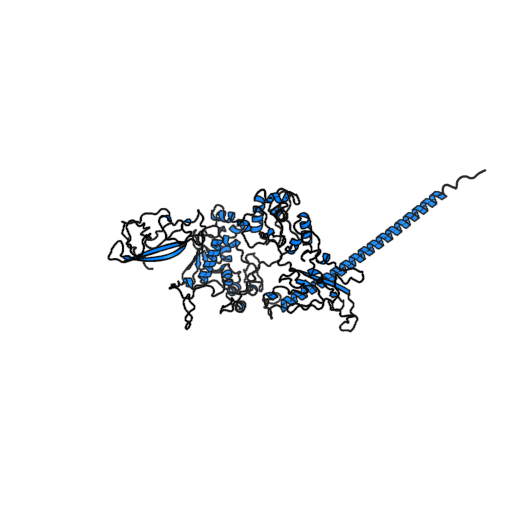 C 1
ATOM 2746 O O . SER A 1 367 ? -0.758 -4.419 -3.213 1.00 64.62 367 SER A O 1
ATOM 2748 N N . ASN A 1 368 ? -2.668 -3.510 -3.977 1.00 72.00 368 ASN A N 1
ATOM 2749 C CA . ASN A 1 368 ? -3.164 -3.111 -2.657 1.00 72.00 368 ASN A CA 1
ATOM 2750 C C . ASN A 1 368 ? -3.688 -4.325 -1.863 1.00 72.00 368 ASN A C 1
ATOM 2752 O O . ASN A 1 368 ? -4.754 -4.271 -1.259 1.00 72.00 368 ASN A O 1
ATOM 2756 N N . SER A 1 369 ? -2.964 -5.439 -1.894 1.00 77.38 369 SER A N 1
ATOM 2757 C CA . SER A 1 369 ? -3.259 -6.680 -1.194 1.00 77.38 369 SER A CA 1
ATOM 2758 C C . SER A 1 369 ? -2.346 -6.805 0.023 1.00 77.38 369 SER A C 1
ATOM 2760 O O . SER A 1 369 ? -1.158 -6.482 -0.064 1.00 77.38 369 SER A O 1
ATOM 2762 N N . PRO A 1 370 ? -2.851 -7.292 1.160 1.00 83.94 370 PRO A N 1
ATOM 2763 C CA . PRO A 1 370 ? -1.997 -7.585 2.299 1.00 83.94 370 PRO A CA 1
ATOM 2764 C C . PRO A 1 370 ? -1.068 -8.773 2.005 1.00 83.94 370 PRO A C 1
ATOM 2766 O O . PRO A 1 370 ? -1.480 -9.773 1.423 1.00 83.94 370 PRO A O 1
ATOM 2769 N N . SER A 1 371 ? 0.185 -8.665 2.443 1.00 80.12 371 SER A N 1
ATOM 2770 C CA . SER A 1 371 ? 1.229 -9.694 2.309 1.00 80.12 371 SER A CA 1
ATOM 2771 C C . SER A 1 371 ? 1.749 -10.174 3.669 1.00 80.12 371 SER A C 1
ATOM 2773 O O . SER A 1 371 ? 2.870 -10.665 3.777 1.00 80.12 371 SER A O 1
ATOM 2775 N N . PHE A 1 372 ? 0.948 -10.004 4.724 1.00 87.94 372 PHE A N 1
ATOM 2776 C CA . PHE A 1 372 ? 1.348 -10.359 6.080 1.00 87.94 372 PHE A CA 1
ATOM 2777 C C . PHE A 1 372 ? 1.597 -11.866 6.221 1.00 87.94 372 PHE A C 1
ATOM 2779 O O . PHE A 1 372 ? 0.769 -12.692 5.831 1.00 87.94 372 PHE A O 1
ATOM 2786 N N . SER A 1 373 ? 2.731 -12.199 6.831 1.00 87.31 373 SER A N 1
ATOM 2787 C CA . SER A 1 373 ? 3.051 -13.518 7.364 1.00 87.31 373 SER A CA 1
ATOM 2788 C C . SER A 1 373 ? 3.778 -13.302 8.690 1.00 87.31 373 SER A C 1
ATOM 2790 O O . SER A 1 373 ? 4.737 -12.523 8.712 1.00 87.31 373 SER A O 1
ATOM 2792 N N . PRO A 1 374 ? 3.351 -13.934 9.794 1.00 89.62 374 PRO A N 1
ATOM 2793 C CA . PRO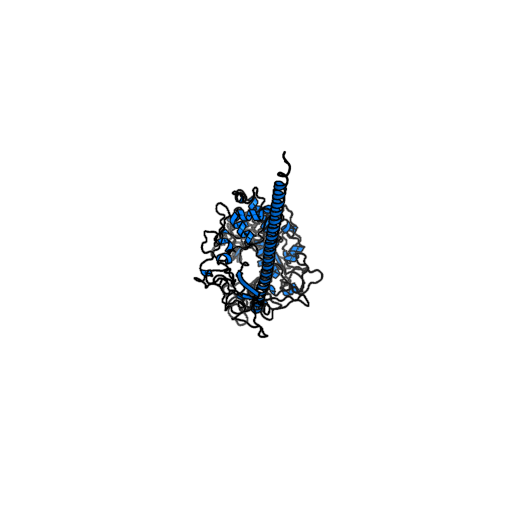 A 1 374 ? 3.957 -13.680 11.092 1.00 89.62 374 PRO A CA 1
ATOM 2794 C C . PRO A 1 374 ? 5.381 -14.261 11.152 1.00 89.62 374 PRO A C 1
ATOM 2796 O O . PRO A 1 374 ? 5.569 -15.439 10.837 1.00 89.62 374 PRO A O 1
ATOM 2799 N N . PRO A 1 375 ? 6.395 -13.472 11.551 1.00 87.69 375 PRO A N 1
ATOM 2800 C CA . PRO A 1 375 ? 7.698 -14.015 11.911 1.00 87.69 375 PRO A CA 1
ATOM 2801 C C . PRO A 1 375 ? 7.636 -14.655 13.303 1.00 87.69 375 PRO A C 1
ATOM 2803 O O . PRO A 1 375 ? 6.789 -14.293 14.119 1.00 87.69 375 PRO A O 1
ATOM 2806 N N . THR A 1 376 ? 8.577 -15.549 13.607 1.00 88.50 376 THR A N 1
ATOM 2807 C CA . THR A 1 376 ? 8.775 -16.071 14.967 1.00 88.50 376 THR A CA 1
ATOM 2808 C C . THR A 1 376 ? 9.656 -15.094 15.757 1.00 88.50 376 THR A C 1
ATOM 2810 O O . THR A 1 376 ? 10.828 -14.932 15.404 1.00 88.50 376 THR A O 1
ATOM 2813 N N . PRO A 1 377 ? 9.134 -14.399 16.792 1.00 88.75 377 PRO A N 1
ATOM 2814 C CA . PRO A 1 377 ? 9.930 -13.452 17.568 1.00 88.75 377 PRO A CA 1
ATOM 2815 C C . PRO A 1 377 ? 11.085 -14.153 18.303 1.00 88.75 377 PRO A C 1
ATOM 2817 O O . PRO A 1 377 ? 10.896 -15.272 18.794 1.00 88.75 377 PRO A O 1
ATOM 2820 N N . PRO A 1 378 ? 12.260 -13.510 18.449 1.00 88.12 378 PRO A N 1
ATOM 2821 C CA . PRO A 1 378 ? 13.355 -14.059 19.244 1.00 88.12 378 PRO A CA 1
ATOM 2822 C C . PRO A 1 378 ? 12.903 -14.395 20.672 1.00 88.12 378 PRO A C 1
ATOM 2824 O O . PRO A 1 378 ? 12.297 -13.566 21.345 1.00 88.12 378 PRO A O 1
ATOM 2827 N N . GLY A 1 379 ? 13.200 -15.612 21.133 1.00 84.31 379 GLY A N 1
ATOM 2828 C CA . GLY A 1 379 ? 12.824 -16.085 22.471 1.00 84.31 379 GLY A CA 1
ATOM 2829 C C . GLY A 1 379 ? 11.386 -16.596 22.606 1.00 84.31 379 GLY A C 1
ATOM 2830 O O . GLY A 1 379 ? 11.002 -17.009 23.699 1.00 84.31 379 GLY A O 1
ATOM 2831 N N . SER A 1 380 ? 10.589 -16.609 21.532 1.00 83.50 380 SER A N 1
ATOM 2832 C CA . SER A 1 380 ? 9.273 -17.251 21.564 1.00 83.50 380 SER A CA 1
ATOM 2833 C C . SER A 1 380 ? 9.392 -18.777 21.589 1.00 83.50 380 SER A C 1
ATOM 2835 O O . SER A 1 380 ? 10.200 -19.359 20.869 1.00 83.50 380 SER A O 1
ATOM 2837 N N . THR A 1 381 ? 8.549 -19.432 22.388 1.00 86.12 381 THR A N 1
ATOM 2838 C CA . THR A 1 381 ? 8.374 -20.895 22.386 1.00 86.12 381 THR A CA 1
ATOM 2839 C C . THR A 1 381 ? 7.407 -21.377 21.302 1.00 86.12 381 THR A C 1
ATOM 2841 O O . THR A 1 381 ? 7.312 -22.578 21.062 1.00 86.12 381 THR A O 1
ATOM 2844 N N . ILE A 1 382 ? 6.688 -20.456 20.650 1.00 85.69 382 ILE A N 1
ATOM 2845 C CA . ILE A 1 382 ? 5.730 -20.742 19.580 1.00 85.69 382 ILE A CA 1
ATOM 2846 C C . ILE A 1 382 ? 6.378 -20.374 18.246 1.00 85.69 382 ILE A C 1
ATOM 2848 O O . ILE A 1 382 ? 6.736 -19.219 18.018 1.00 85.69 382 ILE A O 1
ATOM 2852 N N . ASP A 1 383 ? 6.490 -21.344 17.340 1.00 89.56 383 ASP A N 1
ATOM 2853 C CA . ASP A 1 383 ? 6.997 -21.108 15.988 1.00 89.56 383 ASP A CA 1
ATOM 2854 C C . ASP A 1 383 ? 5.884 -20.592 15.061 1.00 89.56 383 ASP A C 1
ATOM 2856 O O . ASP A 1 383 ? 5.269 -21.340 14.294 1.00 89.56 383 ASP A O 1
ATOM 2860 N N . TYR A 1 384 ? 5.588 -19.294 15.154 1.00 90.38 384 TYR A N 1
ATOM 2861 C CA . TYR A 1 384 ? 4.551 -18.657 14.338 1.00 90.38 384 TYR A CA 1
ATOM 2862 C C . TYR A 1 384 ? 4.827 -18.762 12.837 1.00 90.38 384 TYR A C 1
ATOM 2864 O O . TYR A 1 384 ? 3.883 -18.939 12.069 1.00 90.38 384 TYR A O 1
ATOM 2872 N N . ALA A 1 385 ? 6.092 -18.687 12.414 1.00 88.06 385 ALA A N 1
ATOM 2873 C CA . ALA A 1 385 ? 6.465 -18.780 11.006 1.00 88.06 385 ALA A CA 1
ATOM 2874 C C . ALA A 1 385 ? 6.097 -20.149 10.412 1.00 88.06 385 ALA A C 1
ATOM 2876 O O . ALA A 1 385 ? 5.529 -20.209 9.319 1.00 88.06 385 ALA A O 1
ATOM 2877 N N . ALA A 1 386 ? 6.345 -21.239 11.145 1.00 87.31 386 ALA A N 1
ATOM 2878 C CA . ALA A 1 386 ? 5.913 -22.573 10.732 1.00 87.31 386 ALA A CA 1
ATOM 2879 C C . ALA A 1 386 ? 4.381 -22.710 10.764 1.00 87.31 386 ALA A C 1
ATOM 2881 O O . ALA A 1 386 ? 3.763 -23.147 9.784 1.00 87.31 386 ALA A O 1
ATOM 2882 N N . LEU A 1 387 ? 3.749 -22.281 11.863 1.00 90.31 387 LEU A N 1
ATOM 2883 C CA . LEU A 1 387 ? 2.301 -22.393 12.054 1.00 90.31 387 LEU A CA 1
ATOM 2884 C C . LEU A 1 387 ? 1.495 -21.586 11.028 1.00 90.31 387 LEU A C 1
ATOM 2886 O O . LEU A 1 387 ? 0.403 -22.018 10.661 1.00 90.31 387 LEU A O 1
ATOM 2890 N N . ALA A 1 388 ? 2.028 -20.478 10.508 1.00 90.31 388 ALA A N 1
ATOM 2891 C CA . ALA A 1 388 ? 1.367 -19.607 9.531 1.00 90.31 388 ALA A CA 1
ATOM 2892 C C . ALA A 1 388 ? 0.892 -20.323 8.256 1.00 90.31 388 ALA A C 1
ATOM 2894 O O . ALA A 1 388 ? -0.016 -19.839 7.573 1.00 90.31 388 ALA A O 1
ATOM 2895 N N . THR A 1 389 ? 1.512 -21.456 7.922 1.00 87.06 389 THR A N 1
ATOM 2896 C CA . THR A 1 389 ? 1.203 -22.258 6.729 1.00 87.06 389 THR A CA 1
ATOM 2897 C C . THR A 1 389 ? 0.140 -23.333 6.971 1.00 87.06 389 THR A C 1
ATOM 2899 O O . THR A 1 389 ? -0.413 -23.879 6.017 1.00 87.06 389 THR A O 1
ATOM 2902 N N . THR A 1 390 ? -0.194 -23.615 8.233 1.00 88.12 390 THR A N 1
ATOM 2903 C CA . THR A 1 390 ? -1.198 -24.622 8.607 1.00 88.12 390 THR A CA 1
ATOM 2904 C C . THR A 1 390 ? -2.615 -24.158 8.266 1.00 88.12 390 THR A C 1
ATOM 2906 O O . THR A 1 390 ? -2.885 -22.960 8.147 1.00 88.12 390 THR A O 1
ATOM 2909 N N . LEU A 1 391 ? -3.554 -25.094 8.098 1.00 83.25 391 LEU A N 1
ATOM 2910 C CA . LEU A 1 391 ? -4.928 -24.775 7.692 1.00 83.25 391 LEU A CA 1
ATOM 2911 C C . LEU A 1 391 ? -5.684 -23.948 8.746 1.00 83.25 391 LEU A C 1
ATOM 2913 O O . LEU A 1 391 ? -6.391 -23.020 8.382 1.00 83.25 391 LEU A O 1
ATOM 2917 N N . ASN A 1 392 ? -5.481 -24.234 10.033 1.00 88.88 392 ASN A N 1
ATOM 2918 C CA . ASN A 1 392 ? -6.218 -23.662 11.168 1.00 88.88 392 ASN A CA 1
ATOM 2919 C C . ASN A 1 392 ? -5.423 -22.599 11.955 1.00 88.88 392 ASN A C 1
ATOM 2921 O O . ASN A 1 392 ? -5.732 -22.316 13.114 1.00 88.88 392 ASN A O 1
ATOM 2925 N N . ALA A 1 393 ? -4.380 -22.022 11.350 1.00 91.12 393 ALA A N 1
ATOM 2926 C CA . ALA A 1 393 ? -3.569 -20.988 11.987 1.00 91.12 393 ALA A CA 1
ATOM 2927 C C . ALA A 1 393 ? -4.414 -19.761 12.373 1.00 91.12 393 ALA A C 1
ATOM 2929 O O . ALA A 1 393 ? -5.066 -19.170 11.507 1.00 91.12 393 ALA A O 1
ATOM 2930 N N . VAL A 1 394 ? -4.330 -19.344 13.644 1.00 90.88 394 VAL A N 1
ATOM 2931 C CA . VAL A 1 394 ? -4.913 -18.080 14.142 1.00 90.88 394 VAL A CA 1
ATOM 2932 C C . VAL A 1 394 ? -4.249 -16.880 13.465 1.00 90.88 394 VAL A C 1
ATOM 2934 O O . VAL A 1 394 ? -4.940 -15.968 13.024 1.00 90.88 394 VAL A O 1
ATOM 2937 N N . ASN A 1 395 ? -2.920 -16.927 13.314 1.00 93.81 395 ASN A N 1
ATOM 2938 C CA . ASN A 1 395 ? -2.117 -15.947 12.583 1.00 93.81 395 ASN A CA 1
ATOM 2939 C C . ASN A 1 395 ? -1.579 -16.583 11.296 1.00 93.81 395 ASN A C 1
ATOM 2941 O O . ASN A 1 395 ? -0.496 -17.167 11.302 1.00 93.81 395 ASN A O 1
ATOM 2945 N N . PRO A 1 396 ? -2.343 -16.562 10.197 1.00 92.81 396 PRO A N 1
ATOM 2946 C CA . PRO A 1 396 ? -1.935 -17.205 8.957 1.00 92.81 396 PRO A CA 1
ATOM 2947 C C . PRO A 1 396 ? -1.039 -16.320 8.091 1.00 92.81 396 PRO A C 1
ATOM 2949 O O . PRO A 1 396 ? -1.047 -15.096 8.204 1.00 92.81 396 PRO A O 1
ATOM 2952 N N . ASN A 1 397 ? -0.353 -16.934 7.126 1.00 90.81 397 ASN A N 1
ATOM 2953 C CA . ASN A 1 397 ? 0.165 -16.211 5.968 1.00 90.81 397 ASN A CA 1
ATOM 2954 C C . ASN A 1 397 ? -1.006 -15.838 5.044 1.00 90.81 397 ASN A C 1
ATOM 2956 O O . ASN A 1 397 ? -1.691 -16.710 4.499 1.00 90.81 397 ASN A O 1
ATOM 2960 N N . PHE A 1 398 ? -1.231 -14.540 4.842 1.00 90.75 398 PHE A N 1
ATOM 2961 C CA . PHE A 1 398 ? -2.390 -14.034 4.102 1.00 90.75 398 PHE A CA 1
ATOM 2962 C C . PHE A 1 398 ? -2.370 -14.466 2.630 1.00 90.75 398 PHE A C 1
ATOM 2964 O O . PHE A 1 398 ? -3.430 -14.671 2.042 1.00 90.75 398 PHE A O 1
ATOM 2971 N N . LEU A 1 399 ? -1.187 -14.695 2.048 1.00 86.88 399 LEU A N 1
ATOM 2972 C CA . LEU A 1 399 ? -1.052 -15.183 0.671 1.00 86.88 399 LEU A CA 1
ATOM 2973 C C . LEU A 1 399 ? -1.536 -16.630 0.501 1.00 86.88 399 LEU A C 1
ATOM 2975 O O . LEU A 1 399 ? -1.858 -17.030 -0.621 1.00 86.88 399 LEU A O 1
ATOM 2979 N N . LEU A 1 400 ? -1.597 -17.413 1.581 1.00 87.62 400 LEU A N 1
ATOM 2980 C CA . LEU A 1 400 ? -2.061 -18.804 1.567 1.00 87.62 400 LEU A CA 1
ATOM 2981 C C . LEU A 1 400 ? -3.553 -18.936 1.900 1.00 87.62 400 LEU A C 1
ATOM 2983 O O . LEU A 1 400 ? -4.133 -20.000 1.698 1.00 87.62 400 LEU A O 1
ATOM 2987 N N . ARG A 1 401 ? -4.200 -17.871 2.389 1.00 90.06 401 ARG A N 1
ATOM 2988 C CA . ARG A 1 401 ? -5.643 -17.867 2.658 1.00 90.06 401 ARG A CA 1
ATOM 2989 C C . ARG A 1 401 ? -6.406 -17.505 1.392 1.00 90.06 401 ARG A C 1
ATOM 2991 O O . ARG A 1 401 ? -6.310 -16.385 0.889 1.00 90.06 401 ARG A O 1
ATOM 2998 N N . ARG A 1 402 ? -7.150 -18.476 0.865 1.00 89.44 402 ARG A N 1
ATOM 2999 C CA . ARG A 1 402 ? -7.854 -18.401 -0.420 1.00 89.44 402 ARG A CA 1
ATOM 3000 C C . ARG A 1 402 ? -9.349 -18.609 -0.253 1.00 89.44 402 ARG A C 1
ATOM 3002 O O . ARG A 1 402 ? -9.796 -19.182 0.735 1.00 89.44 402 ARG A O 1
ATOM 3009 N N . VAL A 1 403 ? -10.103 -18.143 -1.239 1.00 90.62 403 VAL A N 1
ATOM 3010 C CA . VAL A 1 403 ? -11.523 -18.467 -1.374 1.00 90.62 403 VAL A CA 1
ATOM 3011 C C . VAL A 1 403 ? -11.646 -19.963 -1.660 1.00 90.62 403 VAL A C 1
ATOM 3013 O O . VAL A 1 403 ? -11.093 -20.448 -2.650 1.00 90.62 403 VAL A O 1
ATOM 3016 N N . THR A 1 404 ? -12.333 -20.688 -0.781 1.00 86.69 404 THR A N 1
ATOM 3017 C CA . THR A 1 404 ? -12.536 -22.142 -0.875 1.00 86.69 404 THR A CA 1
ATOM 3018 C C . THR A 1 404 ? -13.860 -22.502 -1.538 1.00 86.69 404 THR A C 1
ATOM 3020 O O . THR A 1 404 ? -13.922 -23.498 -2.251 1.00 86.69 404 THR A O 1
ATOM 3023 N N . ASP A 1 405 ? -14.885 -21.672 -1.352 1.00 83.88 405 ASP A N 1
ATOM 3024 C CA . ASP A 1 405 ? -16.204 -21.824 -1.959 1.00 83.88 405 ASP A CA 1
ATOM 3025 C C . ASP A 1 405 ? -16.824 -20.449 -2.265 1.00 83.88 405 ASP A C 1
ATOM 3027 O O . ASP A 1 405 ? -16.477 -19.431 -1.656 1.00 83.88 405 ASP A O 1
ATOM 3031 N N . VAL A 1 406 ? -17.734 -20.415 -3.237 1.00 85.69 406 VAL A N 1
ATOM 3032 C CA . VAL A 1 406 ? -18.485 -19.228 -3.658 1.00 85.69 406 VAL A CA 1
ATOM 3033 C C . VAL A 1 406 ? -19.972 -19.591 -3.650 1.00 85.69 406 VAL A C 1
ATOM 3035 O O . VAL A 1 406 ? -20.569 -19.790 -4.714 1.00 85.69 406 VAL A O 1
ATOM 3038 N N . PRO A 1 407 ? -20.591 -19.708 -2.459 1.00 82.50 407 PRO A N 1
ATOM 3039 C CA . PRO A 1 407 ? -22.007 -20.033 -2.362 1.00 82.50 407 PRO A CA 1
ATOM 3040 C C . PRO A 1 407 ? -22.847 -18.971 -3.082 1.00 82.50 407 PRO A C 1
ATOM 3042 O O . PRO A 1 407 ? -22.452 -17.805 -3.188 1.00 82.50 407 PRO A O 1
ATOM 3045 N N . SER A 1 408 ? -24.017 -19.373 -3.588 1.00 70.00 408 SER A N 1
ATOM 3046 C CA . SER A 1 408 ? -24.907 -18.515 -4.385 1.00 70.00 408 SER A CA 1
ATOM 3047 C C . SER A 1 408 ? -25.295 -17.248 -3.612 1.00 70.00 408 SER A C 1
ATOM 3049 O O . SER A 1 408 ? -26.190 -17.271 -2.775 1.00 70.00 408 SER A O 1
ATOM 3051 N N . GLY A 1 409 ? -24.593 -16.144 -3.884 1.00 76.88 409 GLY A N 1
ATOM 3052 C CA . GLY A 1 409 ? -24.774 -14.860 -3.200 1.00 76.88 409 GLY A CA 1
ATOM 3053 C C . GLY A 1 409 ? -23.492 -14.228 -2.655 1.00 76.88 409 GLY A C 1
ATOM 3054 O O . GLY A 1 409 ? -23.508 -13.030 -2.369 1.00 76.88 409 GLY A O 1
ATOM 3055 N N . TYR A 1 410 ? -22.371 -14.960 -2.563 1.00 87.62 410 TYR A N 1
ATOM 3056 C CA . TYR A 1 410 ? -21.105 -14.354 -2.149 1.00 87.62 410 TYR A CA 1
ATOM 3057 C C . TYR A 1 410 ? -20.650 -13.320 -3.190 1.00 87.62 410 TYR A C 1
ATOM 3059 O O . TYR A 1 410 ? -20.268 -13.637 -4.317 1.00 87.62 410 TYR A O 1
ATOM 3067 N N . LYS A 1 411 ? -20.703 -12.049 -2.792 1.00 90.56 411 LYS A N 1
ATOM 3068 C CA . LYS A 1 411 ? -20.074 -10.924 -3.479 1.00 90.56 411 LYS A CA 1
ATOM 3069 C C . LYS A 1 411 ? -19.007 -10.329 -2.578 1.00 90.56 411 LYS A C 1
ATOM 3071 O O . LYS A 1 411 ? -19.161 -10.316 -1.357 1.00 90.56 411 LYS A O 1
ATOM 3076 N N . ARG A 1 412 ? -17.960 -9.768 -3.168 1.00 90.38 412 ARG A N 1
ATOM 3077 C CA . ARG A 1 412 ? -17.045 -8.861 -2.471 1.00 90.38 412 ARG A CA 1
ATOM 3078 C C . ARG A 1 412 ? -17.704 -7.507 -2.250 1.00 90.38 412 ARG A C 1
ATOM 3080 O O . ARG A 1 412 ? -18.782 -7.235 -2.792 1.00 90.38 412 ARG A O 1
ATOM 3087 N N . PHE A 1 413 ? -17.113 -6.671 -1.400 1.00 88.94 413 PHE A N 1
ATOM 3088 C CA . PHE A 1 413 ? -17.678 -5.354 -1.099 1.00 88.94 413 PHE A CA 1
ATOM 3089 C C . PHE A 1 413 ? -17.790 -4.461 -2.348 1.00 88.94 413 PHE A C 1
ATOM 3091 O O . PHE A 1 413 ? -18.714 -3.663 -2.448 1.00 88.94 413 PHE A O 1
ATOM 3098 N N . ASP A 1 414 ? -16.899 -4.636 -3.327 1.00 86.06 414 ASP A N 1
ATOM 3099 C CA . ASP A 1 414 ? -16.941 -3.954 -4.631 1.00 86.06 414 ASP A CA 1
ATOM 3100 C C . ASP A 1 414 ? -18.027 -4.496 -5.590 1.00 86.06 414 ASP A C 1
ATOM 3102 O O . ASP A 1 414 ? -18.154 -4.021 -6.716 1.00 86.06 414 ASP A O 1
ATOM 3106 N N . GLY A 1 415 ? -18.813 -5.489 -5.160 1.00 88.62 415 GLY A N 1
ATOM 3107 C CA . GLY A 1 415 ? -19.860 -6.134 -5.952 1.00 88.62 415 GLY A CA 1
ATOM 3108 C C . GLY A 1 415 ? -19.362 -7.249 -6.876 1.00 88.62 415 GLY A C 1
ATOM 3109 O O . GLY A 1 415 ? -20.182 -7.924 -7.503 1.00 88.62 415 GLY A O 1
ATOM 3110 N N . THR A 1 416 ? -18.050 -7.492 -6.952 1.00 90.62 416 THR A N 1
ATOM 3111 C CA . THR A 1 416 ? -17.490 -8.562 -7.787 1.00 90.62 416 THR A CA 1
ATOM 3112 C C . THR A 1 416 ? -17.768 -9.942 -7.189 1.00 90.62 416 THR A C 1
ATOM 3114 O O . THR A 1 416 ? -17.855 -10.113 -5.971 1.00 90.62 416 THR A O 1
ATOM 3117 N N . THR A 1 417 ? -17.952 -10.946 -8.049 1.00 90.94 417 THR A N 1
ATOM 3118 C CA . THR A 1 417 ? -18.045 -12.346 -7.611 1.00 90.94 417 THR A CA 1
ATOM 3119 C C . THR A 1 417 ? -16.629 -12.886 -7.435 1.00 90.94 417 THR A C 1
ATOM 3121 O O . THR A 1 417 ? -15.856 -12.798 -8.392 1.00 90.94 417 THR A O 1
ATOM 3124 N N . PRO A 1 418 ? -16.277 -13.439 -6.267 1.00 90.25 418 PRO A N 1
ATOM 3125 C CA . PRO A 1 418 ? -14.980 -14.058 -6.089 1.00 90.25 418 PRO A CA 1
ATOM 3126 C C . PRO A 1 418 ? -14.864 -15.364 -6.881 1.00 90.25 418 PRO A C 1
ATOM 3128 O O . PRO A 1 418 ? -15.866 -16.004 -7.198 1.00 90.25 418 PRO A O 1
ATOM 3131 N N . THR A 1 419 ? -13.633 -15.760 -7.193 1.00 88.81 419 THR A N 1
ATOM 3132 C CA . THR A 1 419 ? -13.304 -17.045 -7.824 1.00 88.81 419 THR A CA 1
ATOM 3133 C C . THR A 1 419 ? -12.599 -17.975 -6.834 1.00 88.81 419 THR A C 1
ATOM 3135 O O . THR A 1 419 ? -11.768 -17.533 -6.040 1.00 88.81 419 THR A O 1
ATOM 3138 N N . VAL A 1 420 ? -12.921 -19.273 -6.850 1.00 88.31 420 VAL A N 1
ATOM 3139 C CA . VAL A 1 420 ? -12.243 -20.262 -5.990 1.00 88.31 420 VAL A CA 1
ATOM 3140 C C . VAL A 1 420 ? -10.743 -20.281 -6.309 1.00 88.31 420 VAL A C 1
ATOM 3142 O O . VAL A 1 420 ? -10.356 -20.360 -7.473 1.00 88.31 420 VAL A O 1
ATOM 3145 N N . GLY A 1 421 ? -9.901 -20.214 -5.275 1.00 87.00 421 GLY A N 1
ATOM 3146 C CA . GLY A 1 421 ? -8.437 -20.159 -5.385 1.00 87.00 421 GLY A CA 1
ATOM 3147 C C . GLY A 1 421 ? -7.835 -18.746 -5.401 1.00 87.00 421 GLY A C 1
ATOM 3148 O O . GLY A 1 421 ? -6.632 -18.581 -5.163 1.00 87.00 421 GLY A O 1
ATOM 3149 N N . GLU A 1 422 ? -8.637 -17.696 -5.596 1.00 88.19 422 GLU A N 1
ATOM 3150 C CA . GLU A 1 422 ? -8.151 -16.318 -5.457 1.00 88.19 422 GLU A CA 1
ATOM 3151 C C . GLU A 1 422 ? -7.913 -15.940 -3.977 1.00 88.19 422 GLU A C 1
ATOM 3153 O O . GLU A 1 422 ? -8.425 -16.619 -3.079 1.00 88.19 422 GLU A O 1
ATOM 3158 N N . PRO A 1 423 ? -7.127 -14.883 -3.674 1.00 89.94 423 PRO A N 1
ATOM 3159 C CA . PRO A 1 423 ? -6.887 -14.443 -2.297 1.00 89.94 423 PRO A CA 1
ATOM 3160 C C . PRO A 1 423 ? -8.191 -14.204 -1.532 1.00 89.94 423 PRO A C 1
ATOM 3162 O O . PRO A 1 423 ? -9.071 -13.496 -2.021 1.00 89.94 423 PRO A O 1
ATOM 3165 N N . LEU A 1 424 ? -8.312 -14.735 -0.311 1.00 91.31 424 LEU A N 1
ATOM 3166 C CA . LEU A 1 424 ? -9.467 -14.457 0.550 1.00 91.31 424 LEU A CA 1
ATOM 3167 C C . LEU A 1 424 ? -9.574 -12.948 0.802 1.00 91.31 424 LEU A C 1
ATOM 3169 O O . LEU A 1 424 ? -10.642 -12.357 0.646 1.00 91.31 424 LEU A O 1
ATOM 3173 N N . ILE A 1 425 ? -8.431 -12.322 1.092 1.00 91.31 425 ILE A N 1
ATOM 3174 C CA . ILE A 1 425 ? -8.297 -10.882 1.297 1.00 91.31 425 ILE A CA 1
ATOM 3175 C C . ILE A 1 425 ? -7.653 -10.274 0.053 1.00 91.31 425 ILE A C 1
ATOM 3177 O O . ILE A 1 425 ? -6.434 -10.285 -0.111 1.00 91.31 425 ILE A O 1
ATOM 3181 N N . LYS A 1 426 ? -8.489 -9.758 -0.850 1.00 87.38 426 LYS A N 1
ATOM 3182 C CA . LYS A 1 426 ? -8.032 -9.176 -2.118 1.00 87.38 426 LYS A CA 1
ATOM 3183 C C . LYS A 1 426 ? -7.414 -7.793 -1.931 1.00 87.38 426 LYS A C 1
ATOM 3185 O O . LYS A 1 426 ? -6.414 -7.481 -2.570 1.00 87.38 426 LYS A O 1
ATOM 3190 N N . THR A 1 427 ? -7.997 -6.981 -1.049 1.00 86.31 427 THR A N 1
ATOM 3191 C CA . THR A 1 427 ? -7.532 -5.621 -0.763 1.00 86.31 427 THR A CA 1
ATOM 3192 C C . THR A 1 427 ? -7.350 -5.377 0.729 1.00 86.31 427 THR A C 1
ATOM 3194 O O . THR A 1 427 ? -8.077 -5.955 1.535 1.00 86.31 427 THR A O 1
ATOM 3197 N N . ARG A 1 428 ? -6.416 -4.497 1.108 1.00 86.56 428 ARG A N 1
ATOM 3198 C CA . ARG A 1 428 ? -6.265 -4.032 2.500 1.00 86.56 428 ARG A CA 1
ATOM 3199 C C . ARG A 1 428 ? -7.576 -3.401 3.001 1.00 86.56 428 ARG A C 1
ATOM 3201 O O . ARG A 1 428 ? -8.309 -2.793 2.219 1.00 86.56 428 ARG A O 1
ATOM 3208 N N . PHE A 1 429 ? -7.865 -3.529 4.298 1.00 89.25 429 PHE A N 1
ATOM 3209 C CA . PHE A 1 429 ? -9.061 -2.933 4.899 1.00 89.25 429 PHE A CA 1
ATOM 3210 C C . PHE A 1 429 ? -8.985 -1.394 4.843 1.00 89.25 429 PHE A C 1
ATOM 3212 O O . PHE A 1 429 ? -8.030 -0.825 5.378 1.00 89.25 429 PHE A O 1
ATOM 3219 N N . PRO A 1 430 ? -9.949 -0.690 4.218 1.00 86.62 430 PRO A N 1
ATOM 3220 C CA . PRO A 1 430 ? -9.886 0.765 4.126 1.00 86.62 430 PRO A CA 1
ATOM 3221 C C . PRO A 1 430 ? -10.211 1.422 5.473 1.00 86.62 430 PRO A C 1
ATOM 3223 O O . PRO A 1 430 ? -11.355 1.383 5.924 1.00 86.62 430 PRO A O 1
ATOM 3226 N N . LEU A 1 431 ? -9.230 2.087 6.090 1.00 87.62 431 LEU A N 1
ATOM 3227 C CA . LEU A 1 431 ? -9.414 2.772 7.380 1.00 87.62 431 LEU A CA 1
ATOM 3228 C C . LEU A 1 431 ? -10.393 3.953 7.312 1.00 87.62 431 LEU A C 1
ATOM 3230 O O . LEU A 1 431 ? -10.944 4.356 8.327 1.00 87.62 431 LEU A O 1
ATOM 3234 N N . SER A 1 432 ? -10.709 4.461 6.117 1.00 84.62 432 SER A N 1
ATOM 3235 C CA . SER A 1 432 ? -11.785 5.445 5.940 1.00 84.62 432 SER A CA 1
ATOM 3236 C C . SER A 1 432 ? -13.158 4.921 6.379 1.00 84.62 432 SER A C 1
ATOM 3238 O O . SER A 1 432 ? -14.068 5.714 6.596 1.00 84.62 432 SER A O 1
ATOM 3240 N N . ARG A 1 433 ? -13.325 3.594 6.493 1.00 92.50 433 ARG A N 1
ATOM 3241 C CA . ARG A 1 433 ? -14.548 2.960 7.000 1.00 92.50 433 ARG A CA 1
ATOM 3242 C C . ARG A 1 433 ? -14.702 3.085 8.513 1.00 92.50 433 ARG A C 1
ATOM 3244 O O . ARG A 1 433 ? -15.805 2.868 8.994 1.00 92.50 433 ARG A O 1
ATOM 3251 N N . LEU A 1 434 ? -13.649 3.438 9.260 1.00 93.75 434 LEU A N 1
ATOM 3252 C CA . LEU A 1 434 ? -13.756 3.682 10.706 1.00 93.75 434 LEU A CA 1
ATOM 3253 C C . LEU A 1 434 ? -14.765 4.804 10.996 1.00 93.75 434 LEU A C 1
ATOM 3255 O O . LEU A 1 434 ? -15.579 4.670 11.898 1.00 93.75 434 LEU A O 1
ATOM 3259 N N . ALA A 1 435 ? -14.838 5.810 10.115 1.00 92.38 435 ALA A N 1
ATOM 3260 C CA . ALA A 1 435 ? -15.836 6.883 10.148 1.00 92.38 435 ALA A CA 1
ATOM 3261 C C . ALA A 1 435 ? -17.302 6.421 9.972 1.00 92.38 435 ALA A C 1
ATOM 3263 O O . ALA A 1 435 ? -18.219 7.244 9.975 1.00 92.38 435 ALA A O 1
ATOM 3264 N N . TRP A 1 436 ? -17.553 5.130 9.731 1.00 95.62 436 TRP A N 1
ATOM 3265 C CA . TRP A 1 436 ? -18.907 4.569 9.699 1.00 95.62 436 TRP A CA 1
ATOM 3266 C C . TRP A 1 436 ? -19.456 4.258 11.086 1.00 95.62 436 TRP A C 1
ATOM 3268 O O . TRP A 1 436 ? -20.676 4.191 11.250 1.00 95.62 436 TRP A O 1
ATOM 3278 N N . ILE A 1 437 ? -18.563 4.064 12.055 1.00 94.94 437 ILE A N 1
ATOM 3279 C CA . ILE A 1 437 ? -18.892 3.768 13.442 1.00 94.94 437 ILE A CA 1
ATOM 3280 C C . ILE A 1 437 ? -18.959 5.098 14.187 1.00 94.94 437 ILE A C 1
ATOM 3282 O O . ILE A 1 437 ? -17.998 5.856 14.177 1.00 94.94 437 ILE A O 1
ATOM 3286 N N . THR A 1 438 ? -20.107 5.406 14.787 1.00 92.75 438 THR A N 1
ATOM 3287 C CA . THR A 1 438 ? -20.283 6.599 15.629 1.00 92.75 438 THR A CA 1
ATOM 3288 C C . THR A 1 438 ? -21.056 6.225 16.889 1.00 92.75 438 THR A C 1
ATOM 3290 O O . THR A 1 438 ? -21.785 5.224 16.898 1.00 92.75 438 THR A O 1
ATOM 3293 N N . TYR A 1 439 ? -20.974 7.039 17.944 1.00 88.31 439 TYR A N 1
ATOM 3294 C CA . TYR A 1 439 ? -21.751 6.809 19.171 1.00 88.31 439 TYR A CA 1
ATOM 3295 C C . TYR A 1 439 ? -23.273 6.980 18.991 1.00 88.31 439 TYR A C 1
ATOM 3297 O O . TYR A 1 439 ? -24.055 6.558 19.846 1.00 88.31 439 TYR A O 1
ATOM 3305 N N . LYS A 1 440 ? -23.718 7.603 17.891 1.00 89.75 440 LYS A N 1
ATOM 3306 C CA . LYS A 1 440 ? -25.139 7.747 17.521 1.00 89.75 440 LYS A CA 1
ATOM 3307 C C . LYS A 1 440 ? -25.619 6.658 16.554 1.00 89.75 440 LYS A C 1
ATOM 3309 O O . LYS A 1 440 ? -26.765 6.708 16.113 1.00 89.75 440 LYS A O 1
ATOM 3314 N N . GLY A 1 441 ? -24.760 5.696 16.224 1.00 91.44 441 GLY A N 1
ATOM 3315 C CA . GLY A 1 441 ? -25.051 4.600 15.307 1.00 91.44 441 GLY A CA 1
ATOM 3316 C C . GLY A 1 441 ? -24.353 4.737 13.953 1.00 91.44 441 GLY A C 1
ATOM 3317 O O . GLY A 1 441 ? -23.330 5.420 13.847 1.00 91.44 441 GLY A O 1
ATOM 3318 N N . PRO A 1 442 ? -24.848 4.051 12.908 1.00 95.06 442 PRO A N 1
ATOM 3319 C CA . PRO A 1 442 ? -24.239 4.091 11.582 1.00 95.06 442 PRO A CA 1
ATOM 3320 C C . PRO A 1 442 ? -24.194 5.523 11.041 1.00 95.06 442 PRO A C 1
ATOM 3322 O O . PRO A 1 442 ? -25.204 6.229 11.080 1.00 95.06 442 PRO A O 1
ATOM 3325 N N . SER A 1 443 ? -23.051 5.955 10.508 1.00 94.50 443 SER A N 1
ATOM 3326 C CA . SER A 1 443 ? -22.878 7.356 10.096 1.00 94.50 443 SER A CA 1
ATOM 3327 C C . SER A 1 443 ? -23.820 7.799 8.967 1.00 94.50 443 SER A C 1
ATOM 3329 O O . SER A 1 443 ? -24.153 8.981 8.879 1.00 94.50 443 SER A O 1
ATOM 3331 N N . ALA A 1 444 ? -24.348 6.864 8.168 1.00 95.75 444 ALA A N 1
ATOM 3332 C CA . ALA A 1 444 ? -25.370 7.147 7.158 1.00 95.75 444 ALA A CA 1
ATOM 3333 C C . ALA A 1 444 ? -26.736 7.554 7.746 1.00 95.75 444 ALA A C 1
ATOM 3335 O O . ALA A 1 444 ? -27.554 8.129 7.032 1.00 95.75 444 ALA A O 1
ATOM 3336 N N . SER A 1 445 ? -26.990 7.258 9.025 1.00 92.56 445 SER A N 1
ATOM 3337 C CA . SER A 1 445 ? -28.220 7.639 9.731 1.00 92.56 445 SER A CA 1
ATOM 3338 C C . SER A 1 445 ? -28.163 9.057 10.313 1.00 92.56 445 SER A C 1
ATOM 3340 O O . SER A 1 445 ? -29.166 9.544 10.834 1.00 92.56 445 SER A O 1
ATOM 3342 N N . LEU A 1 446 ? -27.005 9.723 10.259 1.00 91.88 446 LEU A N 1
ATOM 3343 C CA . LEU A 1 446 ? -26.834 11.076 10.783 1.00 91.88 446 LEU A CA 1
ATOM 3344 C C . LEU A 1 446 ? -27.454 12.116 9.844 1.00 91.88 446 LEU A C 1
ATOM 3346 O O . LEU A 1 446 ? -27.274 12.070 8.627 1.00 91.88 446 LEU A O 1
ATOM 3350 N N . ALA A 1 447 ? -28.126 13.114 10.419 1.00 92.38 447 ALA A N 1
ATOM 3351 C CA . ALA A 1 447 ? -28.528 14.300 9.670 1.00 92.38 447 ALA A CA 1
ATOM 3352 C C . ALA A 1 447 ? -27.287 15.098 9.234 1.00 92.38 447 ALA A C 1
ATOM 3354 O O . ALA A 1 447 ? -26.302 15.180 9.964 1.00 92.38 447 ALA A O 1
ATOM 3355 N N . THR A 1 448 ? -27.345 15.768 8.081 1.00 92.25 448 THR A N 1
ATOM 3356 C CA . THR A 1 448 ? -26.225 16.593 7.583 1.00 92.25 448 THR A CA 1
ATOM 3357 C C . THR A 1 448 ? -25.896 17.781 8.490 1.00 92.25 448 THR A C 1
ATOM 3359 O O . THR A 1 448 ? -24.802 18.328 8.412 1.00 92.25 448 THR A O 1
ATOM 3362 N N . THR A 1 449 ? -26.844 18.191 9.336 1.00 92.94 449 THR A N 1
ATOM 3363 C CA . THR A 1 449 ? -26.678 19.230 10.361 1.00 92.94 449 THR A CA 1
ATOM 3364 C C . THR A 1 449 ? -26.162 18.683 11.694 1.00 92.94 449 THR A C 1
ATOM 3366 O O . THR A 1 449 ? -25.972 19.459 12.627 1.00 92.94 449 THR A O 1
ATOM 3369 N N . ASP A 1 450 ? -25.979 17.365 11.829 1.00 90.88 450 ASP A N 1
ATOM 3370 C CA . ASP A 1 450 ? -25.445 16.769 13.052 1.00 90.88 450 ASP A CA 1
ATOM 3371 C C . ASP A 1 450 ? -23.992 17.221 13.271 1.00 90.88 450 ASP A C 1
ATOM 3373 O O . ASP A 1 450 ? -23.199 17.342 12.328 1.00 90.88 450 ASP A O 1
ATOM 3377 N N . SER A 1 451 ? -23.628 17.470 14.528 1.00 87.88 451 SER A N 1
ATOM 3378 C CA . SER A 1 451 ? -22.274 17.885 14.890 1.00 87.88 451 SER A CA 1
ATOM 3379 C C . SER A 1 451 ? -21.234 16.825 14.529 1.00 87.88 451 SER A C 1
ATOM 3381 O O . SER A 1 451 ? -20.155 17.188 14.070 1.00 87.88 451 SER A O 1
ATOM 3383 N N . VAL A 1 452 ? -21.569 15.533 14.647 1.00 88.19 452 VAL A N 1
ATOM 3384 C CA . VAL A 1 452 ? -20.683 14.422 14.260 1.00 88.19 452 VAL A CA 1
ATOM 3385 C C . VAL A 1 452 ? -20.479 14.410 12.746 1.00 88.19 452 VAL A C 1
ATOM 3387 O O . VAL A 1 452 ? -19.348 14.319 12.273 1.00 88.19 452 VAL A O 1
ATOM 3390 N N . TYR A 1 453 ? -21.555 14.594 11.973 1.00 92.00 453 TYR A N 1
ATOM 3391 C CA . TYR A 1 453 ? -21.479 14.683 10.512 1.00 92.00 453 TYR A CA 1
ATOM 3392 C C . TYR A 1 453 ? -20.571 15.842 10.078 1.00 92.00 453 TYR A C 1
ATOM 3394 O O . TYR A 1 453 ? -19.684 15.680 9.239 1.00 92.00 453 TYR A O 1
ATOM 3402 N N . THR A 1 454 ? -20.754 17.012 10.693 1.00 90.31 454 THR A N 1
ATOM 3403 C CA . THR A 1 454 ? -19.951 18.209 10.410 1.00 90.31 454 THR A CA 1
ATOM 3404 C C . THR A 1 454 ? -18.484 18.007 10.799 1.00 90.31 454 THR A C 1
ATOM 3406 O O . THR A 1 454 ? -17.586 18.381 10.045 1.00 90.31 454 THR A O 1
ATOM 3409 N N . ALA A 1 455 ? -18.221 17.372 11.943 1.00 87.38 455 ALA A N 1
ATOM 3410 C CA . ALA A 1 455 ? -16.871 17.081 12.409 1.00 87.38 455 ALA A CA 1
ATOM 3411 C C . ALA A 1 455 ? -16.134 16.104 11.476 1.00 87.38 455 ALA A C 1
ATOM 3413 O O . ALA A 1 455 ? -14.974 16.341 11.145 1.00 87.38 455 ALA A O 1
ATOM 3414 N N . LEU A 1 456 ? -16.819 15.076 10.961 1.00 87.31 456 LEU A N 1
ATOM 3415 C CA . LEU A 1 456 ? -16.269 14.153 9.961 1.00 87.31 456 LEU A CA 1
ATOM 3416 C C . LEU A 1 456 ? -15.897 14.866 8.652 1.00 87.31 456 LEU A C 1
ATOM 3418 O O . LEU A 1 456 ? -14.822 14.623 8.098 1.00 87.31 456 LEU A O 1
ATOM 3422 N N . ILE A 1 457 ? -16.745 15.784 8.178 1.00 86.94 457 ILE A N 1
ATOM 3423 C CA . ILE A 1 457 ? -16.464 16.605 6.989 1.00 86.94 457 ILE A CA 1
ATOM 3424 C C . ILE A 1 457 ? -15.248 17.506 7.222 1.00 86.94 457 ILE A C 1
ATOM 3426 O O . ILE A 1 457 ? -14.362 17.578 6.369 1.00 86.94 457 ILE A O 1
ATOM 3430 N N . ASN A 1 458 ? -15.162 18.145 8.391 1.00 82.56 458 ASN A N 1
ATOM 3431 C CA . ASN A 1 458 ? -14.008 18.963 8.774 1.00 82.56 458 ASN A CA 1
ATOM 3432 C C . ASN A 1 458 ? -12.728 18.119 8.899 1.00 82.56 458 ASN A C 1
ATOM 3434 O O . ASN A 1 458 ? -11.642 18.579 8.549 1.00 82.56 458 ASN A O 1
ATOM 3438 N N . ALA A 1 459 ? -12.864 16.855 9.305 1.00 78.00 459 ALA A N 1
ATOM 3439 C CA . ALA A 1 459 ? -11.811 15.847 9.275 1.00 78.00 459 ALA A CA 1
ATOM 3440 C C . ALA A 1 459 ? -11.589 15.240 7.870 1.00 78.00 459 ALA A C 1
ATOM 3442 O O . ALA A 1 459 ? -10.844 14.273 7.721 1.00 78.00 459 ALA A O 1
ATOM 3443 N N . GLY A 1 460 ? -12.189 15.774 6.806 1.00 77.19 460 GLY A N 1
ATOM 3444 C CA . GLY A 1 460 ? -11.902 15.369 5.426 1.00 77.19 460 GLY A CA 1
ATOM 3445 C C . GLY A 1 460 ? -12.532 14.071 4.959 1.00 77.19 460 GLY A C 1
ATOM 3446 O O . GLY A 1 460 ? -12.124 13.548 3.923 1.00 77.19 460 GLY A O 1
ATOM 3447 N N . VAL A 1 461 ? -13.492 13.530 5.701 1.00 84.62 461 VAL A N 1
ATOM 3448 C CA . VAL A 1 461 ? -14.279 12.381 5.258 1.00 84.62 461 VAL A CA 1
ATOM 3449 C C . VAL A 1 461 ? -15.347 12.884 4.286 1.00 84.62 461 VAL A C 1
ATOM 3451 O O . VAL A 1 461 ? -16.136 13.751 4.646 1.00 84.62 461 VAL A O 1
ATOM 3454 N N . SER A 1 462 ? -15.399 12.374 3.049 1.00 84.50 462 SER A N 1
ATOM 3455 C CA . SER A 1 462 ? -16.443 12.812 2.105 1.00 84.50 462 SER A CA 1
ATOM 3456 C C . SER A 1 462 ? -17.850 12.419 2.548 1.00 84.50 462 SER A C 1
ATOM 3458 O O . SER A 1 462 ? -18.066 11.364 3.149 1.00 84.50 462 SER A O 1
ATOM 3460 N N . THR A 1 463 ? -18.832 13.205 2.102 1.00 88.19 463 THR A N 1
ATOM 3461 C CA . THR A 1 463 ? -20.265 12.894 2.221 1.00 88.19 463 THR A CA 1
ATOM 3462 C C . THR A 1 463 ? -20.588 11.489 1.714 1.00 88.19 463 THR A C 1
ATOM 3464 O O . THR A 1 463 ? -21.325 10.750 2.356 1.00 88.19 463 THR A O 1
ATOM 3467 N N . THR A 1 464 ? -19.970 11.075 0.605 1.00 88.19 464 THR A N 1
ATOM 3468 C CA . THR A 1 464 ? -20.171 9.742 0.030 1.00 88.19 464 THR A CA 1
ATOM 3469 C C . THR A 1 464 ? -19.648 8.619 0.919 1.00 88.19 464 THR A C 1
ATOM 3471 O O . THR A 1 464 ? -20.273 7.565 0.994 1.00 88.19 464 THR A O 1
ATOM 3474 N N . THR A 1 465 ? -18.530 8.837 1.619 1.00 89.88 465 THR A N 1
ATOM 3475 C CA . THR A 1 465 ? -18.012 7.871 2.591 1.00 89.88 465 THR A CA 1
ATOM 3476 C C . THR A 1 465 ? -18.940 7.787 3.795 1.00 89.88 465 THR A C 1
ATOM 3478 O O . THR A 1 465 ? -19.247 6.679 4.218 1.00 89.88 465 THR A O 1
ATOM 3481 N N . ILE A 1 466 ? -19.433 8.920 4.305 1.00 92.88 466 ILE A N 1
ATOM 3482 C CA . ILE A 1 466 ? -20.375 8.957 5.436 1.00 92.88 466 ILE A CA 1
ATOM 3483 C C . ILE A 1 466 ? -21.676 8.221 5.075 1.00 92.88 466 ILE A C 1
ATOM 3485 O O . ILE A 1 466 ? -22.096 7.305 5.772 1.00 92.88 466 ILE A O 1
ATOM 3489 N N . GLN A 1 467 ? -22.270 8.529 3.921 1.00 94.44 467 GLN A N 1
ATOM 3490 C CA . GLN A 1 467 ? -23.502 7.887 3.446 1.00 94.44 467 GLN A CA 1
ATOM 3491 C C . GLN A 1 467 ? -23.338 6.388 3.146 1.00 94.44 467 GLN A C 1
ATOM 3493 O O . GLN A 1 467 ? -24.307 5.634 3.219 1.00 94.44 467 GLN A O 1
ATOM 3498 N N . ALA A 1 468 ? -22.123 5.928 2.831 1.00 94.38 468 ALA A N 1
ATOM 3499 C CA . ALA A 1 468 ? -21.840 4.505 2.667 1.00 94.38 468 ALA A CA 1
ATOM 3500 C C . ALA A 1 468 ? -21.839 3.733 4.001 1.00 94.38 468 ALA A C 1
ATOM 3502 O O . ALA A 1 468 ? -21.954 2.506 3.979 1.00 94.38 468 ALA A O 1
ATOM 3503 N N . GLY A 1 469 ? -21.758 4.416 5.148 1.00 95.75 469 GLY A N 1
ATOM 3504 C CA . GLY A 1 469 ? -21.808 3.837 6.493 1.00 95.75 469 GLY A CA 1
ATOM 3505 C C . GLY A 1 469 ? -23.206 3.394 6.926 1.00 95.75 469 GLY A C 1
ATOM 3506 O O . GLY A 1 469 ? -23.680 3.790 7.986 1.00 95.75 469 GLY A O 1
ATOM 3507 N N . THR A 1 470 ? -23.898 2.607 6.100 1.00 96.94 470 THR A N 1
ATOM 3508 C CA . THR A 1 470 ? -25.218 2.036 6.419 1.00 96.94 470 THR A CA 1
ATOM 3509 C C . THR A 1 470 ? -25.095 0.897 7.432 1.00 96.94 470 THR A C 1
ATOM 3511 O O . THR A 1 470 ? -24.057 0.240 7.505 1.00 96.94 470 THR A O 1
ATOM 3514 N N . ALA A 1 471 ? -26.171 0.586 8.165 1.00 95.44 471 ALA A N 1
ATOM 3515 C CA . ALA A 1 471 ? -26.186 -0.539 9.110 1.00 95.44 471 ALA A CA 1
ATOM 3516 C C . ALA A 1 471 ? -25.754 -1.872 8.462 1.00 95.44 471 ALA A C 1
ATOM 3518 O O . ALA A 1 471 ? -25.014 -2.647 9.062 1.00 95.44 471 ALA A O 1
ATOM 3519 N N . ALA A 1 472 ? -26.154 -2.113 7.207 1.00 94.94 472 ALA A N 1
ATOM 3520 C CA . ALA A 1 472 ? -25.763 -3.304 6.456 1.00 94.94 472 ALA A CA 1
ATOM 3521 C C . ALA A 1 472 ? -24.258 -3.331 6.133 1.00 94.94 472 ALA A C 1
ATOM 3523 O O . ALA A 1 472 ? -23.613 -4.367 6.290 1.00 94.94 472 ALA A O 1
ATOM 3524 N N . ASN A 1 473 ? -23.681 -2.198 5.719 1.00 96.62 473 ASN A N 1
ATOM 3525 C CA . ASN A 1 473 ? -22.251 -2.105 5.420 1.00 96.62 473 ASN A CA 1
ATOM 3526 C C . ASN A 1 473 ? -21.393 -2.174 6.684 1.00 96.62 473 ASN A C 1
ATOM 3528 O O . ASN A 1 473 ? -20.344 -2.816 6.667 1.00 96.62 473 ASN A O 1
ATOM 3532 N N . VAL A 1 474 ? -21.852 -1.575 7.786 1.00 97.12 474 VAL A N 1
ATOM 3533 C CA . VAL A 1 474 ? -21.198 -1.694 9.093 1.00 97.12 474 VAL A CA 1
ATOM 3534 C C . VAL A 1 474 ? -21.201 -3.147 9.559 1.00 97.12 474 VAL A C 1
ATOM 3536 O O . VAL A 1 474 ? -20.135 -3.687 9.854 1.00 97.12 474 VAL A O 1
ATOM 3539 N N . LYS A 1 475 ? -22.353 -3.829 9.513 1.00 96.00 475 LYS A N 1
ATOM 3540 C CA . LYS A 1 475 ? -22.431 -5.253 9.857 1.00 96.00 475 LYS A CA 1
ATOM 3541 C C . LYS A 1 475 ? -21.525 -6.105 8.974 1.00 96.00 475 LYS A C 1
ATOM 3543 O O . LYS A 1 475 ? -20.825 -6.980 9.467 1.00 96.00 475 LYS A O 1
ATOM 3548 N N . ARG A 1 476 ? -21.483 -5.830 7.672 1.00 95.06 476 ARG A N 1
ATOM 3549 C CA . ARG A 1 476 ? -20.652 -6.579 6.724 1.00 95.06 476 ARG A CA 1
ATOM 3550 C C . ARG A 1 476 ? -19.149 -6.387 6.939 1.00 95.06 476 ARG A C 1
ATOM 3552 O O . ARG A 1 476 ? -18.406 -7.347 6.789 1.00 95.06 476 ARG A O 1
ATOM 3559 N N . CYS A 1 477 ? -18.705 -5.168 7.241 1.00 96.38 477 CYS A N 1
ATOM 3560 C CA . CYS A 1 477 ? -17.281 -4.825 7.320 1.00 96.38 477 CYS A CA 1
ATOM 3561 C C . CYS A 1 477 ? -16.693 -4.927 8.729 1.00 96.38 477 CYS A C 1
ATOM 3563 O O . CYS A 1 477 ? -15.485 -5.086 8.855 1.00 96.38 477 CYS A O 1
ATOM 3565 N N . PHE A 1 478 ? -17.517 -4.817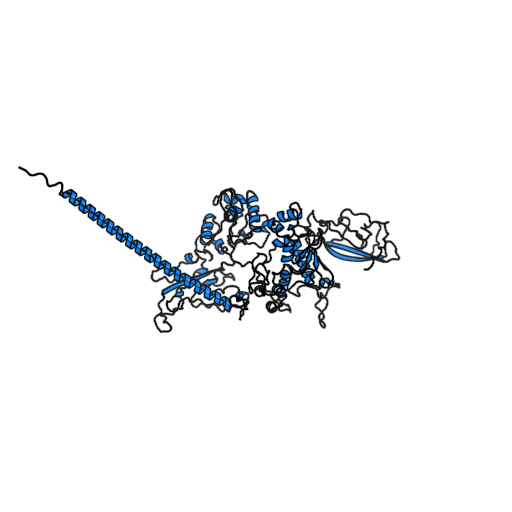 9.769 1.00 97.62 478 PHE A N 1
ATOM 3566 C CA . PHE A 1 478 ? -17.078 -4.835 11.165 1.00 97.62 478 PHE A CA 1
ATOM 3567 C C . PHE A 1 478 ? -17.766 -5.924 11.996 1.00 97.62 478 PHE A C 1
ATOM 3569 O O . PHE A 1 478 ? -17.427 -6.095 13.157 1.00 97.62 478 PHE A O 1
ATOM 3576 N N . GLY A 1 479 ? -18.772 -6.625 11.464 1.00 96.69 479 GLY A N 1
ATOM 3577 C CA . GLY A 1 479 ? -19.578 -7.558 12.258 1.00 96.69 479 GLY A CA 1
ATOM 3578 C C . GLY A 1 479 ? -20.450 -6.874 13.316 1.00 96.69 479 GLY A C 1
ATOM 3579 O O . GLY A 1 479 ? -21.013 -7.556 14.170 1.00 96.69 479 GLY A O 1
ATOM 3580 N N . LEU A 1 480 ? -20.568 -5.541 13.282 1.00 96.94 480 LEU A N 1
ATOM 3581 C CA . LEU A 1 480 ? -21.233 -4.751 14.315 1.00 96.94 480 LEU A CA 1
ATOM 3582 C C . LEU A 1 480 ? -22.691 -4.440 13.965 1.00 96.94 480 LEU A C 1
ATOM 3584 O O . LEU A 1 480 ? -23.019 -4.079 12.834 1.00 96.94 480 LEU A O 1
ATOM 3588 N N . THR A 1 481 ? -23.558 -4.506 14.968 1.00 95.31 481 THR A N 1
ATOM 3589 C CA . THR A 1 481 ? -24.940 -4.016 14.914 1.00 95.31 481 THR A CA 1
ATOM 3590 C C . THR A 1 481 ? -25.163 -2.991 16.012 1.00 95.31 481 THR A C 1
ATOM 3592 O O . THR A 1 481 ? -24.752 -3.215 17.147 1.00 95.31 481 THR A O 1
ATOM 3595 N N . PHE A 1 482 ? -25.804 -1.874 15.685 1.00 92.88 482 PHE A N 1
ATOM 3596 C CA . PHE A 1 482 ? -26.137 -0.847 16.667 1.00 92.88 482 PHE A CA 1
ATOM 3597 C C . PHE A 1 482 ? -27.487 -1.136 17.324 1.00 92.88 482 PHE A C 1
ATOM 3599 O O . PHE A 1 482 ? -28.355 -1.748 16.694 1.00 92.88 482 PHE A O 1
ATOM 3606 N N . GLY A 1 483 ? -27.662 -0.679 18.564 1.00 82.38 483 GLY A N 1
ATOM 3607 C CA . GLY A 1 483 ? -28.965 -0.659 19.224 1.00 82.38 483 GLY A CA 1
ATOM 3608 C C . GLY A 1 483 ? -29.956 0.320 18.578 1.00 82.38 483 GLY A C 1
ATOM 3609 O O . GLY A 1 483 ? -29.738 0.844 17.485 1.00 82.38 483 GLY A O 1
ATOM 3610 N N . ILE A 1 484 ? -31.086 0.540 19.245 1.00 75.38 484 ILE A N 1
ATOM 3611 C CA . ILE A 1 484 ? -32.209 1.333 18.719 1.00 75.38 484 ILE A CA 1
ATOM 3612 C C . ILE A 1 484 ? -32.083 2.808 19.130 1.00 75.38 484 ILE A C 1
ATOM 3614 O O . ILE A 1 484 ? -32.534 3.690 18.399 1.00 75.38 484 ILE A O 1
ATOM 3618 N N . ASN A 1 485 ? -31.463 3.095 20.276 1.00 77.19 485 ASN A N 1
ATOM 3619 C CA . ASN A 1 485 ? -31.384 4.438 20.841 1.00 77.19 485 ASN A CA 1
ATOM 3620 C C . ASN A 1 485 ? -30.002 5.079 20.620 1.00 77.19 485 ASN A C 1
ATOM 3622 O O . ASN A 1 485 ? -28.979 4.391 20.665 1.00 77.19 485 ASN A O 1
ATOM 3626 N N . PRO A 1 486 ? -29.930 6.413 20.436 1.00 70.19 486 PRO A N 1
ATOM 3627 C CA . PRO A 1 486 ? -28.661 7.135 20.454 1.00 70.19 486 PRO A CA 1
ATOM 3628 C C . PRO A 1 486 ? -27.888 6.862 21.750 1.00 70.19 486 PRO A C 1
ATOM 3630 O O . PRO A 1 486 ? -28.430 7.019 22.844 1.00 70.19 486 PRO A O 1
ATOM 3633 N N . GLY A 1 487 ? -26.615 6.479 21.631 1.00 72.62 487 GLY A N 1
ATOM 3634 C CA . GLY A 1 487 ? -25.803 6.079 22.778 1.00 72.62 487 GLY A CA 1
ATOM 3635 C C . GLY A 1 487 ? -25.997 4.628 23.229 1.00 72.62 487 GLY A C 1
ATOM 3636 O O . GLY A 1 487 ? -25.469 4.268 24.282 1.00 72.62 487 GLY A O 1
ATOM 3637 N N . ASP A 1 488 ? -26.691 3.780 22.469 1.00 85.56 488 ASP A N 1
ATOM 3638 C CA . ASP A 1 488 ? -26.594 2.330 22.653 1.00 85.56 488 ASP A CA 1
ATOM 3639 C C . ASP A 1 488 ? -25.171 1.834 22.311 1.00 85.56 488 ASP A C 1
ATOM 3641 O O . ASP A 1 488 ? -24.443 2.478 21.550 1.00 85.56 488 ASP A O 1
ATOM 3645 N N . PRO A 1 489 ? -24.709 0.717 22.895 1.00 90.25 489 PRO A N 1
ATOM 3646 C CA . PRO A 1 489 ? -23.453 0.097 22.494 1.00 90.25 489 PRO A CA 1
ATOM 3647 C C . PRO A 1 489 ? -23.594 -0.605 21.136 1.00 90.25 489 PRO A C 1
ATOM 3649 O O . PRO A 1 489 ? -24.678 -1.029 20.731 1.00 90.25 489 PRO A O 1
ATOM 3652 N N . TRP A 1 490 ? -22.472 -0.783 20.446 1.00 95.25 490 TRP A N 1
ATOM 3653 C CA . TRP A 1 490 ? -22.400 -1.668 19.289 1.00 95.25 490 TRP A CA 1
ATOM 3654 C C . TRP A 1 490 ? -22.267 -3.110 19.767 1.00 95.25 490 TRP A C 1
ATOM 3656 O O . TRP A 1 490 ? -21.434 -3.389 20.616 1.00 95.25 490 TRP A O 1
ATOM 3666 N N . ALA A 1 491 ? -23.032 -4.046 19.216 1.00 95.31 491 ALA A N 1
ATOM 3667 C CA . ALA A 1 491 ? -22.867 -5.473 19.479 1.00 95.31 491 ALA A CA 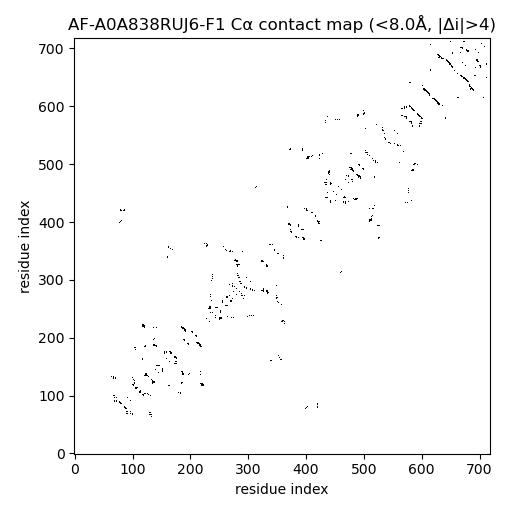1
ATOM 3668 C C . ALA A 1 491 ? -22.090 -6.136 18.336 1.00 95.31 491 ALA A C 1
ATOM 3670 O O . ALA A 1 491 ? -22.467 -6.005 17.170 1.00 95.31 491 ALA A O 1
ATOM 3671 N N . TYR A 1 492 ? -21.022 -6.863 18.658 1.00 97.19 492 TYR A N 1
ATOM 3672 C CA . TYR A 1 492 ? -20.310 -7.710 17.708 1.00 97.19 492 TYR A CA 1
ATOM 3673 C C . TYR A 1 492 ? -21.066 -9.025 17.537 1.00 97.19 492 TYR A C 1
ATOM 3675 O O . TYR A 1 492 ? -21.267 -9.768 18.494 1.00 97.19 492 TYR A O 1
ATOM 3683 N N . THR A 1 493 ? -21.514 -9.297 16.313 1.00 95.06 493 THR A N 1
ATOM 3684 C CA . THR A 1 493 ? -22.378 -10.436 15.956 1.00 95.06 493 THR A CA 1
ATOM 3685 C C . THR A 1 493 ? -21.751 -11.361 14.915 1.00 95.06 493 THR A C 1
ATOM 3687 O O . THR A 1 493 ? -22.361 -12.362 14.554 1.00 95.06 493 THR A O 1
ATOM 3690 N N . ASN A 1 494 ? -20.543 -11.052 14.429 1.00 92.56 494 ASN A N 1
ATOM 3691 C CA . ASN A 1 494 ? -20.016 -11.497 13.132 1.00 92.56 494 ASN A CA 1
ATOM 3692 C C . ASN A 1 494 ? -20.916 -11.039 11.953 1.00 92.56 494 ASN A C 1
ATOM 3694 O O . ASN A 1 494 ? -22.128 -10.878 12.102 1.00 92.56 494 ASN A O 1
ATOM 3698 N N . PRO A 1 495 ? -20.385 -10.870 10.728 1.00 93.56 495 PRO A N 1
ATOM 3699 C CA . PRO A 1 495 ? -21.184 -10.414 9.585 1.00 93.56 495 PRO A CA 1
ATOM 3700 C C . PRO A 1 495 ? -22.423 -11.265 9.267 1.00 93.56 495 PRO A C 1
ATOM 3702 O O . PRO A 1 495 ? -23.431 -10.738 8.796 1.00 93.56 495 PRO A O 1
ATOM 3705 N N . THR A 1 496 ? -22.360 -12.572 9.529 1.00 89.75 496 THR A N 1
ATOM 3706 C CA . THR A 1 496 ? -23.441 -13.537 9.264 1.00 89.75 496 THR A CA 1
ATOM 3707 C C . THR A 1 496 ? -24.259 -13.903 10.498 1.00 89.75 496 THR A C 1
ATOM 3709 O O . THR A 1 496 ? -25.299 -14.542 10.352 1.00 89.75 496 THR A O 1
ATOM 3712 N N . GLY A 1 497 ? -23.826 -13.528 11.704 1.00 89.50 497 GLY A N 1
ATOM 3713 C CA . GLY A 1 497 ? -24.541 -13.897 12.921 1.00 89.50 497 GLY A CA 1
ATOM 3714 C C . GLY A 1 497 ? -25.736 -12.988 13.198 1.00 89.50 497 GLY A C 1
ATOM 3715 O O . GLY A 1 497 ? -25.852 -11.864 12.701 1.00 89.50 497 GLY A O 1
ATOM 3716 N N . THR A 1 498 ? -26.677 -13.505 13.979 1.00 88.25 498 THR A N 1
ATOM 3717 C CA . THR A 1 498 ? -27.915 -12.811 14.373 1.00 88.25 498 THR A CA 1
ATOM 3718 C C . THR A 1 498 ? -27.946 -12.449 15.853 1.00 88.25 498 THR A C 1
ATOM 3720 O O . THR A 1 498 ? -28.858 -11.755 16.288 1.00 88.25 498 THR A O 1
ATOM 3723 N N . ALA A 1 499 ? -26.961 -12.910 16.618 1.00 89.56 499 ALA A N 1
ATOM 3724 C CA . ALA A 1 499 ? -26.812 -12.661 18.039 1.00 89.56 499 ALA A CA 1
ATOM 3725 C C . ALA A 1 499 ? -25.365 -12.278 18.340 1.00 89.56 499 ALA A C 1
ATOM 3727 O O . ALA A 1 499 ? -24.469 -12.481 17.519 1.00 89.56 499 ALA A O 1
ATOM 3728 N N . THR A 1 500 ? -25.155 -11.727 19.528 1.00 90.25 500 THR A N 1
ATOM 3729 C CA . THR A 1 500 ? -23.841 -11.366 20.042 1.00 90.25 500 THR A CA 1
ATOM 3730 C C . THR A 1 500 ? -22.885 -12.561 19.983 1.00 90.25 500 THR A C 1
ATOM 3732 O O . THR A 1 500 ? -23.182 -13.630 20.516 1.00 90.25 500 THR A O 1
ATOM 3735 N N . ALA A 1 501 ? -21.746 -12.386 19.319 1.00 92.25 501 ALA A N 1
ATOM 3736 C CA . ALA A 1 501 ? -20.790 -13.448 19.059 1.00 92.25 501 ALA A CA 1
ATOM 3737 C C . ALA A 1 501 ? -20.043 -13.862 20.335 1.00 92.25 501 ALA A C 1
ATOM 3739 O O . ALA A 1 501 ? -19.727 -13.035 21.196 1.00 92.25 501 ALA A O 1
ATOM 3740 N N . THR A 1 502 ? -19.729 -15.154 20.427 1.00 89.94 502 THR A N 1
ATOM 3741 C CA . THR A 1 502 ? -18.936 -15.743 21.517 1.00 89.94 502 THR A CA 1
ATOM 3742 C C . THR A 1 502 ? -17.427 -15.655 21.268 1.00 89.94 502 THR A C 1
ATOM 3744 O O . THR A 1 502 ? -16.626 -15.853 22.176 1.00 89.94 502 THR A O 1
ATOM 3747 N N . GLY A 1 503 ? -17.022 -15.327 20.043 1.00 89.62 503 GLY A N 1
ATOM 3748 C CA . GLY A 1 503 ? -15.631 -15.191 19.638 1.00 89.62 503 GLY A CA 1
ATOM 3749 C C . GLY A 1 503 ? -15.514 -14.618 18.230 1.00 89.62 503 GLY A C 1
ATOM 3750 O O . GLY A 1 503 ? -16.517 -14.429 17.540 1.00 89.62 503 GLY A O 1
ATOM 3751 N N . ILE A 1 504 ? -14.276 -14.348 17.825 1.00 94.69 504 ILE A N 1
ATOM 3752 C CA . ILE A 1 504 ? -13.916 -13.816 16.508 1.00 94.69 504 ILE A CA 1
ATOM 3753 C C . ILE A 1 504 ? -13.431 -14.983 15.647 1.00 94.69 504 ILE A C 1
ATOM 3755 O O . ILE A 1 504 ? -12.559 -15.747 16.071 1.00 94.69 504 ILE A O 1
ATOM 3759 N N . LEU A 1 505 ? -13.977 -15.127 14.440 1.00 95.12 505 LEU A N 1
ATOM 3760 C CA . LEU A 1 505 ? -13.624 -16.237 13.555 1.00 95.12 505 LEU A CA 1
ATOM 3761 C C . LEU A 1 505 ? -12.191 -16.107 13.020 1.00 95.12 505 LEU A C 1
ATOM 3763 O O . LEU A 1 505 ? -11.675 -15.014 12.772 1.00 95.12 505 LEU A O 1
ATOM 3767 N N . ARG A 1 506 ? -11.532 -17.247 12.811 1.00 95.12 506 ARG A N 1
ATOM 3768 C CA . ARG A 1 506 ? -10.263 -17.320 12.081 1.00 95.12 506 ARG A CA 1
ATOM 3769 C C . ARG A 1 506 ? -10.499 -17.233 10.575 1.00 95.12 506 ARG A C 1
ATOM 3771 O O . ARG A 1 506 ? -11.581 -17.525 10.070 1.00 95.12 506 ARG A O 1
ATOM 3778 N N . LEU A 1 507 ? -9.455 -16.897 9.817 1.00 94.69 507 LEU A N 1
ATOM 3779 C CA . LEU A 1 507 ? -9.584 -16.714 8.366 1.00 94.69 507 LEU A CA 1
ATOM 3780 C C . LEU A 1 507 ? -9.976 -17.996 7.603 1.00 94.69 507 LEU A C 1
ATOM 3782 O O . LEU A 1 507 ? -10.573 -17.894 6.534 1.00 94.69 507 LEU A O 1
ATOM 3786 N N . ASP A 1 508 ? -9.672 -19.190 8.121 1.00 92.94 508 ASP A N 1
ATOM 3787 C CA . ASP A 1 508 ? -10.145 -20.467 7.560 1.00 92.94 508 ASP A CA 1
ATOM 3788 C C . ASP A 1 508 ? -11.658 -20.664 7.743 1.00 92.94 508 ASP A C 1
ATOM 3790 O O . ASP A 1 508 ? -12.360 -21.099 6.825 1.00 92.94 508 ASP A O 1
ATOM 3794 N N . GLU A 1 509 ? -12.177 -20.274 8.903 1.00 94.25 509 GLU A N 1
ATOM 3795 C CA . GLU A 1 509 ? -13.606 -20.320 9.215 1.00 94.25 509 GLU A CA 1
ATOM 3796 C C . GLU A 1 509 ? -14.372 -19.282 8.387 1.00 94.25 509 GLU A C 1
ATOM 3798 O O . GLU A 1 509 ? -15.444 -19.575 7.860 1.00 94.25 509 GLU A O 1
ATOM 3803 N N . VAL A 1 510 ? -13.788 -18.097 8.181 1.00 94.25 510 VAL A N 1
ATOM 3804 C CA . VAL A 1 510 ? -14.344 -17.062 7.296 1.00 94.25 510 VAL A CA 1
ATOM 3805 C C . VAL A 1 510 ? -14.399 -17.524 5.839 1.00 94.25 510 VAL A C 1
ATOM 3807 O O . VAL A 1 510 ? -15.413 -17.315 5.171 1.00 94.25 510 VAL A O 1
ATOM 3810 N N . ALA A 1 511 ? -13.337 -18.172 5.343 1.00 91.50 511 ALA A N 1
ATOM 3811 C CA . ALA A 1 511 ? -13.330 -18.742 3.996 1.00 91.50 511 ALA A CA 1
ATOM 3812 C C . ALA A 1 511 ? -14.444 -19.787 3.832 1.00 91.50 511 ALA A C 1
ATOM 3814 O O . ALA A 1 511 ? -15.172 -19.758 2.843 1.00 91.50 511 ALA A O 1
ATOM 3815 N N . THR A 1 512 ? -14.626 -20.646 4.840 1.00 90.31 512 THR A N 1
ATOM 3816 C CA . THR A 1 512 ? -15.703 -21.649 4.889 1.00 90.31 512 THR A CA 1
ATOM 3817 C C . THR A 1 512 ? -17.091 -21.006 4.951 1.00 90.31 512 THR A C 1
ATOM 3819 O O . THR A 1 512 ? -18.026 -21.495 4.327 1.00 90.31 512 THR A O 1
ATOM 3822 N N . ALA A 1 513 ? -17.228 -19.874 5.645 1.00 90.25 513 ALA A N 1
ATOM 3823 C CA . ALA A 1 513 ? -18.466 -19.099 5.690 1.00 90.25 513 ALA A CA 1
ATOM 3824 C C . ALA A 1 513 ? -18.804 -18.394 4.359 1.00 90.25 513 ALA A C 1
ATOM 3826 O O . ALA A 1 513 ? -19.880 -17.806 4.250 1.00 90.25 513 ALA A O 1
ATOM 3827 N N . GLY A 1 514 ? -17.911 -18.423 3.360 1.00 90.44 514 GLY A N 1
ATOM 3828 C CA . GLY A 1 514 ? -18.168 -17.881 2.026 1.00 90.44 514 GLY A CA 1
ATOM 3829 C C . GLY A 1 514 ? -18.338 -16.362 2.011 1.00 90.44 514 GLY A C 1
ATOM 3830 O O . GLY A 1 514 ? -19.273 -15.851 1.394 1.00 90.44 514 GLY A O 1
ATOM 3831 N N . ARG A 1 515 ? -17.471 -15.625 2.721 1.00 92.12 515 ARG A N 1
ATOM 3832 C CA . ARG A 1 515 ? -17.491 -14.153 2.760 1.00 92.12 515 ARG A CA 1
ATOM 3833 C C . ARG A 1 515 ? -16.103 -13.533 2.934 1.00 92.12 515 ARG A C 1
ATOM 3835 O O . ARG A 1 515 ? -15.119 -14.230 3.165 1.00 92.12 515 ARG A O 1
ATOM 3842 N N . GLU A 1 516 ? -16.033 -12.206 2.832 1.00 92.25 516 GLU A N 1
ATOM 3843 C CA . GLU A 1 516 ? -14.821 -11.462 3.185 1.00 92.25 516 GLU A CA 1
ATOM 3844 C C . GLU A 1 516 ? -14.676 -11.359 4.717 1.00 92.25 516 GLU A C 1
ATOM 3846 O O . GLU A 1 516 ? -15.698 -11.295 5.419 1.00 92.25 516 GLU A O 1
ATOM 3851 N N . PRO A 1 517 ? -13.434 -11.337 5.239 1.00 94.94 517 PRO A N 1
ATOM 3852 C CA . PRO A 1 517 ? -13.189 -11.075 6.652 1.00 94.94 517 PRO A CA 1
ATOM 3853 C C . PRO A 1 517 ? -13.610 -9.667 7.071 1.00 94.94 517 PRO A C 1
ATOM 3855 O O . PRO A 1 517 ? -13.426 -8.704 6.318 1.00 94.94 517 PRO A O 1
ATOM 3858 N N . ASP A 1 518 ? -14.143 -9.555 8.283 1.00 96.44 518 ASP A N 1
ATOM 3859 C CA . ASP A 1 518 ? -14.410 -8.278 8.934 1.00 96.44 518 ASP A CA 1
ATOM 3860 C C . ASP A 1 518 ? -13.144 -7.679 9.574 1.00 96.44 518 ASP A C 1
ATOM 3862 O O . ASP A 1 518 ? -12.078 -8.297 9.633 1.00 96.44 518 ASP A O 1
ATOM 3866 N N . PHE A 1 519 ? -13.251 -6.433 10.032 1.00 97.25 519 PHE A N 1
ATOM 3867 C CA . PHE A 1 519 ? -12.164 -5.695 10.669 1.00 97.25 519 PHE A CA 1
ATOM 3868 C C . PHE A 1 519 ? -11.518 -6.428 11.858 1.00 97.25 519 PHE A C 1
ATOM 3870 O O . PHE A 1 519 ? -10.290 -6.468 11.949 1.00 97.25 519 PHE A O 1
ATOM 3877 N N . PHE A 1 520 ? -12.310 -7.015 12.756 1.00 97.50 520 PHE A N 1
ATOM 3878 C CA . PHE A 1 520 ? -11.816 -7.687 13.959 1.00 97.50 520 PHE A CA 1
ATOM 3879 C C . PHE A 1 520 ? -11.224 -9.061 13.642 1.00 97.50 520 PHE A C 1
ATOM 3881 O O . PHE A 1 520 ? -10.236 -9.453 14.259 1.00 97.50 520 PHE A O 1
ATOM 3888 N N . GLU A 1 521 ? -11.749 -9.759 12.634 1.00 96.94 521 GLU A N 1
ATOM 3889 C CA . GLU A 1 521 ? -11.163 -11.005 12.117 1.00 96.94 521 GLU A CA 1
ATOM 3890 C C . GLU A 1 521 ? -9.780 -10.757 11.491 1.00 96.94 521 GLU A C 1
ATOM 3892 O O . GLU A 1 521 ? -8.840 -11.527 11.705 1.00 96.94 521 GLU A O 1
ATOM 3897 N N . LEU A 1 522 ? -9.615 -9.640 10.769 1.00 95.81 522 LEU A N 1
ATOM 3898 C CA . LEU A 1 522 ? -8.313 -9.202 10.253 1.00 95.81 522 LEU A CA 1
ATOM 3899 C C . LEU A 1 522 ? -7.360 -8.769 11.373 1.00 95.81 522 LEU A C 1
ATOM 3901 O O . LEU A 1 522 ? -6.170 -9.084 11.316 1.00 95.81 522 LEU A O 1
ATOM 3905 N N . LEU A 1 523 ? -7.874 -8.071 12.390 1.00 95.44 523 LEU A N 1
ATOM 3906 C CA . LEU A 1 523 ? -7.096 -7.649 13.554 1.00 95.44 523 LEU A CA 1
ATOM 3907 C C . LEU A 1 523 ? -6.588 -8.863 14.347 1.00 95.44 523 LEU A C 1
ATOM 3909 O O . LEU A 1 523 ? -5.403 -8.925 14.672 1.00 95.44 523 LEU A O 1
ATOM 3913 N N . GLN A 1 524 ? -7.444 -9.868 14.567 1.00 94.44 524 GLN A N 1
ATOM 3914 C CA . GLN A 1 524 ? -7.070 -11.149 15.174 1.00 94.44 524 GLN A CA 1
ATOM 3915 C C . GLN A 1 524 ? -5.968 -11.849 14.373 1.00 94.44 524 GLN A C 1
ATOM 3917 O O . GLN A 1 524 ? -4.990 -12.323 14.945 1.00 94.44 524 GLN A O 1
ATOM 3922 N N . ALA A 1 525 ? -6.096 -11.885 13.045 1.00 94.62 525 ALA A N 1
ATOM 3923 C CA . ALA A 1 525 ? -5.116 -12.534 12.183 1.00 94.62 525 ALA A CA 1
ATOM 3924 C C . ALA A 1 525 ? -3.733 -11.852 12.225 1.00 94.62 525 ALA A C 1
ATOM 3926 O O . ALA A 1 525 ? -2.714 -12.528 12.058 1.00 94.62 525 ALA A O 1
ATOM 3927 N N . GLY A 1 526 ? -3.684 -10.539 12.476 1.00 92.75 526 GLY A N 1
ATOM 3928 C CA . GLY A 1 526 ? -2.450 -9.752 12.551 1.00 92.75 526 GLY A CA 1
ATOM 3929 C C . GLY A 1 526 ? -1.748 -9.737 13.917 1.00 92.75 526 GLY A C 1
ATOM 3930 O O . GLY A 1 526 ? -0.542 -9.501 13.961 1.00 92.75 526 GLY A O 1
ATOM 3931 N N . ILE A 1 527 ? -2.458 -9.990 15.024 1.00 91.94 527 ILE A N 1
ATOM 3932 C CA . ILE A 1 527 ? -1.885 -9.962 16.383 1.00 91.94 527 ILE A CA 1
ATOM 3933 C C . ILE A 1 527 ? -1.527 -11.378 16.841 1.00 91.94 527 ILE A C 1
ATOM 3935 O O . ILE A 1 527 ? -2.406 -12.232 16.943 1.00 91.94 527 ILE A O 1
ATOM 3939 N N . LEU A 1 528 ? -0.247 -11.620 17.145 1.00 90.88 528 LEU A N 1
ATOM 3940 C CA . LEU A 1 528 ? 0.265 -12.949 17.496 1.00 90.88 528 LEU A CA 1
ATOM 3941 C C . LEU A 1 528 ? -0.494 -13.580 18.678 1.00 90.88 528 LEU A C 1
ATOM 3943 O O . LEU A 1 528 ? -0.586 -13.021 19.769 1.00 90.88 528 LEU A O 1
ATOM 3947 N N . SER A 1 529 ? -1.021 -14.783 18.471 1.00 85.06 529 SER A N 1
ATOM 3948 C CA . SER A 1 529 ? -1.739 -15.543 19.492 1.00 85.06 529 SER A CA 1
ATOM 3949 C C . SER A 1 529 ? -0.827 -15.843 20.681 1.00 85.06 529 SER A C 1
ATOM 3951 O O . SER A 1 529 ? 0.236 -16.414 20.504 1.00 85.06 529 SER A O 1
ATOM 3953 N N . GLY A 1 530 ? -1.231 -15.467 21.895 1.00 79.31 530 GLY A N 1
ATOM 3954 C CA . GLY A 1 530 ? -0.383 -15.573 23.089 1.00 79.31 530 GLY A CA 1
ATOM 3955 C C . GLY A 1 530 ? 0.445 -14.320 23.394 1.00 79.31 530 GLY A C 1
ATOM 3956 O O . GLY A 1 530 ? 1.055 -14.254 24.456 1.00 79.31 530 GLY A O 1
ATOM 3957 N N . SER A 1 531 ? 0.421 -13.289 22.535 1.00 78.44 531 SER A N 1
ATOM 3958 C CA . SER A 1 531 ? 0.891 -11.939 22.897 1.00 78.44 531 SER A CA 1
ATOM 3959 C C . SER A 1 531 ? -0.164 -11.121 23.652 1.00 78.44 531 SER A C 1
ATOM 3961 O O . SER A 1 531 ? 0.087 -9.976 24.023 1.00 78.44 531 SER A O 1
ATOM 3963 N N . LEU A 1 532 ? -1.365 -11.678 23.815 1.00 75.62 532 LEU A N 1
ATOM 3964 C CA . LEU A 1 532 ? -2.5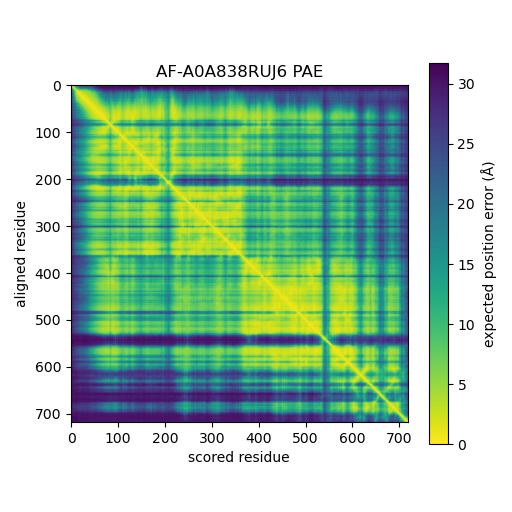12 -11.072 24.478 1.00 75.62 532 LEU A CA 1
ATOM 3965 C C . LEU A 1 532 ? -2.962 -11.957 25.641 1.00 75.62 532 LEU A C 1
ATOM 3967 O O . LEU A 1 532 ? -2.845 -13.179 25.576 1.00 75.62 532 LEU A O 1
ATOM 3971 N N . GLY A 1 533 ? -3.550 -11.321 26.652 1.00 63.22 533 GLY A N 1
ATOM 3972 C CA . GLY A 1 533 ? -4.023 -11.973 27.867 1.00 63.22 533 GLY A CA 1
ATOM 3973 C C . GLY A 1 533 ? -2.901 -12.187 28.886 1.00 63.22 533 GLY A C 1
ATOM 3974 O O . GLY A 1 533 ? -1.810 -12.637 28.547 1.00 63.22 533 GLY A O 1
ATOM 3975 N N . GLN A 1 534 ? -3.155 -11.859 30.152 1.00 60.22 534 GLN A N 1
ATOM 3976 C CA . GLN A 1 534 ? -2.283 -12.268 31.254 1.00 60.22 534 GLN A CA 1
ATOM 3977 C C . GLN A 1 534 ? -2.775 -13.615 31.791 1.00 60.22 534 GLN A C 1
ATOM 3979 O O . GLN A 1 534 ? -3.879 -13.708 32.325 1.00 60.22 534 GLN A O 1
ATOM 3984 N N . SER A 1 535 ? -1.952 -14.662 31.675 1.00 50.66 535 SER A N 1
ATOM 3985 C CA . SER A 1 535 ? -2.142 -15.882 32.467 1.00 50.66 535 SER A CA 1
ATOM 3986 C C . SER A 1 535 ? -1.527 -15.677 33.847 1.00 50.66 535 SER A C 1
ATOM 3988 O O . SER A 1 535 ? -0.366 -15.286 33.969 1.00 50.66 535 SER A O 1
ATOM 3990 N N . THR A 1 536 ? -2.296 -15.959 34.892 1.00 46.78 536 THR A N 1
ATOM 3991 C CA . THR A 1 536 ? -1.828 -15.938 36.285 1.00 46.78 536 THR A CA 1
ATOM 3992 C C . THR A 1 536 ? -1.394 -17.299 36.803 1.00 46.78 536 THR A C 1
ATOM 3994 O O . THR A 1 536 ? -0.856 -17.381 37.904 1.00 46.78 536 THR A O 1
ATOM 3997 N N . ALA A 1 537 ? -1.572 -18.364 36.019 1.00 43.88 537 ALA A N 1
ATOM 3998 C CA . ALA A 1 537 ? -1.110 -19.688 36.393 1.00 43.88 537 ALA A CA 1
ATOM 3999 C C . ALA A 1 537 ? 0.263 -19.957 35.760 1.00 43.88 537 ALA A C 1
ATOM 4001 O O . ALA A 1 537 ? 0.369 -19.997 34.527 1.00 43.88 537 ALA A O 1
ATOM 4002 N N . PRO A 1 538 ? 1.316 -20.188 36.565 1.00 44.78 538 PRO A N 1
ATOM 4003 C CA . PRO A 1 538 ? 2.458 -20.938 36.074 1.00 44.78 538 PRO A CA 1
ATOM 4004 C C . PRO A 1 538 ? 1.963 -22.315 35.591 1.00 44.78 538 PRO A C 1
ATOM 4006 O O . PRO A 1 538 ? 1.072 -22.888 36.229 1.00 44.78 538 PRO A O 1
ATOM 4009 N N . PRO A 1 539 ? 2.512 -22.879 34.501 1.00 41.56 539 PRO A N 1
ATOM 4010 C CA . PRO A 1 539 ? 2.247 -24.269 34.139 1.00 41.56 539 PRO A CA 1
ATOM 4011 C C . PRO A 1 539 ? 2.497 -25.198 35.345 1.00 41.56 539 PRO A C 1
ATOM 4013 O O . PRO A 1 539 ? 3.410 -24.915 36.136 1.00 41.56 539 PRO A O 1
ATOM 4016 N N . PRO A 1 540 ? 1.732 -26.298 35.512 1.00 39.72 540 PRO A N 1
ATOM 4017 C CA . PRO A 1 540 ? 1.961 -27.250 36.597 1.00 39.72 540 PRO A CA 1
ATOM 4018 C C . PRO A 1 540 ? 3.425 -27.713 36.594 1.00 39.72 540 PRO A C 1
ATOM 4020 O O . PRO A 1 540 ? 3.881 -28.315 35.626 1.00 39.72 540 PRO A O 1
ATOM 4023 N N . GLY A 1 541 ? 4.168 -27.402 37.660 1.00 49.34 541 GLY A N 1
ATOM 4024 C CA . GLY A 1 541 ? 5.586 -27.761 37.796 1.00 49.34 541 GLY A CA 1
ATOM 4025 C C . GLY A 1 541 ? 6.608 -26.672 37.442 1.00 49.34 541 GLY A C 1
ATOM 4026 O O . GLY A 1 541 ? 7.803 -26.944 37.508 1.00 49.34 541 GLY A O 1
ATOM 4027 N N . THR A 1 542 ? 6.189 -25.442 37.128 1.00 46.03 542 THR A N 1
ATOM 4028 C CA . THR A 1 542 ? 7.110 -24.308 36.902 1.00 46.03 542 THR A CA 1
ATOM 4029 C C . THR A 1 542 ? 6.889 -23.188 37.911 1.00 46.03 542 THR A C 1
ATOM 4031 O O . THR A 1 542 ? 5.799 -22.640 38.013 1.00 46.03 542 THR A O 1
ATOM 4034 N N . SER A 1 543 ? 7.930 -22.809 38.648 1.00 43.81 543 SER A N 1
ATOM 4035 C CA . SER A 1 543 ? 7.967 -21.598 39.471 1.00 43.81 543 SER A CA 1
ATOM 4036 C C . SER A 1 543 ? 8.540 -20.442 38.642 1.00 43.81 543 SER A C 1
ATOM 4038 O O . SER A 1 543 ? 9.747 -20.356 38.443 1.00 43.81 543 SER A O 1
ATOM 4040 N N . GLY A 1 544 ? 7.666 -19.548 38.169 1.00 45.41 544 GLY A N 1
ATOM 4041 C CA . GLY A 1 544 ? 8.040 -18.283 37.517 1.00 45.41 544 GLY A CA 1
ATOM 4042 C C . GLY A 1 544 ? 7.564 -18.177 36.066 1.00 45.41 544 GLY A C 1
ATOM 4043 O O . GLY A 1 544 ? 8.029 -18.913 35.202 1.00 45.41 544 GLY A O 1
ATOM 4044 N N . GLY A 1 545 ? 6.636 -17.251 35.799 1.00 37.72 545 GLY A N 1
ATOM 4045 C CA . GLY A 1 545 ? 6.136 -16.974 34.444 1.00 37.72 545 GLY A CA 1
ATOM 4046 C C 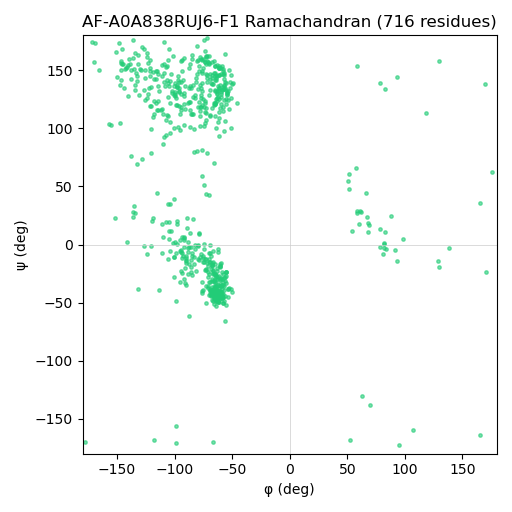. GLY A 1 545 ? 4.918 -16.043 34.376 1.00 37.72 545 GLY A C 1
ATOM 4047 O O . GLY A 1 545 ? 4.731 -15.369 33.369 1.00 37.72 545 GLY A O 1
ATOM 4048 N N . GLY A 1 546 ? 4.122 -15.941 35.445 1.00 44.97 546 GLY A N 1
ATOM 4049 C CA . GLY A 1 546 ? 3.242 -14.783 35.658 1.00 44.97 546 GLY A CA 1
ATOM 4050 C C . GLY A 1 546 ? 4.065 -13.592 36.151 1.00 44.97 546 GLY A C 1
ATOM 4051 O O . GLY A 1 546 ? 5.173 -13.797 36.642 1.00 44.97 546 GLY A O 1
ATOM 4052 N N . VAL A 1 547 ? 3.560 -12.361 36.023 1.00 41.91 547 VAL A N 1
ATOM 4053 C CA . VAL A 1 547 ? 4.231 -11.144 36.520 1.00 41.91 547 VAL A CA 1
ATOM 4054 C C . VAL A 1 547 ? 4.635 -11.340 37.987 1.00 41.91 547 VAL A C 1
ATOM 4056 O O . VAL A 1 547 ? 3.815 -11.239 38.896 1.00 41.91 547 VAL A O 1
ATOM 4059 N N . THR A 1 548 ? 5.908 -11.654 38.225 1.00 41.56 548 THR A N 1
ATOM 4060 C CA . THR A 1 548 ? 6.479 -11.806 39.563 1.00 41.56 548 THR A CA 1
ATOM 4061 C C . THR A 1 548 ? 6.680 -10.407 40.135 1.00 41.56 548 THR A C 1
ATOM 4063 O O . THR A 1 548 ? 7.760 -9.836 40.014 1.00 41.56 548 THR A O 1
ATOM 4066 N N . GLY A 1 549 ? 5.624 -9.799 40.680 1.00 38.53 549 GLY A N 1
ATOM 4067 C CA . GLY A 1 549 ? 5.744 -8.445 41.228 1.00 38.53 549 GLY A CA 1
ATOM 4068 C C . GLY A 1 549 ? 4.451 -7.687 41.505 1.00 38.53 549 GLY A C 1
ATOM 4069 O O . GLY A 1 549 ? 4.422 -6.478 41.313 1.00 38.53 549 GLY A O 1
ATOM 4070 N N . GLY A 1 550 ? 3.387 -8.354 41.947 1.00 40.06 550 GLY A N 1
ATOM 4071 C CA . GLY A 1 550 ? 2.210 -7.670 42.481 1.00 40.06 550 GLY A CA 1
ATOM 4072 C C . GLY A 1 550 ? 1.043 -8.625 42.669 1.00 40.06 550 GLY A C 1
ATOM 4073 O O . GLY A 1 550 ? 0.794 -9.461 41.807 1.00 40.06 550 GLY A O 1
ATOM 4074 N N . ASN A 1 551 ? 0.318 -8.495 43.779 1.00 40.94 551 ASN A N 1
ATOM 4075 C CA . ASN A 1 551 ? -0.988 -9.123 43.978 1.00 40.94 551 ASN A CA 1
ATOM 4076 C C . ASN A 1 551 ? -1.999 -8.505 42.994 1.00 40.94 551 ASN A C 1
ATOM 4078 O O . ASN A 1 551 ? -2.861 -7.720 43.384 1.00 40.94 551 ASN A O 1
ATOM 4082 N N . VAL A 1 552 ? -1.859 -8.791 41.702 1.00 46.53 552 VAL A N 1
ATOM 4083 C CA . VAL A 1 552 ? -2.860 -8.442 40.699 1.00 46.53 552 VAL A CA 1
ATOM 4084 C C . VAL A 1 552 ? -3.967 -9.474 40.853 1.00 46.53 552 VAL A C 1
ATOM 4086 O O . VAL A 1 552 ? -3.710 -10.665 40.711 1.00 46.53 552 VAL A O 1
ATOM 4089 N N . PHE A 1 553 ? -5.180 -9.039 41.190 1.00 48.75 553 PHE A N 1
ATOM 4090 C CA . PHE A 1 553 ? -6.371 -9.870 41.053 1.00 48.75 553 PHE A CA 1
ATOM 4091 C C . PHE A 1 553 ? -6.698 -9.915 39.555 1.00 48.75 553 PHE A C 1
ATOM 4093 O O . PHE A 1 553 ? -7.190 -8.910 39.042 1.00 48.75 553 PHE A O 1
ATOM 4100 N N . PRO A 1 554 ? -6.372 -10.992 38.815 1.00 54.53 554 PRO A N 1
ATOM 4101 C CA . PRO A 1 554 ? -6.744 -11.053 37.412 1.00 54.53 554 PRO A CA 1
ATOM 4102 C C . PRO A 1 554 ? -8.266 -11.096 37.320 1.00 54.53 554 PRO A C 1
ATOM 4104 O O . PRO A 1 554 ? -8.907 -11.991 37.871 1.00 54.53 554 PRO A O 1
ATOM 4107 N N . ASP A 1 555 ? -8.848 -10.129 36.628 1.00 65.81 555 ASP A N 1
ATOM 4108 C CA . ASP A 1 555 ? -10.256 -10.207 36.270 1.00 65.81 555 ASP A CA 1
ATOM 4109 C C . ASP A 1 555 ? -10.433 -11.217 35.120 1.00 65.81 555 ASP A C 1
ATOM 4111 O O . ASP A 1 555 ? -9.531 -11.413 34.301 1.00 65.81 555 ASP A O 1
ATOM 4115 N N . ILE A 1 556 ? -11.604 -11.850 35.033 1.00 71.25 556 ILE A N 1
ATOM 4116 C CA . ILE A 1 556 ? -11.987 -12.793 33.972 1.00 71.25 556 ILE A CA 1
ATOM 4117 C C . ILE A 1 556 ? -11.844 -12.170 32.570 1.00 71.25 556 ILE A C 1
ATOM 4119 O O . ILE A 1 556 ? -11.630 -12.873 31.589 1.00 71.25 556 ILE A O 1
ATOM 4123 N N . HIS A 1 557 ? -11.885 -10.840 32.480 1.00 78.62 557 HIS A N 1
ATOM 4124 C CA . HIS A 1 557 ? -11.634 -10.081 31.258 1.00 78.62 557 HIS A CA 1
ATOM 4125 C C . HIS A 1 557 ? -10.162 -10.127 30.799 1.00 78.62 557 HIS A C 1
ATOM 4127 O O . HIS A 1 557 ? -9.905 -10.137 29.597 1.00 78.62 557 HIS A O 1
ATOM 4133 N N . MET A 1 558 ? -9.198 -10.206 31.729 1.00 73.62 558 MET A N 1
ATOM 4134 C CA . MET A 1 558 ? -7.753 -10.109 31.451 1.00 73.62 558 MET A CA 1
ATOM 4135 C C . MET A 1 558 ? -7.155 -11.366 30.807 1.00 73.62 558 MET A C 1
ATOM 4137 O O . MET A 1 558 ? -6.032 -11.321 30.305 1.00 73.62 558 MET A O 1
ATOM 4141 N N . ASN A 1 559 ? -7.867 -12.497 30.842 1.00 75.38 559 ASN A N 1
ATOM 4142 C CA . ASN A 1 559 ? -7.440 -13.747 30.207 1.00 75.38 559 ASN A CA 1
ATOM 4143 C C . ASN A 1 559 ? -8.095 -13.979 28.831 1.00 75.38 559 ASN A C 1
ATOM 4145 O O . ASN A 1 559 ? -7.722 -14.917 28.125 1.00 75.38 559 ASN A O 1
ATOM 4149 N N . ASN A 1 560 ? -9.065 -13.143 28.441 1.00 84.75 560 ASN A N 1
ATOM 4150 C CA . ASN A 1 560 ? -9.867 -13.358 27.246 1.00 84.75 560 ASN A CA 1
ATOM 4151 C C . ASN A 1 560 ? -9.287 -12.592 26.049 1.00 84.75 560 ASN A C 1
ATOM 4153 O O . ASN A 1 560 ? -9.322 -11.363 25.979 1.00 84.75 560 ASN A O 1
ATOM 4157 N N . THR A 1 561 ? -8.782 -13.329 25.064 1.00 87.50 561 THR A N 1
ATOM 4158 C CA . THR A 1 561 ? -8.150 -12.749 23.872 1.00 87.50 561 THR A CA 1
ATOM 4159 C C . THR A 1 561 ? -9.127 -11.953 23.006 1.00 87.50 561 THR A C 1
ATOM 4161 O O . THR A 1 561 ? -8.756 -10.890 22.512 1.00 87.50 561 THR A O 1
ATOM 4164 N N . ALA A 1 562 ? -10.377 -12.405 22.858 1.00 89.88 562 ALA A N 1
ATOM 4165 C CA . ALA A 1 562 ? -11.396 -11.689 22.089 1.00 89.88 562 ALA A CA 1
ATOM 4166 C C . ALA A 1 562 ? -11.747 -10.338 22.733 1.00 89.88 562 ALA A C 1
ATOM 4168 O O . ALA A 1 562 ? -11.868 -9.347 22.017 1.00 89.88 562 ALA A O 1
ATOM 4169 N N . HIS A 1 563 ? -11.812 -10.267 24.070 1.00 91.00 563 HIS A N 1
ATOM 4170 C CA . HIS A 1 563 ? -11.969 -9.002 24.792 1.00 91.00 563 HIS A CA 1
ATOM 4171 C C . HIS A 1 563 ? -10.848 -8.021 24.435 1.00 91.00 563 HIS A C 1
ATOM 4173 O O . HIS A 1 563 ? -11.115 -6.880 24.076 1.00 91.00 563 HIS A O 1
ATOM 4179 N N . HIS A 1 564 ? -9.594 -8.481 24.472 1.00 90.62 564 HIS A N 1
ATOM 4180 C CA . HIS A 1 564 ? -8.436 -7.646 24.158 1.00 90.62 564 HIS A CA 1
ATOM 4181 C C . HIS A 1 564 ? -8.448 -7.173 22.698 1.00 90.62 564 HIS A C 1
ATOM 4183 O O . HIS A 1 564 ? -8.183 -6.002 22.438 1.00 90.62 564 HIS A O 1
ATOM 4189 N N . ILE A 1 565 ? -8.784 -8.049 21.744 1.00 94.25 565 ILE A N 1
ATOM 4190 C CA . ILE A 1 565 ? -8.868 -7.693 20.318 1.00 94.25 565 ILE A CA 1
ATOM 4191 C C . ILE A 1 565 ? -9.968 -6.652 20.081 1.00 94.25 565 ILE A C 1
ATOM 4193 O O . ILE A 1 565 ? -9.732 -5.666 19.383 1.00 94.25 565 ILE A O 1
ATOM 4197 N N . LEU A 1 566 ? -11.147 -6.831 20.686 1.00 95.31 566 LEU A N 1
ATOM 4198 C CA . LEU A 1 566 ? -12.242 -5.864 20.590 1.00 95.31 566 LEU A CA 1
ATOM 4199 C C . LEU A 1 566 ? -11.870 -4.525 21.238 1.00 95.31 566 LEU A C 1
ATOM 4201 O O . LEU A 1 566 ? -12.140 -3.491 20.638 1.00 95.31 566 LEU A O 1
ATOM 4205 N N . SER A 1 567 ? -11.200 -4.520 22.394 1.00 93.19 567 SER A N 1
ATOM 4206 C CA . SER A 1 567 ? -10.728 -3.285 23.043 1.00 93.19 567 SER A CA 1
ATOM 4207 C C . SER A 1 567 ? -9.677 -2.554 22.200 1.00 93.19 567 SER A C 1
ATOM 4209 O O . SER A 1 567 ? -9.748 -1.337 22.053 1.00 93.19 567 SER A O 1
ATOM 4211 N N . ILE A 1 568 ? -8.741 -3.280 21.571 1.00 95.00 568 ILE A N 1
ATOM 4212 C CA . ILE A 1 568 ? -7.781 -2.692 20.620 1.00 95.00 568 ILE A CA 1
ATOM 4213 C C . ILE A 1 568 ? -8.524 -2.093 19.422 1.00 95.00 568 ILE A C 1
ATOM 4215 O O . ILE A 1 568 ? -8.244 -0.965 19.026 1.00 95.00 568 ILE A O 1
ATOM 4219 N N . GLY A 1 569 ? -9.482 -2.823 18.849 1.00 95.94 569 GLY A N 1
ATOM 4220 C CA . GLY A 1 569 ? -10.269 -2.329 17.724 1.00 95.94 569 GLY A CA 1
ATOM 4221 C C . GLY A 1 569 ? -11.122 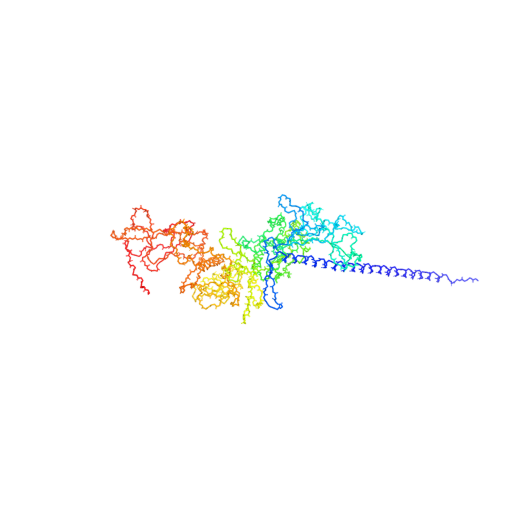-1.108 18.081 1.00 95.94 569 GLY A C 1
ATOM 4222 O O . GLY A 1 569 ? -11.177 -0.172 17.291 1.00 95.94 569 GLY A O 1
ATOM 4223 N N . ALA A 1 570 ? -11.717 -1.075 19.276 1.00 95.38 570 ALA A N 1
ATOM 4224 C CA . ALA A 1 570 ? -12.445 0.081 19.793 1.00 95.38 570 ALA A CA 1
ATOM 4225 C C . ALA A 1 570 ? -11.524 1.299 19.970 1.00 95.38 570 ALA A C 1
ATOM 4227 O O . ALA A 1 570 ? -11.865 2.383 19.519 1.00 95.38 570 ALA A O 1
ATOM 4228 N N . ALA A 1 571 ? -10.319 1.118 20.519 1.00 93.44 571 ALA A N 1
ATOM 4229 C CA . ALA A 1 571 ? -9.341 2.201 20.638 1.00 93.44 571 ALA A CA 1
ATOM 4230 C C . ALA A 1 571 ? -8.840 2.715 19.272 1.00 93.44 571 ALA A C 1
ATOM 4232 O O . ALA A 1 571 ? -8.559 3.901 19.123 1.00 93.44 571 ALA A O 1
ATOM 4233 N N . ILE A 1 572 ? -8.743 1.846 18.256 1.00 94.31 572 ILE A N 1
ATOM 4234 C CA . ILE A 1 572 ? -8.435 2.269 16.878 1.00 94.31 572 ILE A CA 1
ATOM 4235 C C . ILE A 1 572 ? -9.565 3.135 16.300 1.00 94.31 572 ILE A C 1
ATOM 4237 O O . ILE A 1 572 ? -9.277 4.076 15.561 1.00 94.31 572 ILE A O 1
ATOM 4241 N N . ILE A 1 573 ? -10.825 2.808 16.605 1.00 93.25 573 ILE A N 1
ATOM 4242 C CA . ILE A 1 573 ? -11.992 3.588 16.171 1.00 93.25 573 ILE A CA 1
ATOM 4243 C C . ILE A 1 573 ? -11.976 4.967 16.842 1.00 93.25 573 ILE A C 1
ATOM 4245 O O . ILE A 1 573 ? -11.969 5.954 16.113 1.00 93.25 573 ILE A O 1
ATOM 4249 N N . ASP A 1 574 ? -11.834 5.028 18.169 1.00 89.38 574 ASP A N 1
ATOM 4250 C CA . ASP A 1 574 ? -11.791 6.285 18.943 1.00 89.38 574 ASP A CA 1
ATOM 4251 C C . ASP A 1 574 ? -10.640 7.197 18.494 1.00 89.38 574 ASP A C 1
ATOM 4253 O O . ASP A 1 574 ? -10.777 8.405 18.345 1.00 89.38 574 ASP A O 1
ATOM 4257 N N . GLN A 1 575 ? -9.476 6.625 18.171 1.00 84.88 575 GLN A N 1
ATOM 4258 C CA . GLN A 1 575 ? -8.358 7.421 17.661 1.00 84.88 575 GLN A CA 1
ATOM 4259 C C . GLN A 1 575 ? -8.630 8.033 16.271 1.00 84.88 575 GLN A C 1
ATOM 4261 O O . GLN A 1 575 ? -7.940 8.978 15.867 1.00 84.88 575 GLN A O 1
ATOM 4266 N N . ALA A 1 576 ? -9.560 7.458 15.505 1.00 84.31 576 ALA A N 1
ATOM 4267 C CA . ALA A 1 576 ? -9.875 7.863 14.141 1.00 84.31 576 ALA A CA 1
ATOM 4268 C C . ALA A 1 576 ? -11.128 8.740 14.035 1.00 84.31 576 ALA A C 1
ATOM 4270 O O . ALA A 1 576 ? -11.234 9.514 13.075 1.00 84.31 576 ALA A O 1
ATOM 4271 N N . ASP A 1 577 ? -12.080 8.593 14.952 1.00 84.31 577 ASP A N 1
ATOM 4272 C CA . ASP A 1 577 ? -13.280 9.411 14.976 1.00 84.31 577 ASP A CA 1
ATOM 4273 C C . ASP A 1 577 ? -12.981 10.829 15.518 1.00 84.31 577 ASP A C 1
ATOM 4275 O O . ASP A 1 577 ? -11.906 11.096 16.063 1.00 84.31 577 ASP A O 1
ATOM 4279 N N . PRO A 1 578 ? -13.846 11.817 15.233 1.00 79.12 578 PRO A N 1
ATOM 4280 C CA . PRO A 1 578 ? -13.615 13.193 15.645 1.00 79.12 578 PRO A CA 1
ATOM 4281 C C . PRO A 1 578 ? -14.248 13.524 17.002 1.00 79.12 578 PRO A C 1
ATOM 4283 O O . PRO A 1 578 ? -14.302 14.709 17.348 1.00 79.12 578 PRO A O 1
ATOM 4286 N N . ASP A 1 579 ? -14.823 12.546 17.702 1.00 79.19 579 ASP A N 1
ATOM 4287 C CA . ASP A 1 579 ? -15.533 12.789 18.945 1.00 79.19 579 ASP A CA 1
ATOM 4288 C C . ASP A 1 579 ? -14.660 12.475 20.168 1.00 79.19 579 ASP A C 1
ATOM 4290 O O . ASP A 1 579 ? -13.460 12.744 20.169 1.00 79.19 579 ASP A O 1
ATOM 4294 N N . SER A 1 580 ? -15.276 12.183 21.302 1.00 79.50 580 SER A N 1
ATOM 4295 C CA . SER A 1 580 ? -14.556 11.928 22.556 1.00 79.50 580 SER A CA 1
ATOM 4296 C C . SER A 1 580 ? -15.371 10.987 23.445 1.00 79.50 580 SER A C 1
ATOM 4298 O O . SER A 1 580 ? -15.280 11.045 24.675 1.00 79.50 580 SER A O 1
ATOM 4300 N N . VAL A 1 581 ? -16.274 10.210 22.843 1.00 82.50 581 VAL A N 1
ATOM 4301 C CA . VAL A 1 581 ? -17.174 9.272 23.504 1.00 82.50 581 VAL A CA 1
ATOM 4302 C C . VAL A 1 581 ? -16.645 7.868 23.224 1.00 82.50 581 VAL A C 1
ATOM 4304 O O . VAL A 1 581 ? -16.823 7.384 22.112 1.00 82.50 581 VAL A O 1
ATOM 4307 N N . PRO A 1 582 ? -16.105 7.159 24.235 1.00 87.00 582 PRO A N 1
ATOM 4308 C CA . PRO A 1 582 ? -15.464 5.875 23.997 1.00 87.00 582 PRO A CA 1
ATOM 4309 C C . PRO A 1 582 ? -16.364 4.877 23.267 1.00 87.00 582 PRO A C 1
ATOM 4311 O O . PRO A 1 582 ? -17.507 4.623 23.688 1.00 87.00 582 PRO A O 1
ATOM 4314 N N . THR A 1 583 ? -15.833 4.253 22.218 1.00 91.50 583 THR A N 1
ATOM 4315 C CA . THR A 1 583 ? -16.516 3.193 21.482 1.00 91.50 583 THR A CA 1
ATOM 4316 C C . THR A 1 583 ? -16.766 2.013 22.415 1.00 91.50 583 THR A C 1
ATOM 4318 O O . THR A 1 583 ? -15.863 1.488 23.066 1.00 91.50 583 THR A O 1
ATOM 4321 N N . ARG A 1 584 ? -18.026 1.572 22.482 1.00 92.62 584 ARG A N 1
ATOM 4322 C CA . ARG A 1 584 ? -18.466 0.448 23.320 1.00 92.62 584 ARG A CA 1
ATOM 4323 C C . ARG A 1 584 ? -18.881 -0.720 22.449 1.00 92.62 584 ARG A C 1
ATOM 4325 O O . ARG A 1 584 ? -19.866 -0.605 21.718 1.00 92.62 584 ARG A O 1
ATOM 4332 N N . LEU A 1 585 ? -18.155 -1.829 22.564 1.00 95.00 585 LEU A N 1
ATOM 4333 C CA . LEU A 1 585 ? -18.385 -3.054 21.803 1.00 95.00 585 LEU A CA 1
ATOM 4334 C C . LEU A 1 585 ? -18.818 -4.191 22.732 1.00 95.00 585 LEU A C 1
ATOM 4336 O O . LEU A 1 585 ? -18.053 -4.639 23.581 1.00 95.00 585 LEU A O 1
ATOM 4340 N N . GLN A 1 586 ? -20.038 -4.682 22.562 1.00 94.25 586 GLN A N 1
ATOM 4341 C CA . GLN A 1 586 ? -20.583 -5.809 23.301 1.00 94.25 586 GLN A CA 1
ATOM 4342 C C . GLN A 1 586 ? -20.323 -7.134 22.590 1.00 94.25 586 GLN A C 1
ATOM 4344 O O . GLN A 1 586 ? -20.522 -7.250 21.383 1.00 94.25 586 GLN A O 1
ATOM 4349 N N . PHE A 1 587 ? -19.924 -8.147 23.351 1.00 94.06 587 PHE A N 1
ATOM 4350 C CA . PHE A 1 587 ? -19.743 -9.528 22.894 1.00 94.06 587 PHE A CA 1
ATOM 4351 C C . PHE A 1 587 ? -20.124 -10.509 24.027 1.00 94.06 587 PHE A C 1
ATOM 4353 O O . PHE A 1 587 ? -20.355 -10.064 25.148 1.00 94.06 587 PHE A O 1
ATOM 4360 N N . SER A 1 588 ? -20.261 -11.816 23.770 1.00 92.19 588 SER A N 1
ATOM 4361 C CA . SER A 1 588 ? -20.787 -12.779 24.761 1.00 92.19 588 SER A CA 1
ATOM 4362 C C . SER A 1 588 ? -19.926 -14.044 24.864 1.00 92.19 588 SER A C 1
ATOM 4364 O O . SER A 1 588 ? -20.350 -15.116 24.435 1.00 92.19 588 SER A O 1
ATOM 4366 N N . PRO A 1 589 ? -18.694 -13.965 25.399 1.00 85.25 589 PRO A N 1
ATOM 4367 C CA . PRO A 1 589 ? -17.725 -15.062 25.309 1.00 85.25 589 PRO A CA 1
ATOM 4368 C C . PRO A 1 589 ? -18.131 -16.336 26.056 1.00 85.25 589 PRO A C 1
ATOM 4370 O O . PRO A 1 589 ? -17.690 -17.427 25.706 1.00 85.25 589 PRO A O 1
ATOM 4373 N N . SER A 1 590 ? -18.971 -16.210 27.082 1.00 81.69 590 SER A N 1
ATOM 4374 C CA . SER A 1 590 ? -19.406 -17.312 27.948 1.00 81.69 590 SER A CA 1
ATOM 4375 C C . SER A 1 590 ? -20.912 -17.273 28.233 1.00 81.69 590 SER A C 1
ATOM 4377 O O . SER A 1 590 ? -21.367 -17.718 29.283 1.00 81.69 590 SER A O 1
ATOM 4379 N N . GLY A 1 591 ? -21.699 -16.704 27.314 1.00 80.75 591 GLY A N 1
ATOM 4380 C CA . GLY A 1 591 ? -23.145 -16.518 27.488 1.00 80.75 591 GLY A CA 1
ATOM 4381 C C . GLY A 1 591 ? -23.531 -15.293 28.329 1.00 80.75 591 GLY A C 1
ATOM 4382 O O . GLY A 1 591 ? -24.705 -14.931 28.354 1.00 80.75 591 GLY A O 1
ATOM 4383 N N . ALA A 1 592 ? -22.562 -14.622 28.960 1.00 85.06 592 ALA A N 1
ATOM 4384 C CA . ALA A 1 592 ? -22.730 -13.317 29.592 1.00 85.06 592 ALA A CA 1
ATOM 4385 C C . ALA A 1 592 ? -22.238 -12.198 28.663 1.00 85.06 592 ALA A C 1
ATOM 4387 O O . ALA A 1 592 ? -21.155 -12.302 28.090 1.00 85.06 592 ALA A O 1
ATOM 4388 N N . VAL A 1 593 ? -23.010 -11.112 28.545 1.00 88.44 593 VAL A N 1
ATOM 4389 C CA . VAL A 1 593 ? -22.637 -9.953 27.720 1.00 88.44 593 VAL A CA 1
ATOM 4390 C C . VAL A 1 593 ? -21.537 -9.155 28.412 1.00 88.44 593 VAL A C 1
ATOM 4392 O O . VAL A 1 593 ? -21.730 -8.626 29.504 1.00 88.44 593 VAL A O 1
ATOM 4395 N N . TRP A 1 594 ? -20.388 -9.056 27.758 1.00 90.81 594 TRP A N 1
ATOM 4396 C CA . TRP A 1 594 ? -19.246 -8.247 28.168 1.00 90.81 594 TRP A CA 1
ATOM 4397 C C . TRP A 1 594 ? -19.127 -7.034 27.250 1.00 90.81 594 TRP A C 1
ATOM 4399 O O . TRP A 1 594 ? -19.533 -7.096 26.091 1.00 90.81 594 TRP A O 1
ATOM 4409 N N . THR A 1 595 ? -18.553 -5.935 27.747 1.00 91.19 595 THR A N 1
ATOM 4410 C CA . THR A 1 595 ? -18.328 -4.715 26.953 1.00 91.19 595 THR A CA 1
ATOM 4411 C C . THR A 1 595 ? -16.840 -4.392 26.906 1.00 91.19 595 THR A C 1
ATOM 4413 O O . THR A 1 595 ? -16.224 -4.165 27.942 1.00 91.19 595 THR A O 1
ATOM 4416 N N . ALA A 1 596 ? -16.269 -4.378 25.706 1.00 92.12 596 ALA A N 1
ATOM 4417 C CA . ALA A 1 596 ? -14.964 -3.800 25.424 1.00 92.12 596 ALA A CA 1
ATOM 4418 C C . ALA A 1 596 ? -15.113 -2.290 25.196 1.00 92.12 596 ALA A C 1
ATOM 4420 O O . ALA A 1 596 ? -16.051 -1.847 24.525 1.00 92.12 596 ALA A O 1
ATOM 4421 N N . TYR A 1 597 ? -14.197 -1.514 25.770 1.00 89.50 597 TYR A N 1
ATOM 4422 C CA . TYR A 1 597 ? -14.187 -0.056 25.688 1.00 89.50 597 TYR A CA 1
ATOM 4423 C C . TYR A 1 597 ? -12.955 0.404 24.917 1.00 89.50 597 TYR A C 1
ATOM 4425 O O . TYR A 1 597 ? -11.857 -0.115 25.134 1.00 89.50 597 TYR A O 1
ATOM 4433 N N . GLY A 1 598 ? -13.151 1.373 24.029 1.00 89.94 598 GLY A N 1
ATOM 4434 C CA . GLY A 1 598 ? -12.063 2.124 23.429 1.00 89.94 598 GLY A CA 1
ATOM 4435 C C . GLY A 1 598 ? -11.454 3.129 24.409 1.00 89.94 598 GLY A C 1
ATOM 4436 O O . GLY A 1 598 ? -11.876 3.248 25.566 1.00 89.94 598 GLY A O 1
ATOM 4437 N N . VAL A 1 599 ? -10.395 3.793 23.953 1.00 87.06 599 VAL A N 1
ATOM 4438 C CA . VAL A 1 599 ? -9.603 4.724 24.755 1.00 87.06 599 VAL A CA 1
ATOM 4439 C C . VAL A 1 599 ? -9.623 6.079 24.072 1.00 87.06 599 VAL A C 1
ATOM 4441 O O . VAL A 1 599 ? -9.110 6.247 22.972 1.00 87.06 599 VAL A O 1
ATOM 4444 N N . GLU A 1 600 ? -10.161 7.044 24.799 1.00 84.31 600 GLU A N 1
ATOM 4445 C CA . GLU A 1 600 ? -10.260 8.447 24.443 1.00 84.31 600 GLU A CA 1
ATOM 4446 C C . GLU A 1 600 ? -9.270 9.333 25.196 1.00 84.31 600 GLU A C 1
ATOM 4448 O O . GLU A 1 600 ? -8.689 8.959 26.219 1.00 84.31 600 GLU A O 1
ATOM 4453 N N . ASN A 1 601 ? -9.140 10.576 24.747 1.00 81.06 601 ASN A N 1
ATOM 4454 C CA . ASN A 1 601 ? -8.360 11.611 25.424 1.00 81.06 601 ASN A CA 1
ATOM 4455 C C . ASN A 1 601 ? -9.097 12.183 26.655 1.00 81.06 601 ASN A C 1
ATOM 4457 O O . ASN A 1 601 ? -9.388 13.378 26.740 1.00 81.06 601 ASN A O 1
ATOM 4461 N N . LEU A 1 602 ? -9.414 11.309 27.612 1.00 82.62 602 LEU A N 1
ATOM 4462 C CA . LEU A 1 602 ? -10.136 11.598 28.851 1.00 82.62 602 LEU A CA 1
ATOM 4463 C C . LEU A 1 602 ? -9.311 11.166 30.081 1.00 82.62 602 LEU A C 1
ATOM 4465 O O . LEU A 1 602 ? -8.378 10.374 29.958 1.00 82.62 602 LEU A O 1
ATOM 4469 N N . PRO A 1 603 ? -9.610 11.672 31.291 1.00 81.69 603 PRO A N 1
ATOM 4470 C CA . PRO A 1 603 ? -9.001 11.167 32.516 1.00 81.69 603 PRO A CA 1
ATOM 4471 C C . PRO A 1 603 ? -9.482 9.753 32.864 1.00 81.69 603 PRO A C 1
ATOM 4473 O O . PRO A 1 603 ? -10.684 9.500 32.929 1.00 81.69 603 PRO A O 1
ATOM 4476 N N . TYR A 1 604 ? -8.539 8.872 33.192 1.00 83.75 604 TYR A N 1
ATOM 4477 C CA . TYR A 1 604 ? -8.763 7.502 33.649 1.00 83.75 604 TYR A CA 1
ATOM 4478 C C . TYR A 1 604 ? -8.392 7.336 35.116 1.00 83.75 604 TYR A C 1
ATOM 4480 O O . TYR A 1 604 ? -7.523 8.045 35.626 1.00 83.75 604 TYR A O 1
ATOM 4488 N N . VAL A 1 605 ? -9.013 6.360 35.781 1.00 82.81 605 VAL A N 1
ATOM 4489 C CA . VAL A 1 605 ? -8.594 5.925 37.118 1.00 82.81 605 VAL A CA 1
ATOM 4490 C C . VAL A 1 605 ? -7.251 5.217 36.997 1.00 82.81 605 VAL A C 1
ATOM 4492 O O . VAL A 1 605 ? -7.171 4.124 36.444 1.00 82.81 605 VAL A O 1
ATOM 4495 N N . THR A 1 606 ? -6.195 5.837 37.515 1.00 81.25 606 THR A N 1
ATOM 4496 C CA . THR A 1 606 ? -4.850 5.244 37.526 1.00 81.25 606 THR A CA 1
ATOM 4497 C C . THR A 1 606 ? -4.581 4.456 38.785 1.00 81.25 606 THR A C 1
ATOM 4499 O O . THR A 1 606 ? -3.848 3.471 38.758 1.00 81.25 606 THR A O 1
ATOM 4502 N N . GLN A 1 607 ? -5.149 4.905 39.901 1.00 72.38 607 GLN A N 1
ATOM 4503 C CA . GLN A 1 607 ? -4.941 4.268 41.183 1.00 72.38 607 GLN A CA 1
ATOM 4504 C C . GLN A 1 607 ? -6.152 4.447 42.086 1.00 72.38 607 GLN A C 1
ATOM 4506 O O . GLN A 1 607 ? -6.807 5.493 42.097 1.00 72.38 607 GLN A O 1
ATOM 4511 N N . LEU A 1 608 ? -6.405 3.402 42.865 1.00 72.69 608 LEU A N 1
ATOM 4512 C CA . LEU A 1 608 ? -7.405 3.362 43.912 1.00 72.69 608 LEU A CA 1
ATOM 4513 C C . LEU A 1 608 ? -6.687 3.162 45.246 1.00 72.69 608 LEU A C 1
ATOM 4515 O O . LEU A 1 608 ? -5.973 2.175 45.419 1.00 72.69 608 LEU A O 1
ATOM 4519 N N . TYR A 1 609 ? -6.876 4.085 46.181 1.00 65.00 609 TYR A N 1
ATOM 4520 C CA . TYR A 1 609 ? -6.353 3.956 47.538 1.00 65.00 609 TYR A CA 1
ATOM 4521 C C . TYR A 1 609 ? -7.505 3.667 48.500 1.00 65.00 609 TYR A C 1
ATOM 4523 O O . TYR A 1 609 ? -8.297 4.574 48.776 1.00 65.00 609 TYR A O 1
ATOM 4531 N N . PRO A 1 610 ? -7.625 2.429 49.012 1.00 66.44 610 PRO A N 1
ATOM 4532 C CA . PRO A 1 610 ? -8.535 2.151 50.105 1.00 66.44 610 PRO A CA 1
ATOM 4533 C C . PRO A 1 610 ? -7.951 2.729 51.398 1.00 66.44 610 PRO A C 1
ATOM 4535 O O . PRO A 1 610 ? -6.850 2.369 51.809 1.00 66.44 610 PRO A O 1
ATOM 4538 N N . ILE A 1 611 ? -8.690 3.620 52.049 1.00 60.66 611 ILE A N 1
ATOM 4539 C CA . ILE A 1 611 ? -8.370 4.123 53.387 1.00 60.66 611 ILE A CA 1
ATOM 4540 C C . ILE A 1 611 ? -9.461 3.644 54.323 1.00 60.66 611 ILE A C 1
ATOM 4542 O O . ILE A 1 611 ? -10.639 3.898 54.089 1.00 60.66 611 ILE A O 1
ATOM 4546 N N . ALA A 1 612 ? -9.077 2.940 55.378 1.00 62.22 612 ALA A N 1
ATOM 4547 C CA . ALA A 1 612 ? -10.013 2.349 56.313 1.00 62.22 612 ALA A CA 1
ATOM 4548 C C . ALA A 1 612 ? -9.696 2.789 57.744 1.00 62.22 612 ALA A C 1
ATOM 4550 O O . ALA A 1 612 ? -8.532 2.958 58.103 1.00 62.22 612 ALA A O 1
ATOM 4551 N N . GLY A 1 613 ? -10.733 2.996 58.548 1.00 63.03 613 GLY A N 1
ATOM 4552 C CA . GLY A 1 613 ? -10.584 3.459 59.922 1.00 63.03 613 GLY A CA 1
ATOM 4553 C C . GLY A 1 613 ? -11.912 3.563 60.657 1.00 63.03 613 GLY A C 1
ATOM 4554 O O . GLY A 1 613 ? -12.949 3.098 60.180 1.00 63.03 613 GLY A O 1
ATOM 4555 N N . THR A 1 614 ? -11.880 4.180 61.834 1.00 59.56 614 THR A N 1
ATOM 4556 C CA . THR A 1 614 ? -13.075 4.487 62.621 1.00 59.56 614 THR A CA 1
ATOM 4557 C C . THR A 1 614 ? -13.996 5.424 61.848 1.00 59.56 614 THR A C 1
ATOM 4559 O O . THR A 1 614 ? -13.558 6.422 61.274 1.00 59.56 614 THR A O 1
ATOM 4562 N N . SER A 1 615 ? -15.287 5.093 61.818 1.00 55.72 615 SER A N 1
ATOM 4563 C CA . SER A 1 615 ? -16.281 5.901 61.130 1.00 55.72 615 SER A CA 1
ATOM 4564 C C . SER A 1 615 ? -16.336 7.292 61.771 1.00 55.72 615 SER A C 1
ATOM 4566 O O . SER A 1 615 ? -16.429 7.394 62.996 1.00 55.72 615 SER A O 1
ATOM 4568 N N . PRO A 1 616 ? -16.353 8.375 60.980 1.00 50.38 616 PRO A N 1
ATOM 4569 C CA . PRO A 1 616 ? -16.441 9.737 61.511 1.00 50.38 616 PRO A CA 1
ATOM 4570 C C . PRO A 1 616 ? -17.796 10.021 62.166 1.00 50.38 616 PRO A C 1
ATOM 4572 O O . PRO A 1 616 ? -17.942 10.981 62.915 1.00 50.38 616 PRO A O 1
ATOM 4575 N N . ASN A 1 617 ? -18.787 9.186 61.849 1.00 48.41 617 ASN A N 1
ATOM 4576 C CA . ASN A 1 617 ? -20.176 9.327 62.268 1.00 48.41 617 ASN A CA 1
ATOM 4577 C C . ASN A 1 617 ? -20.467 8.523 63.539 1.00 48.41 617 ASN A C 1
ATOM 4579 O O . ASN A 1 617 ? -21.442 8.783 64.236 1.00 48.41 617 ASN A O 1
ATOM 4583 N N . ASP A 1 618 ? -19.652 7.503 63.801 1.00 55.31 618 ASP A N 1
ATOM 4584 C CA . ASP A 1 618 ? -19.818 6.581 64.910 1.00 55.31 618 ASP A CA 1
ATOM 4585 C C . ASP A 1 618 ? -18.458 5.960 65.227 1.00 55.31 618 ASP A C 1
ATOM 4587 O O . ASP A 1 618 ? -17.988 5.059 64.529 1.00 55.31 618 ASP A O 1
ATOM 4591 N N . ALA A 1 619 ? -17.830 6.434 66.301 1.00 62.75 619 ALA A N 1
ATOM 4592 C CA . ALA A 1 619 ? -16.520 5.958 66.734 1.00 62.75 619 ALA A CA 1
ATOM 4593 C C . ALA A 1 619 ? -16.507 4.463 67.121 1.00 62.75 619 ALA A C 1
ATOM 4595 O O . ALA A 1 619 ? -15.441 3.913 67.383 1.00 62.75 619 ALA A O 1
ATOM 4596 N N . THR A 1 620 ? -17.664 3.791 67.154 1.00 64.88 620 THR A N 1
ATOM 4597 C CA . THR A 1 620 ? -17.771 2.340 67.366 1.00 64.88 620 THR A CA 1
ATOM 4598 C C . THR A 1 620 ? -17.832 1.531 66.066 1.00 64.88 620 THR A C 1
ATOM 4600 O O . THR A 1 620 ? -17.771 0.303 66.105 1.00 64.88 620 THR A O 1
ATOM 4603 N N . LYS A 1 621 ? -17.935 2.189 64.903 1.00 55.56 621 LYS A N 1
ATOM 4604 C CA . LYS A 1 621 ? -18.053 1.541 63.588 1.00 55.56 621 LYS A CA 1
ATOM 4605 C C . LYS A 1 621 ? -16.790 1.710 62.757 1.00 55.56 621 LYS A C 1
ATOM 4607 O O . LYS A 1 621 ? -16.037 2.664 62.918 1.00 55.56 621 LYS A O 1
ATOM 4612 N N . TRP A 1 622 ? -16.591 0.790 61.820 1.00 59.47 622 TRP A N 1
ATOM 4613 C CA . TRP A 1 622 ? -15.526 0.839 60.821 1.00 59.47 622 TRP A CA 1
ATOM 4614 C C . TRP A 1 622 ? -16.057 1.412 59.502 1.00 59.47 622 TRP A C 1
ATOM 4616 O O . TRP A 1 622 ? -17.181 1.105 59.104 1.00 59.47 622 TRP A O 1
ATOM 4626 N N . ALA A 1 623 ? -15.262 2.230 58.816 1.00 58.78 623 ALA A N 1
ATOM 4627 C CA . ALA A 1 623 ? -15.559 2.764 57.491 1.00 58.78 623 ALA A CA 1
ATOM 4628 C C . ALA A 1 623 ? -14.371 2.551 56.547 1.00 58.78 623 ALA A C 1
ATOM 4630 O O . ALA A 1 623 ? -13.217 2.503 56.971 1.00 58.78 623 ALA A O 1
ATOM 4631 N N . THR A 1 624 ? -14.650 2.412 55.251 1.00 61.22 624 THR A N 1
ATOM 4632 C CA . THR A 1 624 ? -13.632 2.318 54.198 1.00 61.22 624 THR A CA 1
ATOM 4633 C C . THR A 1 624 ? -13.977 3.291 53.078 1.00 61.22 624 THR A C 1
ATOM 4635 O O . THR A 1 624 ? -15.100 3.303 52.582 1.00 61.22 624 THR A O 1
ATOM 4638 N N . TYR A 1 625 ? -13.004 4.110 52.701 1.00 61.50 625 TYR A N 1
ATOM 4639 C CA . TYR A 1 625 ? -13.066 5.129 51.665 1.00 61.50 625 TYR A CA 1
ATOM 4640 C C . TYR A 1 625 ? -12.193 4.712 50.494 1.00 61.50 625 TYR A C 1
ATOM 4642 O O . TYR A 1 625 ? -11.125 4.139 50.693 1.00 61.50 625 TYR A O 1
ATOM 4650 N N . LEU A 1 626 ? -12.619 5.049 49.281 1.00 66.25 626 LEU A N 1
ATOM 4651 C CA . LEU A 1 626 ? -11.813 4.872 48.081 1.00 66.25 626 LEU A CA 1
ATOM 4652 C C . LEU A 1 626 ? -11.411 6.246 47.562 1.00 66.25 626 LEU A C 1
ATOM 4654 O O . LEU A 1 626 ? -12.268 7.041 47.176 1.00 66.25 626 LEU A O 1
ATOM 4658 N N . LEU A 1 627 ? -10.110 6.529 47.558 1.00 66.81 627 LEU A N 1
ATOM 4659 C CA . LEU A 1 627 ? -9.582 7.699 46.872 1.00 66.81 627 LEU A CA 1
ATOM 4660 C C . LEU A 1 627 ? -9.195 7.305 45.454 1.00 66.81 627 LEU A C 1
ATOM 4662 O O . LEU A 1 627 ? -8.461 6.337 45.246 1.00 66.81 627 LEU A O 1
ATOM 4666 N N . PHE A 1 628 ? -9.660 8.100 44.498 1.00 73.62 628 PHE A N 1
ATOM 4667 C CA . PHE A 1 628 ? -9.321 7.947 43.093 1.00 73.62 628 PHE A CA 1
ATOM 4668 C C . PHE A 1 628 ? -8.213 8.927 42.732 1.00 73.62 628 PHE A C 1
ATOM 4670 O O . PHE A 1 628 ? -8.344 10.139 42.928 1.00 73.62 628 PHE A O 1
ATOM 4677 N N . GLN A 1 629 ? -7.137 8.395 42.168 1.00 77.00 629 GLN A N 1
ATOM 4678 C CA . GLN A 1 629 ? -6.213 9.179 41.371 1.00 77.00 629 GLN A CA 1
ATOM 4679 C C . GLN A 1 629 ? -6.663 9.097 39.917 1.00 77.00 629 GLN A C 1
ATOM 4681 O O . GLN A 1 629 ? -6.885 8.000 39.396 1.00 77.00 629 GLN A O 1
ATOM 4686 N N . LEU A 1 630 ? -6.814 10.260 39.285 1.00 83.38 630 LEU A N 1
ATOM 4687 C CA . LEU A 1 630 ? -7.115 10.353 37.866 1.00 83.38 630 LEU A CA 1
ATOM 4688 C C . LEU A 1 630 ? -5.910 10.885 37.096 1.00 83.38 630 LEU A C 1
ATOM 4690 O O . LEU A 1 630 ? -5.157 11.732 37.585 1.00 83.38 630 LEU A O 1
ATOM 4694 N N . TRP A 1 631 ? -5.768 10.420 35.862 1.00 84.50 631 TRP A N 1
ATOM 4695 C CA . TRP A 1 631 ? -4.789 10.926 34.911 1.00 84.50 631 TRP A CA 1
ATOM 4696 C C . TRP A 1 631 ? -5.335 10.826 33.496 1.00 84.50 631 TRP A C 1
ATOM 4698 O O . TRP A 1 631 ? -5.896 9.800 33.122 1.00 84.50 631 TRP A O 1
ATOM 4708 N N . ASN A 1 632 ? -5.130 11.865 32.698 1.00 85.44 632 ASN A N 1
ATOM 4709 C CA . ASN A 1 632 ? -5.265 11.793 31.257 1.00 85.44 632 ASN A CA 1
ATOM 4710 C C . ASN A 1 632 ? -3.870 11.581 30.632 1.00 85.44 632 ASN A C 1
ATOM 4712 O O . ASN A 1 632 ? -3.117 12.552 30.484 1.00 85.44 632 ASN A O 1
ATOM 4716 N N . PRO A 1 633 ? -3.517 10.346 30.233 1.00 80.31 633 PRO A N 1
ATOM 4717 C CA . PRO A 1 633 ? -2.215 10.050 29.641 1.00 80.31 633 PRO A CA 1
ATOM 4718 C C . PRO A 1 633 ? -2.016 10.692 28.260 1.00 80.31 633 PRO A C 1
ATOM 4720 O O . PRO A 1 633 ? -0.882 10.812 27.805 1.00 80.31 633 PRO A O 1
ATOM 4723 N N . HIS A 1 634 ? -3.087 11.146 27.607 1.00 78.38 634 HIS A N 1
ATOM 4724 C CA . HIS A 1 634 ? -3.050 11.752 26.275 1.00 78.38 634 HIS A CA 1
ATOM 4725 C C . HIS A 1 634 ? -2.863 13.281 26.310 1.00 78.38 634 HIS A C 1
ATOM 4727 O O . HIS A 1 634 ? -2.599 13.888 25.270 1.00 78.38 634 HIS A O 1
ATOM 4733 N N . GLN A 1 635 ? -2.956 13.890 27.504 1.00 69.44 635 GLN A N 1
ATOM 4734 C CA . GLN A 1 635 ? -2.552 15.264 27.860 1.00 69.44 635 GLN A CA 1
ATOM 4735 C C . GLN A 1 635 ? -3.126 16.418 27.008 1.00 69.44 635 GLN A C 1
ATOM 4737 O O . GLN A 1 635 ? -2.682 17.553 27.155 1.00 69.44 635 GLN A O 1
ATOM 4742 N N . ASN A 1 636 ? -4.125 16.176 26.153 1.00 62.41 636 ASN A N 1
ATOM 4743 C CA . ASN A 1 636 ? -4.592 17.151 25.157 1.00 62.41 636 ASN A CA 1
ATOM 4744 C C . ASN A 1 636 ? -6.125 17.265 25.092 1.00 62.41 636 ASN A C 1
ATOM 4746 O O . ASN A 1 636 ? -6.670 17.511 24.017 1.00 62.41 636 ASN A O 1
ATOM 4750 N N . ALA A 1 637 ? -6.840 16.981 26.186 1.00 61.12 637 ALA A N 1
ATOM 4751 C CA . ALA A 1 637 ? -8.305 17.028 26.207 1.00 61.12 637 ALA A CA 1
ATOM 4752 C C . ALA A 1 637 ? -8.805 18.408 25.739 1.00 61.12 637 ALA A C 1
ATOM 4754 O O . ALA A 1 637 ? -8.459 19.431 26.333 1.00 61.12 637 ALA A O 1
ATOM 4755 N N . ALA A 1 638 ? -9.609 18.443 24.673 1.00 56.09 638 ALA A N 1
ATOM 4756 C CA . ALA A 1 638 ? -10.175 19.684 24.152 1.00 56.09 638 ALA A CA 1
ATOM 4757 C C . ALA A 1 638 ? -11.156 20.323 25.158 1.00 56.09 638 ALA A C 1
ATOM 4759 O O . ALA A 1 638 ? -11.746 19.649 26.008 1.00 56.09 638 ALA A O 1
ATOM 4760 N N . SER A 1 639 ? -11.387 21.634 25.043 1.00 46.72 639 SER A N 1
ATOM 4761 C CA . SER A 1 639 ? -12.342 22.356 25.900 1.00 46.72 639 SER A CA 1
ATOM 4762 C C . SER A 1 639 ? -13.807 21.961 25.668 1.00 46.72 639 SER A C 1
ATOM 4764 O O . SER A 1 639 ? -14.644 22.209 26.531 1.00 46.72 639 SER A O 1
ATOM 4766 N N . SER A 1 640 ? -14.118 21.321 24.536 1.00 54.66 640 SER A N 1
ATOM 4767 C CA . SER A 1 640 ? -15.434 20.769 24.190 1.00 54.66 640 SER A CA 1
ATOM 4768 C C . SER A 1 640 ? -15.517 19.253 24.422 1.00 54.66 640 SER A C 1
ATOM 4770 O O . SER A 1 640 ? -16.065 18.527 23.594 1.00 54.66 640 SER A O 1
ATOM 4772 N N . THR A 1 641 ? -14.922 18.757 25.504 1.00 61.97 641 THR A N 1
ATOM 4773 C CA . THR A 1 641 ? -14.996 17.338 25.879 1.00 61.97 641 THR A CA 1
ATOM 4774 C C . THR A 1 641 ? -16.360 16.986 26.488 1.00 61.97 641 THR A C 1
ATOM 4776 O O . THR A 1 641 ? -17.001 17.834 27.118 1.00 61.97 641 THR A O 1
ATOM 4779 N N . PRO A 1 642 ? -16.842 15.741 26.321 1.00 62.62 642 PRO A N 1
ATOM 4780 C CA . PRO A 1 642 ? -18.040 15.271 26.996 1.00 62.62 642 PRO A CA 1
ATOM 4781 C C . PRO A 1 642 ? -17.843 15.316 28.511 1.00 62.62 642 PRO A C 1
ATOM 4783 O O . PRO A 1 642 ? -16.731 15.194 29.026 1.00 62.62 642 PRO A O 1
ATOM 4786 N N . SER A 1 643 ? -18.943 15.490 29.245 1.00 67.12 643 SER A N 1
ATOM 4787 C CA . SER A 1 643 ? -18.906 15.493 30.706 1.00 67.12 643 SER A CA 1
ATOM 4788 C C . SER A 1 643 ? -18.418 14.138 31.222 1.00 67.12 643 SER A C 1
ATOM 4790 O O . SER A 1 643 ? -19.172 13.166 31.223 1.00 67.12 643 SER A O 1
ATOM 4792 N N . VAL A 1 644 ? -17.173 14.080 31.696 1.00 70.56 644 VAL A N 1
ATOM 4793 C CA . VAL A 1 644 ? -16.632 12.891 32.359 1.00 70.56 644 VAL A CA 1
ATOM 4794 C C . VAL A 1 644 ? -17.228 12.820 33.751 1.00 70.56 644 VAL A C 1
ATOM 4796 O O . VAL A 1 644 ? -17.149 13.783 34.518 1.00 70.56 644 VAL A O 1
ATOM 4799 N N . ARG A 1 645 ? -17.847 11.684 34.074 1.00 72.50 645 ARG A N 1
ATOM 4800 C CA . ARG A 1 645 ? -18.501 11.488 35.361 1.00 72.50 645 ARG A CA 1
ATOM 4801 C C . ARG A 1 645 ? -17.942 10.285 36.095 1.00 72.50 645 ARG A C 1
ATOM 4803 O O . ARG A 1 645 ? -17.919 9.189 35.548 1.00 72.50 645 ARG A O 1
ATOM 4810 N N . LEU A 1 646 ? -17.567 10.483 37.355 1.00 69.44 646 LEU A N 1
ATOM 4811 C CA . LEU A 1 646 ? -17.320 9.372 38.268 1.00 69.44 646 LEU A CA 1
ATOM 4812 C C . LEU A 1 646 ? -18.638 9.007 38.944 1.00 69.44 646 LEU A C 1
ATOM 4814 O O . LEU A 1 646 ? -19.268 9.855 39.580 1.00 69.44 646 LEU A O 1
ATOM 4818 N N . ARG A 1 647 ? -19.056 7.752 38.778 1.00 65.88 647 ARG A N 1
ATOM 4819 C CA . ARG A 1 647 ? -20.249 7.176 39.400 1.00 65.88 647 ARG A CA 1
ATOM 4820 C C . ARG A 1 647 ? -19.832 5.986 40.251 1.00 65.88 647 ARG A C 1
ATOM 4822 O O . ARG A 1 647 ? -19.043 5.162 39.803 1.00 65.88 647 ARG A O 1
ATOM 4829 N N . LEU A 1 648 ? -20.389 5.908 41.451 1.00 58.88 648 LEU A N 1
ATOM 4830 C CA . LEU A 1 648 ? -20.230 4.790 42.373 1.00 58.88 648 LEU A CA 1
ATOM 4831 C C . LEU A 1 648 ? -21.618 4.423 42.899 1.00 58.88 648 LEU A C 1
ATOM 4833 O O . LEU A 1 648 ? -22.415 5.316 43.189 1.00 58.88 648 LEU A O 1
ATOM 4837 N N . ASP A 1 649 ? -21.895 3.132 43.056 1.00 51.78 649 ASP A N 1
ATOM 4838 C CA . ASP A 1 649 ? -23.066 2.668 43.803 1.00 51.78 649 ASP A CA 1
ATOM 4839 C C . ASP A 1 649 ? -22.715 2.718 45.296 1.00 51.78 649 ASP A C 1
ATOM 4841 O O . ASP A 1 649 ? -22.243 1.755 45.895 1.00 51.78 649 ASP A O 1
ATOM 4845 N N . GLY A 1 650 ? -22.812 3.921 45.863 1.00 54.62 650 GLY A N 1
ATOM 4846 C CA . GLY A 1 650 ? -22.214 4.257 47.150 1.00 54.62 650 GLY A CA 1
ATOM 4847 C C . GLY A 1 650 ? -22.166 5.764 47.387 1.00 54.62 650 GLY A C 1
ATOM 4848 O O . GLY A 1 650 ? -22.822 6.548 46.703 1.00 54.62 650 GLY A O 1
ATOM 4849 N N . THR A 1 651 ? -21.357 6.181 48.355 1.00 51.75 651 THR A N 1
ATOM 4850 C CA . THR A 1 651 ? -21.044 7.596 48.597 1.00 51.75 651 THR A CA 1
ATOM 4851 C C . THR A 1 651 ? -19.677 7.947 48.016 1.00 51.75 651 THR A C 1
ATOM 4853 O O . THR A 1 651 ? -18.727 7.193 48.238 1.00 51.75 651 THR A O 1
ATOM 4856 N N . ILE A 1 652 ? -19.538 9.092 47.341 1.00 52.84 652 ILE A N 1
ATOM 4857 C CA . ILE A 1 652 ? -18.234 9.606 46.884 1.00 52.84 652 ILE A CA 1
ATOM 4858 C C . ILE A 1 652 ? -17.800 10.730 47.837 1.00 52.84 652 ILE A C 1
ATOM 4860 O O . ILE A 1 652 ? -18.573 11.616 48.183 1.00 52.84 652 ILE A O 1
ATOM 4864 N N . GLY A 1 653 ? -16.562 10.722 48.320 1.00 55.22 653 GLY A N 1
ATOM 4865 C CA . GLY A 1 653 ? -16.065 11.763 49.225 1.00 55.22 653 GLY A CA 1
ATOM 4866 C C . GLY A 1 653 ? -14.655 12.186 48.860 1.00 55.22 653 GLY A C 1
ATOM 4867 O O . GLY A 1 653 ? -13.855 11.339 48.467 1.00 55.22 653 GLY A O 1
ATOM 4868 N N . LEU A 1 654 ? -14.335 13.478 48.987 1.00 52.28 654 LEU A N 1
ATOM 4869 C CA . LEU A 1 654 ? -12.945 13.920 48.928 1.00 52.28 654 LEU A CA 1
ATOM 4870 C C . LEU A 1 654 ? -12.335 13.836 50.319 1.00 52.28 654 LEU A C 1
ATOM 4872 O O . LEU A 1 654 ? -12.817 14.470 51.255 1.00 52.28 654 LEU A O 1
ATOM 4876 N N . PHE A 1 655 ? -11.253 13.075 50.440 1.00 51.66 655 PHE A N 1
ATOM 4877 C CA . PHE A 1 655 ? -10.472 12.999 51.664 1.00 51.66 655 PHE A CA 1
ATOM 4878 C C . PHE A 1 655 ? -9.221 13.870 51.536 1.00 51.66 655 PHE A C 1
ATOM 4880 O O . PHE A 1 655 ? -8.471 13.755 50.567 1.00 51.66 655 PHE A O 1
ATOM 4887 N N . LYS A 1 656 ? -8.994 14.744 52.518 1.00 49.28 656 LYS A N 1
ATOM 4888 C CA . LYS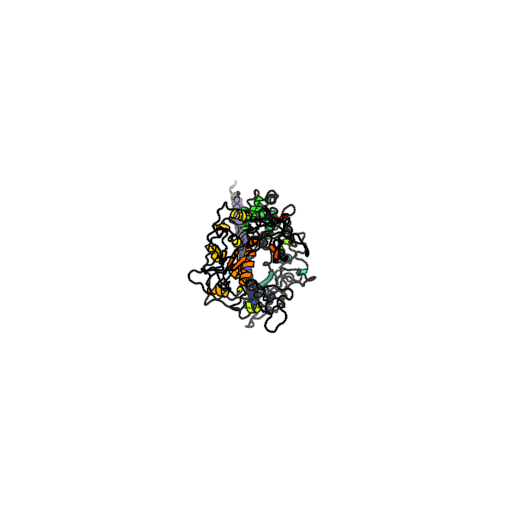 A 1 656 ? -7.779 15.553 52.643 1.00 49.28 656 LYS A CA 1
ATOM 4889 C C . LYS A 1 656 ? -7.123 15.214 53.982 1.00 49.28 656 LYS A C 1
ATOM 4891 O O . LYS A 1 656 ? -7.307 15.945 54.944 1.00 49.28 656 LYS A O 1
ATOM 4896 N N . GLY A 1 657 ? -6.420 14.086 54.044 1.00 47.94 657 GLY A N 1
ATOM 4897 C CA . GLY A 1 657 ? -5.722 13.635 55.250 1.00 47.94 657 GLY A CA 1
ATOM 4898 C C . GLY A 1 657 ? -4.730 12.513 54.944 1.00 47.94 657 GLY A C 1
ATOM 4899 O O . GLY A 1 657 ? -4.900 11.772 53.978 1.00 47.94 657 GLY A O 1
ATOM 4900 N N . GLY A 1 658 ? -3.653 12.428 55.721 1.00 45.56 658 GLY A N 1
ATOM 4901 C CA . GLY A 1 658 ? -2.665 11.345 55.657 1.00 45.56 658 GLY A CA 1
ATOM 4902 C C . GLY A 1 658 ? -2.893 10.277 56.733 1.00 45.56 658 GLY A C 1
ATOM 4903 O O . GLY A 1 658 ? -3.892 10.302 57.453 1.00 45.56 658 GLY A O 1
ATOM 4904 N N . ASN A 1 659 ? -1.937 9.350 56.867 1.00 39.19 659 ASN A N 1
ATOM 4905 C CA . ASN A 1 659 ? -1.929 8.305 57.897 1.00 39.19 659 ASN A CA 1
ATOM 4906 C C . ASN A 1 659 ? -1.878 8.921 59.311 1.00 39.19 659 ASN A C 1
ATOM 4908 O O . ASN A 1 659 ? -0.794 9.198 59.820 1.00 39.19 659 ASN A O 1
ATOM 4912 N N . GLY A 1 660 ? -3.040 9.130 59.938 1.00 46.06 660 GLY A N 1
ATOM 4913 C CA . GLY A 1 660 ? -3.156 9.597 61.327 1.00 46.06 660 GLY A CA 1
ATOM 4914 C C . GLY A 1 660 ? -4.229 10.656 61.598 1.00 46.06 660 GLY A C 1
ATOM 4915 O O . GLY A 1 660 ? -4.408 11.025 62.755 1.00 46.06 660 GLY A O 1
ATOM 4916 N N . GLU A 1 661 ? -4.951 11.140 60.583 1.00 41.88 661 GLU A N 1
ATOM 4917 C CA . GLU A 1 661 ? -5.994 12.161 60.763 1.00 41.88 661 GLU A CA 1
ATOM 4918 C C . GLU A 1 661 ? -7.418 11.594 60.657 1.00 41.88 661 GLU A C 1
ATOM 4920 O O . GLU A 1 661 ? -7.728 10.772 59.793 1.00 41.88 661 GLU A O 1
ATOM 4925 N N . SER A 1 662 ? -8.300 12.073 61.538 1.00 44.12 662 SER A N 1
ATOM 4926 C CA . SER A 1 662 ? -9.739 11.801 61.529 1.00 44.12 662 SER A CA 1
ATOM 4927 C C . SER A 1 662 ? -10.436 12.652 60.463 1.00 44.12 662 SER A C 1
ATOM 4929 O O . SER A 1 662 ? -10.174 13.850 60.354 1.00 44.12 662 SER A O 1
ATOM 4931 N N . TRP A 1 663 ? -11.373 12.070 59.711 1.00 43.25 663 TRP A N 1
ATOM 4932 C CA . TRP A 1 663 ? -12.276 12.819 58.825 1.00 43.25 663 TRP A CA 1
ATOM 4933 C C . TRP A 1 663 ? -12.949 13.977 59.581 1.00 43.25 663 TRP A C 1
ATOM 4935 O O . TRP A 1 663 ? -13.585 13.759 60.614 1.00 43.25 663 TRP A O 1
ATOM 4945 N N . ASN A 1 664 ? -12.838 15.202 59.061 1.00 45.62 664 ASN A N 1
ATOM 4946 C CA . ASN A 1 664 ? -13.475 16.387 59.634 1.00 45.62 664 ASN A CA 1
ATOM 4947 C C . ASN A 1 664 ? -14.669 16.855 58.782 1.00 45.62 664 ASN A C 1
ATOM 4949 O O . ASN A 1 664 ? -14.738 16.637 57.574 1.00 45.62 664 ASN A O 1
ATOM 4953 N N . SER A 1 665 ? -15.627 17.527 59.419 1.00 44.34 665 SER A N 1
ATOM 4954 C CA . SER A 1 665 ? -16.867 18.021 58.799 1.00 44.34 665 SER A CA 1
ATOM 4955 C C . SER A 1 665 ? -16.669 19.130 57.754 1.00 44.34 665 SER A C 1
ATOM 4957 O O . SER A 1 665 ? -17.635 19.545 57.120 1.00 44.34 665 SER A O 1
ATOM 4959 N N . SER A 1 666 ? -15.441 19.627 57.585 1.00 46.97 666 SER A N 1
ATOM 4960 C CA . SER A 1 666 ? -15.051 20.628 56.587 1.00 46.97 666 SER A CA 1
ATOM 4961 C C . SER A 1 666 ? -14.498 20.013 55.294 1.00 46.97 666 SER A C 1
ATOM 4963 O O . SER A 1 666 ? -14.241 20.747 54.338 1.00 46.97 666 SER A O 1
ATOM 4965 N N . SER A 1 667 ? -14.339 18.685 55.232 1.00 48.94 667 SER A N 1
ATOM 4966 C CA . SER A 1 667 ? -13.948 17.980 54.010 1.00 48.94 667 SER A CA 1
ATOM 4967 C C . SER A 1 667 ? -15.145 17.851 53.048 1.00 48.94 667 SER A C 1
ATOM 4969 O O . SER A 1 667 ? -16.206 17.364 53.443 1.00 48.94 667 SER A O 1
ATOM 4971 N N . PRO A 1 668 ? -15.020 18.293 51.784 1.00 48.03 668 PRO A N 1
ATOM 4972 C CA . PRO A 1 668 ? -16.112 18.265 50.816 1.00 48.03 668 PRO A CA 1
ATOM 4973 C C . PRO A 1 668 ? -16.453 16.821 50.417 1.00 48.03 668 PRO A C 1
ATOM 4975 O O . PRO A 1 668 ? -15.679 16.137 49.750 1.00 48.03 668 PRO A O 1
ATOM 4978 N N . ALA A 1 669 ? -17.633 16.352 50.819 1.00 51.66 669 ALA A N 1
ATOM 4979 C CA . ALA A 1 669 ? -18.209 15.092 50.358 1.00 51.66 669 ALA A CA 1
ATOM 4980 C C . ALA A 1 669 ? -19.120 15.335 49.148 1.00 51.66 669 ALA A C 1
ATOM 4982 O O . ALA A 1 669 ? -19.861 16.319 49.117 1.00 51.66 669 ALA A O 1
ATOM 4983 N N . PHE A 1 670 ? -19.100 14.423 48.178 1.00 54.47 670 PHE A N 1
ATOM 4984 C CA . PHE A 1 670 ? -19.929 14.504 46.985 1.00 54.47 670 PHE A CA 1
ATOM 4985 C C . PHE A 1 670 ? -20.838 13.278 46.882 1.00 54.47 670 PHE A C 1
ATOM 4987 O O . PHE A 1 670 ? -20.442 12.243 46.366 1.00 54.47 670 PHE A O 1
ATOM 4994 N N . ALA A 1 671 ? -22.094 13.441 47.290 1.00 51.88 671 ALA A N 1
ATOM 4995 C CA . ALA A 1 671 ? -23.185 12.482 47.088 1.00 51.88 671 ALA A CA 1
ATOM 4996 C C . ALA A 1 671 ? -23.250 11.257 48.031 1.00 51.88 671 ALA A C 1
ATOM 4998 O O . ALA A 1 671 ? -22.255 10.613 48.355 1.00 51.88 671 ALA A O 1
ATOM 4999 N N . ASN A 1 672 ? -24.486 10.941 48.446 1.00 46.56 672 ASN A N 1
ATOM 5000 C CA . ASN A 1 672 ? -24.862 9.893 49.410 1.00 46.56 672 ASN A CA 1
ATOM 5001 C C . ASN A 1 672 ? -26.079 9.071 48.932 1.00 46.56 672 ASN A C 1
ATOM 5003 O O . ASN A 1 672 ? -26.923 8.674 49.726 1.00 46.56 672 ASN A O 1
ATOM 5007 N N . THR A 1 673 ? -26.244 8.857 47.623 1.00 51.25 673 THR A N 1
ATOM 5008 C CA . THR A 1 673 ? -27.362 8.037 47.117 1.00 51.25 673 THR A CA 1
ATOM 5009 C C . THR A 1 673 ? -26.985 7.255 45.857 1.00 51.25 673 THR A C 1
ATOM 5011 O O . THR A 1 673 ? -26.090 7.648 45.109 1.00 51.25 673 THR A O 1
ATOM 5014 N N . THR A 1 674 ? -27.703 6.157 45.611 1.00 50.75 674 THR A N 1
ATOM 5015 C CA . THR A 1 674 ? -27.679 5.377 44.365 1.00 50.75 674 THR A CA 1
ATOM 5016 C C . THR A 1 674 ? -27.904 6.262 43.136 1.00 50.75 674 THR A C 1
ATOM 5018 O O . THR A 1 674 ? -28.769 7.136 43.143 1.00 50.75 674 THR A O 1
ATOM 5021 N N . ASN A 1 675 ? -27.167 5.993 42.055 1.00 50.94 675 ASN A N 1
ATOM 5022 C CA . ASN A 1 675 ? -27.248 6.689 40.760 1.00 50.94 675 ASN A CA 1
ATOM 5023 C C . ASN A 1 675 ? -26.748 8.148 40.727 1.00 50.94 675 ASN A C 1
ATOM 5025 O O . ASN A 1 675 ? -27.029 8.854 39.757 1.00 50.94 675 ASN A O 1
ATOM 5029 N N . GLN A 1 676 ? -25.982 8.607 41.722 1.00 58.06 676 GLN A N 1
ATOM 5030 C CA . GLN A 1 676 ? -25.351 9.933 41.683 1.00 58.06 676 GLN A CA 1
ATOM 5031 C C . GLN A 1 676 ? -23.921 9.886 41.125 1.00 58.06 676 GLN A C 1
ATOM 5033 O O . GLN A 1 676 ? -23.210 8.889 41.227 1.00 58.06 676 GLN A O 1
ATOM 5038 N N . SER A 1 677 ? -23.512 10.977 40.478 1.00 64.12 677 SER A N 1
ATOM 5039 C CA . SER A 1 677 ? -22.242 11.068 39.758 1.00 64.12 677 SER A CA 1
ATOM 5040 C C . SER A 1 677 ? -21.661 12.475 39.836 1.00 64.12 677 SER A C 1
ATOM 5042 O O . SER A 1 677 ? -22.417 13.439 39.699 1.00 64.12 677 SER A O 1
ATOM 5044 N N . ILE A 1 678 ? -20.342 12.602 39.978 1.00 68.19 678 ILE A N 1
ATOM 5045 C CA . ILE A 1 678 ? -19.647 13.898 39.951 1.00 68.19 678 ILE A CA 1
ATOM 5046 C C . ILE A 1 678 ? -19.062 14.167 38.572 1.00 68.19 678 ILE A C 1
ATOM 5048 O O . ILE A 1 678 ? -18.454 13.274 37.991 1.00 68.19 678 ILE A O 1
ATOM 5052 N N . THR A 1 679 ? -19.223 15.388 38.058 1.00 75.00 679 THR A N 1
ATOM 5053 C CA . THR A 1 679 ? -18.583 15.788 36.797 1.00 75.00 679 THR A CA 1
ATOM 5054 C C . THR A 1 679 ? -17.184 16.312 37.088 1.00 75.00 679 THR A C 1
ATOM 5056 O O . THR A 1 679 ? -17.021 17.248 37.873 1.00 75.00 679 THR A O 1
ATOM 5059 N N . VAL A 1 680 ? -16.178 15.704 36.467 1.00 78.00 680 VAL A N 1
ATOM 5060 C CA . VAL A 1 680 ? -14.778 16.120 36.589 1.00 78.00 680 VAL A CA 1
ATOM 5061 C C . VAL A 1 680 ? -14.394 17.002 35.404 1.00 78.00 680 VAL A C 1
ATOM 5063 O O . VAL A 1 680 ? -14.874 16.795 34.293 1.00 78.00 680 VAL A O 1
ATOM 5066 N N . ASN A 1 681 ? -13.531 17.991 35.636 1.00 78.88 681 ASN A N 1
ATOM 5067 C CA . ASN A 1 681 ? -12.939 18.813 34.588 1.00 78.88 681 ASN A CA 1
ATOM 5068 C C . ASN A 1 681 ? -11.807 18.021 33.901 1.00 78.88 681 ASN A C 1
ATOM 5070 O O . ASN A 1 681 ? -10.753 17.835 34.520 1.00 78.88 681 ASN A O 1
ATOM 5074 N N . PRO A 1 682 ? -11.968 17.590 32.636 1.00 74.25 682 PRO A N 1
ATOM 5075 C CA . PRO A 1 682 ? -10.994 16.729 31.965 1.00 74.25 682 PRO A CA 1
ATOM 5076 C C . PRO A 1 682 ? -9.596 17.347 31.836 1.00 74.25 682 PRO A C 1
ATOM 5078 O O . PRO A 1 682 ? -8.596 16.635 31.904 1.00 74.25 682 PRO A O 1
ATOM 5081 N N . ALA A 1 683 ? -9.509 18.677 31.733 1.00 76.50 683 ALA A N 1
ATOM 5082 C CA . ALA A 1 683 ? -8.244 19.400 31.602 1.00 76.50 683 ALA A CA 1
ATOM 5083 C C . ALA A 1 683 ? -7.413 19.444 32.901 1.00 76.50 683 ALA A C 1
ATOM 5085 O O . ALA A 1 683 ? -6.244 19.816 32.877 1.00 76.50 683 ALA A O 1
ATOM 5086 N N . SER A 1 684 ? -7.992 19.069 34.048 1.00 78.50 684 SER A N 1
ATOM 5087 C CA . SER A 1 684 ? -7.314 19.145 35.352 1.00 78.50 684 SER A CA 1
ATOM 5088 C C . SER A 1 684 ? -6.311 18.017 35.619 1.00 78.50 684 SER A C 1
ATOM 5090 O O . SER A 1 684 ? -5.561 18.097 36.588 1.00 78.50 684 SER A O 1
ATOM 5092 N N . PHE A 1 685 ? -6.287 16.969 34.793 1.00 81.94 685 PHE A N 1
ATOM 5093 C CA . PHE A 1 685 ? -5.574 15.721 35.089 1.00 81.94 685 PHE A CA 1
ATOM 5094 C C . PHE A 1 685 ? -4.416 15.454 34.121 1.00 81.94 685 PHE A C 1
ATOM 5096 O O . PHE A 1 685 ? -4.249 14.335 33.650 1.00 81.94 685 PHE A O 1
ATOM 5103 N N . VAL A 1 686 ? -3.600 16.469 33.811 1.00 80.12 686 VAL A N 1
ATOM 5104 C CA . VAL A 1 686 ? -2.401 16.317 32.951 1.00 80.12 686 VAL A CA 1
ATOM 5105 C C . VAL A 1 686 ? -1.322 15.416 33.570 1.00 80.12 686 VAL A C 1
ATOM 5107 O O . VAL A 1 686 ? -0.572 14.758 32.853 1.00 80.12 686 VAL A O 1
ATOM 5110 N N . ASN A 1 687 ? -1.296 15.333 34.904 1.00 81.19 687 ASN A N 1
ATOM 5111 C CA . ASN A 1 687 ? -0.468 14.421 35.692 1.00 81.19 687 ASN A CA 1
ATOM 5112 C C . ASN A 1 687 ? -1.362 13.562 36.603 1.00 81.19 687 ASN A C 1
ATOM 5114 O O . ASN A 1 687 ? -2.454 14.024 36.957 1.00 81.19 687 ASN A O 1
ATOM 5118 N N . PRO A 1 688 ? -0.909 12.371 37.041 1.00 80.31 688 PRO A N 1
ATOM 5119 C CA . PRO A 1 688 ? -1.640 11.557 38.009 1.00 80.31 688 PRO A CA 1
ATOM 5120 C C . PRO A 1 688 ? -1.915 12.334 39.300 1.00 80.31 688 PRO A C 1
ATOM 5122 O O . PRO A 1 688 ? -1.016 12.564 40.108 1.00 80.31 688 PRO A O 1
ATOM 5125 N N . THR A 1 689 ? -3.168 12.740 39.508 1.00 77.12 689 THR A N 1
ATOM 5126 C CA . THR A 1 689 ? -3.551 13.641 40.604 1.00 77.12 689 THR A CA 1
ATOM 5127 C C . THR A 1 689 ? -4.808 13.122 41.307 1.00 77.12 689 THR A C 1
ATOM 5129 O O . THR A 1 689 ? -5.737 12.669 40.632 1.00 77.12 689 THR A O 1
ATOM 5132 N N . PRO A 1 690 ? -4.870 13.153 42.651 1.00 74.81 690 PRO A N 1
ATOM 5133 C CA . PRO A 1 690 ? -6.107 12.879 43.376 1.00 74.81 690 PRO A CA 1
ATOM 5134 C C . PRO A 1 690 ? -7.222 13.833 42.945 1.00 74.81 690 PRO A C 1
ATOM 5136 O O . PRO A 1 690 ? -6.968 15.006 42.671 1.00 74.81 690 PRO A O 1
ATOM 5139 N N . VAL A 1 691 ? -8.465 13.358 42.918 1.00 72.25 691 VAL A N 1
ATOM 5140 C CA . VAL A 1 691 ? -9.612 14.246 42.674 1.00 72.25 691 VAL A CA 1
ATOM 5141 C C . VAL A 1 691 ? -9.717 15.267 43.816 1.00 72.25 691 VAL A C 1
ATOM 5143 O O . VAL A 1 691 ? -9.691 14.893 44.987 1.00 72.25 691 VAL A O 1
ATOM 5146 N N . THR A 1 692 ? -9.847 16.558 43.493 1.00 70.25 692 THR A N 1
ATOM 5147 C CA . THR A 1 692 ? -10.085 17.642 44.466 1.00 70.25 692 THR A CA 1
ATOM 5148 C C . THR A 1 692 ? -11.280 18.510 44.066 1.00 70.25 692 THR A C 1
ATOM 5150 O O . THR A 1 692 ? -11.790 18.410 42.948 1.00 70.25 692 THR A O 1
ATOM 5153 N N . THR A 1 693 ? -11.729 19.404 44.956 1.00 67.50 693 THR A N 1
ATOM 5154 C CA . THR A 1 693 ? -12.820 20.356 44.665 1.00 67.50 693 THR A CA 1
ATOM 5155 C C . THR A 1 693 ? -12.521 21.253 43.475 1.00 67.50 693 THR A C 1
ATOM 5157 O O . THR A 1 693 ? -13.437 21.606 42.741 1.00 67.50 693 THR A O 1
ATOM 5160 N N . GLY A 1 694 ? -11.249 21.600 43.260 1.00 70.69 694 GLY A N 1
ATOM 5161 C CA . GLY A 1 694 ? -10.821 22.401 42.115 1.00 70.69 694 GLY A CA 1
ATOM 5162 C C . GLY A 1 694 ? -10.910 21.658 40.779 1.00 70.69 694 GLY A C 1
ATOM 5163 O O . GLY A 1 694 ? -10.812 22.287 39.731 1.00 70.69 694 GLY A O 1
ATOM 5164 N N . ASN A 1 695 ? -11.106 20.335 40.800 1.00 74.94 695 ASN A N 1
ATOM 5165 C CA . ASN A 1 695 ? -11.154 19.498 39.602 1.00 74.94 695 ASN A CA 1
ATOM 5166 C C . ASN A 1 695 ? -12.574 19.053 39.228 1.00 74.94 695 ASN A C 1
ATOM 5168 O O . ASN A 1 695 ? -12.727 18.271 38.293 1.00 74.94 695 ASN A O 1
ATOM 5172 N N . VAL A 1 696 ? -13.609 19.518 39.933 1.00 70.81 696 VAL A N 1
ATOM 5173 C CA . VAL A 1 696 ? -15.011 19.163 39.664 1.00 70.81 696 VAL A CA 1
ATOM 5174 C C . VAL A 1 696 ? -15.837 20.392 39.302 1.00 70.81 696 VAL A C 1
ATOM 5176 O O . VAL A 1 696 ? -15.576 21.500 39.766 1.00 70.81 696 VAL A O 1
ATOM 5179 N N . THR A 1 697 ? -16.850 20.204 38.461 1.00 66.31 697 THR A N 1
ATOM 5180 C CA . THR A 1 697 ? -17.787 21.266 38.067 1.00 66.31 697 THR A CA 1
ATOM 5181 C C . THR A 1 697 ? -19.046 21.201 38.928 1.00 66.31 697 THR A C 1
ATOM 5183 O O . THR A 1 697 ? -19.593 20.119 39.126 1.00 66.31 697 THR A O 1
ATOM 5186 N N . ALA A 1 698 ? -19.510 22.356 39.424 1.00 57.31 698 ALA A N 1
ATOM 5187 C CA . ALA A 1 698 ? -20.676 22.483 40.309 1.00 57.31 698 ALA A CA 1
ATOM 5188 C C . ALA A 1 698 ? -20.628 21.540 41.535 1.00 57.31 698 ALA A C 1
ATOM 5190 O O . ALA A 1 698 ? -21.510 20.692 41.694 1.00 57.31 698 ALA A O 1
ATOM 5191 N N . PRO A 1 699 ? -19.605 21.663 42.408 1.00 53.19 699 PRO A N 1
ATOM 5192 C CA . PRO A 1 699 ? -19.554 20.886 43.640 1.00 53.19 699 PRO A CA 1
ATOM 5193 C C . PRO A 1 699 ? -20.812 21.168 44.469 1.00 53.19 699 PRO A C 1
ATOM 5195 O O . PRO A 1 699 ? -21.057 22.304 44.871 1.00 53.19 699 PRO A O 1
ATOM 5198 N N . VAL A 1 700 ? -21.620 20.137 44.709 1.00 46.69 700 VAL A N 1
ATOM 5199 C CA . VAL A 1 700 ? -22.800 20.227 45.575 1.00 46.69 700 VAL A CA 1
ATOM 5200 C C . VAL A 1 700 ? -22.416 19.702 46.951 1.00 46.69 700 VAL A C 1
ATOM 5202 O O . VAL A 1 700 ? -21.740 18.677 47.053 1.00 46.69 700 VAL A O 1
ATOM 5205 N N . THR A 1 701 ? -22.851 20.382 48.009 1.00 41.84 701 THR A N 1
ATOM 5206 C CA . THR A 1 701 ? -22.760 19.860 49.376 1.00 41.84 701 THR A CA 1
ATOM 5207 C C . THR A 1 701 ? -23.478 18.511 49.441 1.00 41.84 701 THR A C 1
ATOM 5209 O O . THR A 1 701 ? -24.576 18.377 48.895 1.00 41.84 701 THR A O 1
ATOM 5212 N N . ALA A 1 702 ? -22.870 17.502 50.071 1.00 42.38 702 ALA A N 1
ATOM 5213 C CA . ALA A 1 702 ? -23.488 16.186 50.214 1.00 42.38 702 ALA A CA 1
ATOM 5214 C C . ALA A 1 702 ? -24.930 16.284 50.761 1.00 42.38 702 ALA A C 1
ATOM 5216 O O . ALA A 1 702 ? -25.173 17.054 51.693 1.00 42.38 702 ALA A O 1
ATOM 5217 N N . PRO A 1 703 ? -25.887 15.497 50.233 1.00 37.94 703 PRO A N 1
ATOM 5218 C CA . PRO A 1 703 ? -27.189 15.350 50.866 1.00 37.94 703 PRO A CA 1
ATOM 5219 C C . PRO A 1 703 ? -27.019 14.665 52.229 1.00 37.94 703 PRO A C 1
ATOM 5221 O O . PRO A 1 703 ? -26.509 13.544 52.304 1.00 37.94 703 PRO A O 1
ATOM 5224 N N . GLY A 1 704 ? -27.449 15.342 53.292 1.00 42.91 704 GLY A N 1
ATOM 5225 C CA . GLY A 1 704 ? -27.399 14.844 54.667 1.00 42.91 704 GLY A CA 1
ATOM 5226 C C . GLY A 1 704 ? -26.758 15.834 55.634 1.00 42.91 704 GLY A C 1
ATOM 5227 O O . GLY A 1 704 ? -26.007 16.729 55.247 1.00 42.91 704 GLY A O 1
ATOM 5228 N N . THR A 1 705 ? -27.071 15.685 56.917 1.00 38.50 705 THR A N 1
ATOM 5229 C CA . THR A 1 705 ? -26.397 16.416 57.992 1.00 38.50 705 THR A CA 1
ATOM 5230 C C . THR A 1 705 ? -24.909 16.047 57.962 1.00 38.50 705 THR A C 1
ATOM 5232 O O . THR A 1 705 ? -24.599 14.859 57.802 1.00 38.50 705 THR A O 1
ATOM 5235 N N . PRO A 1 706 ? -23.976 17.004 58.113 1.00 37.75 706 PRO A N 1
ATOM 5236 C CA . PRO A 1 706 ? -22.553 16.699 58.233 1.00 37.75 706 PRO A CA 1
ATOM 5237 C C . PRO A 1 706 ? -22.328 15.548 59.225 1.00 37.75 706 PRO A C 1
ATOM 5239 O O . PRO A 1 706 ? -22.773 15.632 60.367 1.00 37.75 706 PRO A O 1
ATOM 5242 N N . GLY A 1 707 ? -21.698 14.457 58.779 1.00 42.00 707 GLY A N 1
ATOM 5243 C CA . GLY A 1 707 ? -21.480 13.273 59.617 1.00 42.00 707 GLY A CA 1
ATOM 5244 C C . GLY A 1 707 ? -22.611 12.230 59.621 1.00 42.00 707 GLY A C 1
ATOM 5245 O O . GLY A 1 707 ? -22.739 11.478 60.583 1.00 42.00 707 GLY A O 1
ATOM 5246 N N . THR A 1 708 ? -23.443 12.147 58.575 1.00 36.41 708 THR A N 1
ATOM 5247 C CA . THR A 1 708 ? -24.428 11.057 58.429 1.00 36.41 708 THR A CA 1
ATOM 5248 C C . THR A 1 708 ? -24.291 10.335 57.086 1.00 36.41 708 THR A C 1
ATOM 5250 O O . THR A 1 708 ? -24.360 10.946 56.023 1.00 36.41 708 THR A O 1
ATOM 5253 N N . PHE A 1 709 ? -24.102 9.010 57.127 1.00 40.72 709 PHE A N 1
ATOM 5254 C CA . PHE A 1 709 ? -24.311 8.131 55.970 1.00 40.72 709 PHE A CA 1
ATOM 5255 C C . PHE A 1 709 ? -25.784 7.732 55.952 1.00 40.72 709 PHE A C 1
ATOM 5257 O O . PHE A 1 709 ? -26.324 7.377 57.001 1.00 40.72 709 PHE A O 1
ATOM 5264 N N . SER A 1 710 ? -26.427 7.753 54.782 1.00 39.03 710 SER A N 1
ATOM 5265 C CA . SER A 1 710 ? -27.670 7.005 54.632 1.00 39.03 710 SER A CA 1
ATOM 5266 C C . SER A 1 710 ? -27.260 5.577 54.295 1.00 39.03 710 SER A C 1
ATOM 5268 O O . SER A 1 710 ? -26.427 5.351 53.417 1.00 39.03 710 SER A O 1
ATOM 5270 N N . GLN A 1 711 ? -27.763 4.609 55.054 1.00 33.66 711 GLN A N 1
ATOM 5271 C CA . GLN A 1 711 ? -27.597 3.209 54.703 1.00 33.66 711 GLN A CA 1
ATOM 5272 C C . GLN A 1 711 ? -28.273 3.004 53.344 1.00 33.66 711 GLN A C 1
ATOM 5274 O O . GLN A 1 711 ? -29.489 3.154 53.231 1.00 33.66 711 GLN A O 1
ATOM 5279 N N . LEU A 1 712 ? -27.493 2.687 52.310 1.00 32.97 712 LEU A N 1
ATOM 5280 C CA . LEU A 1 712 ? -28.069 2.248 51.047 1.00 32.97 712 LEU A CA 1
ATOM 5281 C C . LEU A 1 712 ? -28.750 0.908 51.308 1.00 32.97 712 LEU A C 1
ATOM 5283 O O . LEU A 1 712 ? -28.120 -0.042 51.781 1.00 32.97 712 LEU A O 1
ATOM 5287 N N . VAL A 1 713 ? -30.052 0.851 51.037 1.00 27.47 713 VAL A N 1
ATOM 5288 C CA . VAL A 1 713 ? -30.777 -0.416 50.989 1.00 27.47 713 VAL A CA 1
ATOM 5289 C C . VAL A 1 713 ? -30.069 -1.274 49.946 1.00 27.47 713 VAL A C 1
ATOM 5291 O O . VAL A 1 713 ? -29.859 -0.819 48.820 1.00 27.47 713 VAL A O 1
ATOM 5294 N N . ALA A 1 714 ? -29.645 -2.476 50.339 1.00 27.36 714 ALA A N 1
ATOM 5295 C CA . ALA A 1 714 ? -29.016 -3.413 49.420 1.00 27.36 714 ALA A CA 1
ATOM 5296 C C . ALA A 1 714 ? -29.920 -3.585 48.185 1.00 27.36 714 ALA A C 1
ATOM 5298 O O . ALA A 1 714 ? -31.137 -3.723 48.357 1.00 27.36 714 ALA A O 1
ATOM 5299 N N . PRO A 1 715 ? -29.376 -3.557 46.956 1.00 25.09 715 PRO A N 1
ATOM 5300 C CA . PRO A 1 715 ? -30.174 -3.895 45.790 1.00 25.09 715 PRO A CA 1
ATOM 5301 C C . PRO A 1 715 ? -30.773 -5.287 46.000 1.00 25.09 715 PRO A C 1
ATOM 5303 O O . PRO A 1 715 ? -30.113 -6.181 46.537 1.00 25.09 715 PRO A O 1
ATOM 5306 N N . VAL A 1 716 ? -32.039 -5.457 45.612 1.00 28.75 716 VAL A N 1
ATOM 5307 C CA . VAL A 1 716 ? -32.664 -6.781 45.585 1.00 28.75 716 VAL A CA 1
ATOM 5308 C C . VAL A 1 716 ? -31.808 -7.638 44.658 1.00 28.75 716 VAL A C 1
ATOM 5310 O O . VAL A 1 716 ? -31.662 -7.320 43.478 1.00 28.75 716 VAL A O 1
ATOM 5313 N N . VAL A 1 717 ? -31.173 -8.659 45.231 1.00 25.39 717 VAL A N 1
ATOM 5314 C CA . VAL A 1 717 ? -30.383 -9.641 44.487 1.00 25.39 717 VAL A CA 1
ATOM 5315 C C . VAL A 1 717 ? -31.327 -10.316 43.478 1.00 25.39 717 VAL A C 1
ATOM 5317 O O . VAL A 1 717 ? -32.421 -10.700 43.900 1.00 25.39 717 VAL A O 1
ATOM 5320 N N . PRO A 1 718 ? -30.971 -10.404 42.180 1.00 31.72 718 PRO A N 1
ATOM 5321 C CA . PRO A 1 718 ? -31.776 -11.124 41.196 1.00 31.72 718 PRO A CA 1
ATOM 5322 C C . PRO A 1 718 ? -31.916 -12.614 41.520 1.00 31.72 718 PRO A C 1
ATOM 5324 O O . PRO A 1 718 ? -30.955 -13.199 42.074 1.00 31.72 718 PRO A O 1
#

Sequence (718 aa):
MPRSSSHSRRGAALIIVLAFVVLLTGLSVAYFSRSISDRQIAHSSFNQSNADQLASSAVAIIIGDLRQEIANGSASPAPTFGSGATIATVYTPTTNANMLPMRSGKPPLVGGVDPIPNLVRRSVANDGITVPGLPSRAIGVNSTTNPSANGRSVTKARWNKHYLIPKANASDDSTDPRAEFDGFTPDWVMMTAEQGATLLSTPSRDANNNPVTPVGRYAYAVYDEGALLDINVAGYPNGTTTTQAGRKGSVAFANLEALPSSIPNSSSPWQIDKLVGWRNYGATQPNNDFPDADFAANFRAGSGPASEYWKSVTNNRSGFLSVSGAVAANGRTDQMFLTRQQLIAFRKTTQFSSSALQYLTTFSRESNSPSFSPPTPPGSTIDYAALATTLNAVNPNFLLRRVTDVPSGYKRFDGTTPTVGEPLIKTRFPLSRLAWITYKGPSASLATTDSVYTALINAGVSTTTIQAGTAANVKRCFGLTFGINPGDPWAYTNPTGTATATGILRLDEVATAGREPDFFELLQAGILSGSLGQSTAPPPGTSGGGVTGGNVFPDIHMNNTAHHILSIGAAIIDQADPDSVPTRLQFSPSGAVWTAYGVENLPYVTQLYPIAGTSPNDATKWATYLLFQLWNPHQNAASSTPSVRLRLDGTIGLFKGGNGESWNSSSPAFANTTNQSITVNPASFVNPTPVTTGNVTAPVTAPGTPGTFSQLVAPVVP

Foldseek 3Di:
DDDDDDPPPPVVVVVVVVVVVVVVVVVVVVVVVVVVVVVVVVVVVVVVVVVVVLVVLVVVVVVVQLVQQLQFQFDPPFDWFDDDPPIDGDGHGPDPVSVDQAAWLAFDADVNHGQQVFWRYKADDPIPTDPPGDGHQFEPAFQAPHADPVRDGQHQQNVQVLLLADACDQPDQGSHHNPSCVVRGWGKFFQWPQPGTHNDDDQDADPVRHGTDGPDIDIDIGTDPQQFQQLLQAAAAPLADCLLLVPPDGNNSHQQCPPPQRQDQPDPPRLRLLSLCQQAVLQLQFPDDPPDSCSSVSSVVDSRSRV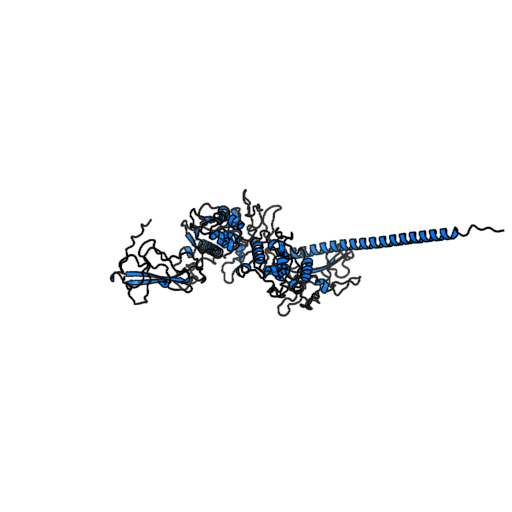SSSLCVVPPPVSSPDFDPGAHPVRDGGDADPASVVVSVVCVSSVRGSNSSSRYDNDHDDQQFDQDQDCDDPPDPDHSNVLQQDLQRLQHGQSNQWQQDAPDPAAAPVRHGDDTRHGLTRHDQDLLLLLLDDLQHGLLPDDCPDPQNVLVVVSSNDPVSSNCSDQLNCCQAACWHADDGRRGAIARQHSPGDDFALAADESSVVSVVNYHHHPLNVLSNNDDDPVAAFDPDDPVPDDDDGPPDDPDPDDPLRHDPRLVSVLVVQQSSQVSGSAFAWHWYWHQNPNDIDIRTHDGQFKDFPDWDWDKDQQLQHNVDIDIAIWTWIARQNLCDDPPHDFDKDDDQAWAFDDDDDPPDDDDLPGATAEQHGPDIWGFQRNPHNDRGIDDPVGTDPRDRYPDDRRDHDPYDPPDDD

Mean predicted aligned error: 13.41 Å

pLDDT: mean 80.68, std 15.91, range [25.09, 97.62]

Secondary structure (DSSP, 8-state):
------SSHHHHHHHHHHHHHHHHHHHHHHHHHHHHHHHHHHHHHHHHHHHHHHHHHHHHHHHHHHHHHHHHTB-SSPPEESSGGGPEE---BSSGGGGSPPPBSPPPPBTTB-SSTTEEEE--BT--PPTTSPPP-B-S-BTTTS--TTS----HHHHTTTS-SPBS-TTS---PBPGGGTT-PPBPEEEETTTEEE---SS-B-TTS-B--EEEEE--EEE--TTSEETTT----TT--HHHHT-TT-GGG--GGGSSS----SSTT-HHHHHHHHHTHHHH--SS-TT-TTGGGGGTS-SHHHHHHHHHHHT-SSTTSS----B-TTS-B----SSHHHHHHHHHHH---GGGGGGEES---------------TT-SS-HHHHTTSTT-SS--GGG-B-----TT---TTSPPP-TTSBS--S---GGGGGGEETTEEGGGS-TTSHHHHHHHHTT--HHHHHH--HHHHHHHH-EEE-SSTTPPEEE--TT-SS--SSPPPHHHHHHTTSPPPHHHHHHHHSPTTSSS---PPPTT-S--S-SS------GGGG-HHHHHHHHHHHHHHHHSSS-S--EEEE-TTSS-EEEE---SS-EEEEEEEEEEEETTEEEEEEEEEEEEEE-TT----TT---EEEE-SS-EE-----TT----TTS-EE--STT-EEEE-GGG-SS-EE--GGGBSSPPPPSSSTT----PPPP---

Radius of gyration: 38.16 Å; Cα contacts (8 Å, |Δi|>4): 1214; chains: 1; bounding box: 68×70×174 Å

Solvent-accessible surface area (backbone atoms only — not comparable to full-atom values): 41208 Å² total; per-residue (Å²): 136,86,91,85,90,74,76,76,68,62,57,56,54,52,51,51,52,51,52,50,50,53,51,52,51,50,51,50,52,50,51,52,51,51,53,52,52,53,49,51,51,52,53,50,52,50,53,48,53,52,51,51,52,51,50,53,51,52,51,52,51,56,51,49,46,54,51,49,19,46,59,62,23,18,45,80,82,50,57,71,30,57,64,84,95,49,59,40,73,48,76,46,50,70,43,82,72,44,73,49,82,68,66,35,66,67,68,74,63,58,96,85,40,64,78,46,75,34,59,30,34,36,24,27,44,83,42,81,49,58,84,44,39,68,54,44,51,15,30,93,46,35,36,56,86,47,50,43,100,86,69,53,52,51,50,65,37,65,74,19,70,76,30,53,47,54,48,58,55,73,89,53,81,70,37,44,46,26,76,76,48,72,90,49,63,32,10,33,24,38,24,30,87,87,71,41,77,36,68,64,73,69,93,32,55,47,102,86,69,46,82,56,59,72,76,47,70,50,64,44,72,43,65,61,48,77,88,30,46,30,60,72,46,39,35,58,40,78,36,47,50,70,77,64,51,62,55,78,86,49,57,44,47,35,66,47,58,76,39,99,47,40,39,55,58,88,50,92,77,22,41,40,30,42,51,48,44,54,33,37,28,10,54,24,54,62,94,68,56,84,88,46,89,65,44,32,44,50,29,69,81,42,47,60,31,22,48,34,42,49,53,50,63,71,65,54,84,63,80,77,76,54,68,63,91,36,61,20,98,88,69,45,46,32,46,73,49,90,40,63,67,53,47,56,53,50,37,68,76,61,63,51,53,54,60,30,43,49,50,45,28,54,65,62,90,73,77,66,42,58,77,55,56,50,71,54,59,92,91,55,91,59,61,36,48,68,42,13,75,45,80,83,30,60,34,36,27,42,79,75,40,38,26,74,50,69,53,99,79,41,48,46,97,89,66,47,69,71,54,54,31,39,58,46,60,64,54,58,84,66,71,80,56,47,57,18,64,48,64,73,31,38,33,40,76,54,52,82,85,33,69,66,50,46,42,38,44,76,71,63,47,50,69,70,59,30,56,58,13,31,63,67,49,38,17,49,45,52,11,33,46,65,57,93,53,75,67,44,54,32,31,33,17,49,60,86,48,92,51,61,25,56,67,73,61,39,67,53,57,32,22,72,68,32,51,65,74,25,54,61,33,51,50,46,33,72,48,61,86,78,79,53,49,61,63,81,68,46,60,94,94,47,92,80,75,34,81,89,83,65,95,70,81,79,51,82,65,46,56,34,51,58,49,51,50,47,20,52,53,22,26,55,36,39,71,67,43,82,77,66,69,59,35,40,40,30,32,18,69,80,82,52,82,42,74,25,54,22,57,52,65,49,58,39,82,75,44,77,46,81,49,72,46,67,24,76,65,38,83,90,41,79,40,76,45,70,44,50,25,30,24,13,91,67,68,67,46,60,96,87,58,68,85,45,62,59,67,50,92,46,66,46,57,46,82,88,70,66,102,86,61,79,80,56,86,84,50,64,36,47,44,54,44,78,89,44,65,49,40,45,46,58,75,69,18,66,53,84,36,66,70,49,78,91,34,38,58,82,85,53,79,39,71,62,63,85,62,55,83,66,82,75,76,74,76,83,77,131